Protein AF-A0A353P221-F1 (afdb_monomer_lite)

Sequence (380 aa):
MEFQNWPINEIKMNKFKYIFCILIMTFTNAFAWVEWNHITGNSHSWNNPQNWGGIIPTLSTDPIIRGQGSGHEAVIDSSVSATGCTMWMGYSGQADLTISGGTVTVGSDIVLGDSAPGIATMIMTDGSFNHTSGWLYVGFNGANGTINLHGGTLTTFKVLLSSANAHMDITHGKLIITNPDSIGVISEINGYVQSGRLTFFNGNPQAAYKATVNAQGHTEITASKRAADVYNPSPANNSTGVSRNPTISWLPGTTSKRVLPALIDFKNDQTLCEFSGTAIYSTQFNVSDNQRTLLSLGEVFGISEVTLNGINLGHRWFGEHNYDVSNALIIGTNVLEIKVITTLSNYFSVWENPVAQIWTTDRQPVSEGMVGPVLLLKQE

Secondary structure (DSSP, 8-state):
---------------------------SS-PEEEE--PPTTS--BTT-GGGGTT----TTEEEEE----TT--EEE-TT-EEEESSEEEEETSEEEEEEEEEEEEESS-EEEEESTT-EEEEEEEEEEEEE-SS-EEEEETT-EEEEEESSSEEEES-EEE-SSS-EEEESS-EEEE--S-HHHHHHHHHHHHHTTSEEETTT-TTEEEEEEE-TTSPEEEEEEE-S---SS-SSPTT-SSS-SS----PPPP-------SS---GGGSTTTTT--SEEEEEEEEEES-S---EEE--EEESEEEEEETTEEEEEE-SS--EEE-TTT--SEEEEEEEEEE--SHHHHHHS--HHHHHHHTTPPPPP-EEEE--EEE---

Structure (mmCIF, N/CA/C/O backbone):
data_AF-A0A353P221-F1
#
_entry.id   AF-A0A353P221-F1
#
loop_
_atom_site.group_PDB
_atom_site.id
_atom_site.type_symbol
_atom_site.label_atom_id
_atom_site.label_alt_id
_atom_site.label_comp_id
_atom_site.label_asym_id
_atom_site.label_entity_id
_atom_site.label_seq_id
_atom_site.pdbx_PDB_ins_code
_atom_site.Cartn_x
_atom_site.Cartn_y
_atom_site.Cartn_z
_atom_site.occupancy
_atom_site.B_iso_or_equiv
_atom_site.auth_seq_id
_atom_site.auth_comp_id
_atom_site.auth_asym_id
_atom_site.auth_atom_id
_atom_site.pdbx_PDB_model_num
ATOM 1 N N . MET A 1 1 ? -6.835 64.628 -16.413 1.00 31.22 1 MET A N 1
ATOM 2 C CA . MET A 1 1 ? -7.178 63.971 -17.689 1.00 31.22 1 MET A CA 1
ATOM 3 C C . MET A 1 1 ? -5.910 63.342 -18.227 1.00 31.22 1 MET A C 1
ATOM 5 O O . MET A 1 1 ? -4.844 63.906 -18.025 1.00 31.22 1 MET A O 1
ATOM 9 N N . GLU A 1 2 ? -6.047 62.150 -18.784 1.00 24.72 2 GLU A N 1
ATOM 10 C CA . GLU A 1 2 ? -4.994 61.309 -19.350 1.00 24.72 2 GLU A CA 1
ATOM 11 C C . GLU A 1 2 ? -4.010 61.996 -20.324 1.00 24.72 2 GLU A C 1
ATOM 13 O O . GLU A 1 2 ? -4.385 62.900 -21.063 1.00 24.72 2 GLU A O 1
ATOM 18 N N . PHE A 1 3 ? -2.780 61.459 -20.288 1.00 32.03 3 PHE A N 1
ATOM 19 C CA . PHE A 1 3 ? -1.704 61.328 -21.291 1.00 32.03 3 PHE A CA 1
ATOM 20 C C . PHE A 1 3 ? -1.284 62.499 -22.207 1.00 32.03 3 PHE A C 1
ATOM 22 O O . PHE A 1 3 ? -2.027 62.902 -23.093 1.00 32.03 3 PHE A O 1
ATOM 29 N N . GLN A 1 4 ? 0.018 62.847 -22.155 1.00 24.83 4 GLN A N 1
ATOM 30 C CA . GLN A 1 4 ? 0.868 62.950 -23.360 1.00 24.83 4 GLN A CA 1
ATOM 31 C C . GLN A 1 4 ? 2.396 62.969 -23.073 1.00 24.83 4 GLN A C 1
ATOM 33 O O . GLN A 1 4 ? 2.907 63.861 -22.409 1.00 24.83 4 GLN A O 1
ATOM 38 N N . ASN A 1 5 ? 3.081 61.984 -23.671 1.00 24.94 5 ASN A N 1
ATOM 39 C CA . ASN A 1 5 ? 4.379 61.994 -24.379 1.00 24.94 5 ASN A CA 1
ATOM 40 C C . ASN A 1 5 ? 5.759 62.255 -23.704 1.00 24.94 5 ASN A C 1
ATOM 42 O O . ASN A 1 5 ? 6.090 63.343 -23.254 1.00 24.94 5 ASN A O 1
ATOM 46 N N . TRP A 1 6 ? 6.578 61.194 -23.827 1.00 27.42 6 TRP A N 1
ATOM 47 C CA . TRP A 1 6 ? 8.045 60.989 -23.929 1.00 27.42 6 TRP A CA 1
ATOM 48 C C . TRP A 1 6 ? 9.001 62.178 -24.213 1.00 27.42 6 TRP A C 1
ATOM 50 O O . TRP A 1 6 ? 8.636 63.102 -24.936 1.00 27.42 6 TRP A O 1
ATOM 60 N N . PRO A 1 7 ? 10.289 62.075 -23.786 1.00 28.30 7 PRO A N 1
ATOM 61 C CA . PRO A 1 7 ? 11.316 61.501 -24.679 1.00 28.30 7 PRO A CA 1
ATOM 62 C C . PRO A 1 7 ? 12.332 60.529 -24.036 1.00 28.30 7 PRO A C 1
ATOM 64 O O . PRO A 1 7 ? 12.621 60.561 -22.842 1.00 28.30 7 PRO A O 1
ATOM 67 N N . ILE A 1 8 ? 12.855 59.652 -24.898 1.00 31.27 8 ILE A N 1
ATOM 68 C CA . ILE A 1 8 ? 13.962 58.694 -24.721 1.00 31.27 8 ILE A CA 1
ATOM 69 C C . ILE A 1 8 ? 15.302 59.409 -24.984 1.00 31.27 8 ILE A C 1
ATOM 71 O O . ILE A 1 8 ? 15.335 60.283 -25.845 1.00 31.27 8 ILE A O 1
ATOM 75 N N . ASN A 1 9 ? 16.375 59.019 -24.273 1.00 27.09 9 ASN A N 1
ATOM 76 C CA . ASN A 1 9 ? 17.755 58.774 -24.767 1.00 27.09 9 ASN A CA 1
ATOM 77 C C . ASN A 1 9 ? 18.642 58.359 -23.570 1.00 27.09 9 ASN A C 1
ATOM 79 O O . ASN A 1 9 ? 18.857 59.142 -22.654 1.00 27.09 9 ASN A O 1
ATOM 83 N N . GLU A 1 10 ? 18.885 57.056 -23.390 1.00 25.33 10 GLU A N 1
ATOM 84 C CA . GLU A 1 10 ? 20.078 56.273 -23.796 1.00 25.33 10 GLU A CA 1
ATOM 85 C C . GLU A 1 10 ? 21.220 56.289 -22.760 1.00 25.33 10 GLU A C 1
ATOM 87 O O . GLU A 1 10 ? 21.749 57.344 -22.446 1.00 25.33 10 GLU A O 1
ATOM 92 N N . ILE A 1 11 ? 21.648 55.097 -22.307 1.00 24.55 11 ILE A N 1
ATOM 93 C CA . ILE A 1 11 ? 23.037 54.605 -22.425 1.00 24.55 11 ILE A CA 1
ATOM 94 C C . ILE A 1 11 ? 23.038 53.057 -22.370 1.00 24.55 11 ILE A C 1
ATOM 96 O O . ILE A 1 11 ? 22.785 52.430 -21.347 1.00 24.55 11 ILE A O 1
ATOM 100 N N . LYS A 1 12 ? 23.328 52.490 -23.548 1.00 29.16 12 LYS A N 1
ATOM 101 C CA . LYS A 1 12 ? 24.091 51.272 -23.891 1.00 29.16 12 LYS A CA 1
ATOM 102 C C . LYS A 1 12 ? 23.901 49.986 -23.072 1.00 29.16 12 LYS A C 1
ATOM 104 O O . LYS A 1 12 ? 24.586 49.756 -22.081 1.00 29.16 12 LYS A O 1
ATOM 109 N N . MET A 1 13 ? 23.187 49.035 -23.680 1.00 24.44 13 MET A N 1
ATOM 110 C CA . MET A 1 13 ? 23.450 47.605 -23.500 1.00 24.44 13 MET A CA 1
ATOM 111 C C . MET A 1 13 ? 23.835 46.988 -24.850 1.00 24.44 13 MET A C 1
ATOM 113 O O . MET A 1 13 ? 23.126 47.127 -25.848 1.00 24.44 13 MET A O 1
ATOM 117 N N . ASN A 1 14 ? 25.021 46.380 -24.888 1.00 28.11 14 ASN A N 1
ATOM 118 C CA . ASN A 1 14 ? 25.601 45.782 -26.082 1.00 28.11 14 ASN A CA 1
ATOM 119 C C . ASN A 1 14 ? 24.741 44.625 -26.602 1.00 28.11 14 ASN A C 1
ATOM 121 O O . ASN A 1 14 ? 24.275 43.769 -25.854 1.00 28.11 14 ASN A O 1
ATOM 125 N N . LYS A 1 15 ? 24.573 44.612 -27.923 1.00 31.72 15 LYS A N 1
ATOM 126 C CA . LYS A 1 15 ? 23.877 43.592 -28.704 1.00 31.72 15 LYS A CA 1
ATOM 127 C C . LYS A 1 15 ? 24.552 42.226 -28.531 1.00 31.72 15 LYS A C 1
ATOM 129 O O . LYS A 1 15 ? 25.675 42.052 -28.989 1.00 31.72 15 LYS A O 1
ATOM 134 N N . PHE A 1 16 ? 23.820 41.239 -28.026 1.00 28.20 16 PHE A N 1
ATOM 135 C CA . PHE A 1 16 ? 23.990 39.849 -28.449 1.00 28.20 16 PHE A CA 1
ATOM 136 C C . PHE A 1 16 ? 22.617 39.308 -28.847 1.00 28.20 16 PHE A C 1
ATOM 138 O O . PHE A 1 16 ? 21.734 39.103 -28.020 1.00 28.20 16 PHE A O 1
ATOM 145 N N . LYS A 1 17 ? 22.415 39.171 -30.160 1.00 27.67 17 LYS A N 1
ATOM 146 C CA . LYS A 1 17 ? 21.239 38.533 -30.749 1.00 27.67 17 LYS A CA 1
ATOM 147 C C . LYS A 1 17 ? 21.314 37.037 -30.432 1.00 27.67 17 LYS A C 1
ATOM 149 O O . LYS A 1 17 ? 22.101 36.341 -31.063 1.00 27.67 17 LYS A O 1
ATOM 154 N N . TYR A 1 18 ? 20.489 36.535 -29.517 1.00 28.45 18 TYR A N 1
ATOM 155 C CA . TYR A 1 18 ? 20.146 35.114 -29.524 1.00 28.45 18 TYR A CA 1
ATOM 156 C C . TYR A 1 18 ? 19.062 34.912 -30.580 1.00 28.45 18 TYR A C 1
ATOM 158 O O . TYR A 1 18 ? 17.876 35.126 -30.348 1.00 28.45 18 TYR A O 1
ATOM 166 N N . ILE A 1 19 ? 19.508 34.583 -31.791 1.00 28.55 19 ILE A N 1
ATOM 167 C CA . ILE A 1 19 ? 18.664 33.960 -32.805 1.00 28.55 19 ILE A CA 1
ATOM 168 C C . ILE A 1 19 ? 18.295 32.588 -32.238 1.00 28.55 19 ILE A C 1
ATOM 170 O O . ILE A 1 19 ? 19.170 31.754 -32.013 1.00 28.55 19 ILE A O 1
ATOM 174 N N . PHE A 1 20 ? 17.010 32.376 -31.966 1.00 27.53 20 PHE A N 1
ATOM 175 C CA . PHE A 1 20 ? 16.471 31.069 -31.615 1.00 27.53 20 PHE A CA 1
ATOM 176 C C . PHE A 1 20 ? 16.468 30.217 -32.893 1.00 27.53 20 PHE A C 1
ATOM 178 O O . PHE A 1 20 ? 15.505 30.204 -33.656 1.00 27.53 20 PHE A O 1
ATOM 185 N N . CYS A 1 21 ? 17.605 29.585 -33.190 1.00 24.08 21 CYS A N 1
ATOM 186 C CA . CYS A 1 21 ? 17.689 28.559 -34.219 1.00 24.08 21 CYS A CA 1
ATOM 187 C C . CYS A 1 21 ? 16.933 27.328 -33.714 1.00 24.08 21 CYS A C 1
ATOM 189 O O . CYS A 1 21 ? 17.439 26.597 -32.866 1.00 24.08 21 CYS A O 1
ATOM 191 N N . ILE A 1 22 ? 15.739 27.080 -34.257 1.00 32.25 22 ILE A N 1
ATOM 192 C CA . ILE A 1 22 ? 15.174 25.730 -34.284 1.00 32.25 22 ILE A CA 1
ATOM 193 C C . ILE A 1 22 ? 16.100 24.924 -35.194 1.00 32.25 22 ILE A C 1
ATOM 195 O O . ILE A 1 22 ? 16.025 24.996 -36.420 1.00 32.25 22 ILE A O 1
ATOM 199 N N . LEU A 1 23 ? 17.044 24.222 -34.578 1.00 27.16 23 LEU A N 1
ATOM 200 C CA . LEU A 1 23 ? 17.884 23.256 -35.256 1.00 27.16 23 LEU A CA 1
ATOM 201 C C . LEU A 1 23 ? 17.010 22.030 -35.540 1.00 27.16 23 LEU A C 1
ATOM 203 O O . LEU A 1 23 ? 16.895 21.133 -34.711 1.00 27.16 23 LEU A O 1
ATOM 207 N N . ILE A 1 24 ? 16.370 21.996 -36.709 1.00 34.91 24 ILE A N 1
ATOM 208 C CA . ILE A 1 24 ? 15.895 20.734 -37.281 1.00 34.91 24 ILE A CA 1
ATOM 209 C C . ILE A 1 24 ? 17.162 19.977 -37.690 1.00 34.91 24 ILE A C 1
ATOM 211 O O . ILE A 1 24 ? 17.662 20.132 -38.803 1.00 34.91 24 ILE A O 1
ATOM 215 N N . MET A 1 25 ? 17.742 19.216 -36.758 1.00 29.50 25 MET A N 1
ATOM 216 C CA . MET A 1 25 ? 18.696 18.174 -37.116 1.00 29.50 25 MET A CA 1
ATOM 217 C C . MET A 1 25 ? 17.916 17.117 -37.893 1.00 29.50 25 MET A C 1
ATOM 219 O O . MET A 1 25 ? 17.166 16.330 -37.323 1.00 29.50 25 MET A O 1
ATOM 223 N N . THR A 1 26 ? 18.086 17.091 -39.210 1.00 30.72 26 THR A N 1
ATOM 224 C CA . THR A 1 26 ? 17.804 15.889 -39.987 1.00 30.72 26 THR A CA 1
ATOM 225 C C . THR A 1 26 ? 18.835 14.843 -39.571 1.00 30.72 26 THR A C 1
ATOM 227 O O . THR A 1 26 ? 19.951 14.828 -40.092 1.00 30.72 26 THR A O 1
ATOM 230 N N . PHE A 1 27 ? 18.504 14.009 -38.585 1.00 30.72 27 PHE A N 1
ATOM 231 C CA . PHE A 1 27 ? 19.297 12.826 -38.282 1.00 30.72 27 PHE A CA 1
ATOM 232 C C . PHE A 1 27 ? 19.220 11.883 -39.487 1.00 30.72 27 PHE A C 1
ATOM 234 O O . PHE A 1 27 ? 18.150 11.413 -39.860 1.00 30.72 27 PHE A O 1
ATOM 241 N N . THR A 1 28 ? 20.362 11.610 -40.113 1.00 35.34 28 THR A N 1
ATOM 242 C CA . THR A 1 28 ? 20.511 10.635 -41.204 1.00 35.34 28 THR A CA 1
ATOM 243 C C . THR A 1 28 ? 20.624 9.190 -40.712 1.00 35.34 28 THR A C 1
ATOM 245 O O . THR A 1 28 ? 21.008 8.312 -41.478 1.00 35.34 28 THR A O 1
ATOM 248 N N . ASN A 1 29 ? 20.231 8.910 -39.470 1.00 37.19 29 ASN A N 1
ATOM 249 C CA . ASN A 1 29 ? 19.975 7.550 -39.020 1.00 37.19 29 ASN A CA 1
ATOM 250 C C . ASN A 1 29 ? 18.460 7.392 -38.939 1.00 37.19 29 ASN A C 1
ATOM 252 O O . ASN A 1 29 ? 17.826 7.929 -38.036 1.00 37.19 29 ASN A O 1
ATOM 256 N N . ALA A 1 30 ? 17.873 6.696 -39.911 1.00 39.62 30 ALA A N 1
ATOM 257 C CA . ALA A 1 30 ? 16.498 6.240 -39.793 1.00 39.62 30 ALA A CA 1
ATOM 258 C C . ALA A 1 30 ? 16.451 5.211 -38.652 1.00 39.62 30 ALA A C 1
ATOM 260 O O . ALA A 1 30 ? 16.737 4.034 -38.867 1.00 39.62 30 ALA A O 1
ATOM 261 N N . PHE A 1 31 ? 16.173 5.656 -37.426 1.00 49.75 31 PHE A N 1
ATOM 262 C CA . PHE A 1 31 ? 15.849 4.740 -36.341 1.00 49.75 31 PHE A CA 1
ATOM 263 C C . PHE A 1 31 ? 14.518 4.075 -36.681 1.00 49.75 31 PHE A C 1
ATOM 265 O O . PHE A 1 31 ? 13.541 4.737 -37.039 1.00 49.75 31 PHE A O 1
ATOM 272 N N . ALA A 1 32 ? 14.498 2.745 -36.639 1.00 76.12 32 ALA A N 1
ATOM 273 C CA . ALA A 1 32 ? 13.258 2.009 -36.780 1.00 76.12 32 ALA A CA 1
ATOM 274 C C . ALA A 1 32 ? 12.482 2.167 -35.470 1.00 76.12 32 ALA A C 1
ATOM 276 O O . ALA A 1 32 ? 12.963 1.786 -34.407 1.00 76.12 32 ALA A O 1
ATOM 277 N N . TRP A 1 33 ? 11.299 2.755 -35.535 1.00 84.94 33 TRP A N 1
ATOM 278 C CA . TRP A 1 33 ? 10.312 2.667 -34.470 1.00 84.94 33 TRP A CA 1
ATOM 279 C C . TRP A 1 33 ? 9.631 1.296 -34.469 1.00 84.94 33 TRP A C 1
ATOM 281 O O . TRP A 1 33 ? 9.386 0.713 -35.529 1.00 84.94 33 TRP A O 1
ATOM 291 N N . VAL A 1 34 ? 9.317 0.794 -33.279 1.00 91.12 34 VAL A N 1
ATOM 292 C CA . VAL A 1 34 ? 8.476 -0.393 -33.085 1.00 91.12 34 VAL A CA 1
ATOM 293 C C . VAL A 1 34 ? 7.348 -0.037 -32.135 1.00 91.12 34 VAL A C 1
ATOM 295 O O . VAL A 1 34 ? 7.568 0.532 -31.067 1.00 91.12 34 VAL A O 1
ATOM 298 N N . GLU A 1 35 ? 6.124 -0.337 -32.549 1.00 91.06 35 GLU A N 1
ATOM 299 C CA . GLU A 1 35 ? 4.927 0.048 -31.810 1.00 91.06 35 GLU A CA 1
ATOM 300 C C . GLU A 1 35 ? 4.380 -1.134 -31.012 1.00 91.06 35 GLU A C 1
ATOM 302 O O . GLU A 1 35 ? 4.286 -2.258 -31.517 1.00 91.06 35 GLU A O 1
ATOM 307 N N . TRP A 1 36 ? 4.027 -0.859 -29.760 1.00 90.50 36 TRP A N 1
ATOM 308 C CA . TRP A 1 36 ? 3.345 -1.786 -28.878 1.00 90.50 36 TRP A CA 1
ATOM 309 C C . TRP A 1 36 ? 1.898 -1.962 -29.340 1.00 90.50 36 TRP A C 1
ATOM 311 O O . TRP A 1 36 ? 1.020 -1.145 -29.065 1.00 90.50 36 TRP A O 1
ATOM 321 N N . ASN A 1 37 ? 1.663 -3.063 -30.038 1.00 81.50 37 ASN A N 1
ATOM 322 C CA . ASN A 1 37 ? 0.399 -3.433 -30.657 1.00 81.50 37 ASN A CA 1
ATOM 323 C C . ASN A 1 37 ? -0.188 -4.655 -29.946 1.00 81.50 37 ASN A C 1
ATOM 325 O O . ASN A 1 37 ? -0.462 -5.667 -30.592 1.00 81.50 37 ASN A O 1
ATOM 329 N N . HIS A 1 38 ? -0.301 -4.598 -28.613 1.00 80.38 38 HIS A N 1
ATOM 330 C CA . HIS A 1 38 ? -0.780 -5.729 -27.816 1.00 80.38 38 HIS A CA 1
ATOM 331 C C . HIS A 1 38 ? -2.048 -6.353 -28.416 1.00 80.38 38 HIS A C 1
ATOM 333 O O . HIS A 1 38 ? -3.032 -5.666 -28.692 1.00 80.38 38 HIS A O 1
ATOM 339 N N . ILE A 1 39 ? -2.014 -7.673 -28.599 1.00 74.56 39 ILE A N 1
ATOM 340 C CA . ILE A 1 39 ? -3.135 -8.455 -29.116 1.00 74.56 39 ILE A CA 1
ATOM 341 C C . ILE A 1 39 ? -3.835 -9.101 -27.926 1.00 74.56 39 ILE A C 1
ATOM 343 O O . ILE A 1 39 ? -3.228 -9.908 -27.219 1.00 74.56 39 ILE A O 1
ATOM 347 N N . THR A 1 40 ? -5.117 -8.783 -27.737 1.00 76.88 40 THR A N 1
ATOM 348 C CA . THR A 1 40 ? -5.931 -9.315 -26.639 1.00 76.88 40 THR A CA 1
ATOM 349 C C . THR A 1 40 ? -5.814 -10.839 -26.540 1.00 76.88 40 THR A C 1
ATOM 351 O O . THR A 1 40 ? -6.045 -11.554 -27.516 1.00 76.88 40 THR A O 1
ATOM 354 N N . GLY A 1 41 ? -5.486 -11.335 -25.344 1.00 74.69 41 GLY A N 1
ATOM 355 C CA . GLY A 1 41 ? -5.340 -12.767 -25.057 1.00 74.69 41 GLY A CA 1
ATOM 356 C C . GLY A 1 41 ? -3.905 -13.300 -25.139 1.00 74.69 41 GLY A C 1
ATOM 357 O O . GLY 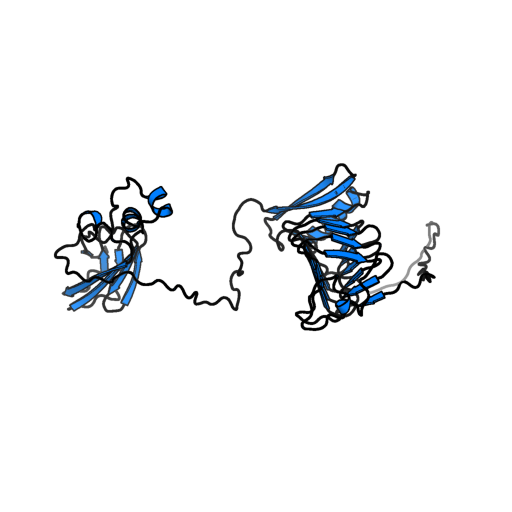A 1 41 ? -3.668 -14.434 -24.725 1.00 74.69 41 GLY A O 1
ATOM 358 N N . ASN A 1 42 ? -2.945 -12.497 -25.608 1.00 79.12 42 ASN A N 1
ATOM 359 C CA . ASN A 1 42 ? -1.523 -12.830 -25.529 1.00 79.12 42 ASN A CA 1
ATOM 360 C C . ASN A 1 42 ? -0.902 -12.387 -24.198 1.00 79.12 42 ASN A C 1
ATOM 362 O O . ASN A 1 42 ? -1.469 -11.599 -23.450 1.00 79.12 42 ASN A O 1
ATOM 366 N N . SER A 1 43 ? 0.300 -12.887 -23.900 1.00 88.75 43 SER A N 1
ATOM 367 C CA . SER A 1 43 ? 1.083 -12.413 -22.753 1.00 88.75 43 SER A CA 1
ATOM 368 C C . SER A 1 43 ? 1.381 -10.916 -22.867 1.00 88.75 43 SER A C 1
ATOM 370 O O . SER A 1 43 ? 1.772 -10.453 -23.938 1.00 88.75 43 SER A O 1
ATOM 372 N N . HIS A 1 44 ? 1.279 -10.190 -21.752 1.00 91.62 44 HIS A N 1
ATOM 373 C CA . HIS A 1 44 ? 1.606 -8.763 -21.627 1.00 91.62 44 HIS A CA 1
ATOM 374 C C . HIS A 1 44 ? 3.124 -8.505 -21.511 1.00 91.62 44 HIS A C 1
ATOM 376 O O . HIS A 1 44 ? 3.565 -7.369 -21.357 1.00 91.62 44 HIS A O 1
ATOM 382 N N . SER A 1 45 ? 3.951 -9.555 -21.570 1.00 93.94 45 SER A N 1
ATOM 383 C CA . SER A 1 45 ? 5.406 -9.441 -21.440 1.00 93.94 45 SER A CA 1
ATOM 384 C C . SER A 1 45 ? 6.021 -8.572 -22.543 1.00 93.94 45 SER A C 1
ATOM 386 O O . SER A 1 45 ? 5.742 -8.773 -23.730 1.00 93.94 45 SER A O 1
ATOM 388 N N . TRP A 1 46 ? 6.927 -7.664 -22.163 1.00 94.56 46 TRP A N 1
ATOM 389 C CA . TRP A 1 46 ? 7.733 -6.867 -23.097 1.00 94.56 46 TRP A CA 1
ATOM 390 C C . TRP A 1 46 ? 8.495 -7.739 -24.102 1.00 94.56 46 TRP A C 1
ATOM 392 O O . TRP A 1 46 ? 8.600 -7.391 -25.273 1.00 94.56 46 TRP A O 1
ATOM 402 N N . ASN A 1 47 ? 9.006 -8.893 -23.665 1.00 93.31 47 ASN A N 1
ATOM 403 C CA . ASN A 1 47 ? 9.810 -9.783 -24.505 1.00 93.31 47 ASN A CA 1
ATOM 404 C C . ASN A 1 47 ? 8.972 -10.729 -25.375 1.00 93.31 47 ASN A C 1
ATOM 406 O O . ASN A 1 47 ? 9.529 -11.624 -26.004 1.00 93.31 47 ASN A O 1
ATOM 410 N N . ASN A 1 48 ? 7.651 -10.548 -25.447 1.00 92.62 48 ASN A N 1
ATOM 411 C CA . ASN A 1 48 ? 6.832 -11.231 -26.439 1.00 92.62 48 ASN A CA 1
ATOM 412 C C . ASN A 1 48 ? 6.899 -10.468 -27.781 1.00 92.62 48 ASN A C 1
ATOM 414 O O . ASN A 1 48 ? 6.311 -9.388 -27.885 1.00 92.62 48 ASN A O 1
ATOM 418 N N . PRO A 1 49 ? 7.543 -11.010 -28.838 1.00 91.94 49 PRO A N 1
ATOM 419 C CA . PRO A 1 49 ? 7.676 -10.311 -30.118 1.00 91.94 49 PRO A CA 1
ATOM 420 C C . PRO A 1 49 ? 6.331 -9.958 -30.758 1.00 91.94 49 PRO A C 1
ATOM 422 O O . PRO A 1 49 ? 6.245 -8.982 -31.496 1.00 91.94 49 PRO A O 1
ATOM 425 N N . GLN A 1 50 ? 5.271 -10.727 -30.480 1.00 90.38 50 GLN A N 1
ATOM 426 C CA . GLN A 1 50 ? 3.942 -10.479 -31.044 1.00 90.38 50 GLN A CA 1
ATOM 427 C C . GLN A 1 50 ? 3.354 -9.139 -30.594 1.00 90.38 50 GLN A C 1
ATOM 429 O O . GLN A 1 50 ? 2.604 -8.532 -31.352 1.00 90.38 50 GLN A O 1
ATOM 434 N N . ASN A 1 51 ? 3.741 -8.647 -29.413 1.00 91.06 51 ASN A N 1
ATOM 435 C CA . ASN A 1 51 ? 3.320 -7.332 -28.932 1.00 91.06 51 ASN A CA 1
ATOM 436 C C . ASN A 1 51 ? 4.018 -6.181 -29.674 1.00 91.06 51 ASN A C 1
ATOM 438 O O . ASN A 1 51 ? 3.562 -5.051 -29.584 1.00 91.06 51 ASN A O 1
ATOM 442 N N . TRP A 1 52 ? 5.078 -6.456 -30.441 1.00 91.12 52 TRP A N 1
ATOM 443 C CA . TRP A 1 52 ? 5.877 -5.463 -31.172 1.00 91.12 52 TRP A CA 1
ATOM 444 C C . TRP A 1 52 ? 5.850 -5.671 -32.692 1.00 91.12 52 TRP A C 1
ATOM 446 O O . TRP A 1 52 ? 6.807 -5.353 -33.400 1.00 91.12 52 TRP A O 1
ATOM 456 N N . GLY A 1 53 ? 4.796 -6.303 -33.220 1.00 87.44 53 GLY A N 1
ATOM 457 C CA . GLY A 1 53 ? 4.710 -6.610 -34.653 1.00 87.44 53 GLY A CA 1
ATOM 458 C C . GLY A 1 53 ? 5.776 -7.602 -35.147 1.00 87.44 53 GLY A C 1
ATOM 459 O O . GLY A 1 53 ? 6.056 -7.659 -36.341 1.00 87.44 53 GLY A O 1
ATOM 460 N N . GLY A 1 54 ? 6.366 -8.387 -34.239 1.00 88.62 54 GLY A N 1
ATOM 461 C CA . GLY A 1 54 ? 7.336 -9.446 -34.523 1.00 88.62 54 GLY A CA 1
ATOM 462 C C . GLY A 1 54 ? 8.787 -9.125 -34.157 1.00 88.62 54 GLY A C 1
ATOM 463 O O . GLY A 1 54 ? 9.614 -10.034 -34.200 1.00 88.62 54 GLY A O 1
ATOM 464 N N . ILE A 1 55 ? 9.114 -7.884 -33.776 1.00 90.31 55 ILE A N 1
ATOM 465 C CA . ILE A 1 55 ? 10.494 -7.457 -33.491 1.00 90.31 55 ILE A CA 1
ATOM 466 C C . ILE A 1 55 ? 10.567 -6.828 -32.101 1.00 90.31 55 ILE A C 1
ATOM 468 O O . ILE A 1 55 ? 10.056 -5.735 -31.888 1.00 90.31 55 ILE A O 1
ATOM 472 N N . ILE A 1 56 ? 11.235 -7.498 -31.158 1.00 93.38 56 ILE A N 1
ATOM 473 C CA . ILE A 1 56 ? 11.458 -6.947 -29.813 1.00 93.38 56 ILE A CA 1
ATOM 474 C C . ILE A 1 56 ? 12.363 -5.701 -29.919 1.00 93.38 56 ILE A C 1
ATOM 476 O O . ILE A 1 56 ? 13.380 -5.761 -30.619 1.00 93.38 56 ILE A O 1
ATOM 480 N N . PRO A 1 57 ? 12.039 -4.593 -29.225 1.00 95.69 57 PRO A N 1
ATOM 481 C CA . PRO A 1 57 ? 12.844 -3.381 -29.246 1.00 95.69 57 PRO A CA 1
ATOM 482 C C . PRO A 1 57 ? 14.280 -3.614 -28.760 1.00 95.69 57 PRO A C 1
ATOM 484 O O . PRO A 1 57 ? 14.529 -4.350 -27.802 1.00 95.69 57 PRO A O 1
ATOM 487 N N . THR A 1 58 ? 15.227 -2.938 -29.408 1.00 95.06 58 THR A N 1
ATOM 488 C CA . THR A 1 58 ? 16.658 -2.964 -29.076 1.00 95.06 58 THR A CA 1
ATOM 489 C C . THR A 1 58 ? 17.174 -1.555 -28.780 1.00 95.06 58 THR A C 1
ATOM 491 O O . THR A 1 58 ? 16.463 -0.574 -28.982 1.00 95.06 58 THR A O 1
ATOM 494 N N . LEU A 1 59 ? 18.438 -1.414 -28.368 1.00 94.12 59 LEU A N 1
ATOM 495 C CA . LEU A 1 59 ? 19.075 -0.100 -28.167 1.00 94.12 59 LEU A CA 1
ATOM 496 C C . LEU A 1 59 ? 19.230 0.743 -29.450 1.00 94.12 59 LEU A C 1
ATOM 498 O O . LEU A 1 59 ? 19.675 1.882 -29.366 1.00 94.12 59 LEU A O 1
ATOM 502 N N . SER A 1 60 ? 18.890 0.212 -30.628 1.00 92.19 60 SER A N 1
ATOM 503 C CA . SER A 1 60 ? 18.844 0.956 -31.897 1.00 92.19 60 SER A CA 1
ATOM 504 C C . SER A 1 60 ? 17.420 1.167 -32.419 1.00 92.19 60 SER A C 1
ATOM 506 O O . SER A 1 60 ? 17.232 1.570 -33.567 1.00 92.19 60 SER A O 1
ATOM 508 N N . THR A 1 61 ? 16.410 0.856 -31.609 1.00 93.88 61 THR A N 1
ATOM 509 C CA . THR A 1 61 ? 14.999 0.874 -31.997 1.00 93.88 61 THR A CA 1
ATOM 510 C C . THR A 1 61 ? 14.221 1.722 -31.006 1.00 93.88 61 THR A C 1
ATOM 512 O O . THR A 1 61 ? 14.453 1.606 -29.806 1.00 93.88 61 THR A O 1
ATOM 515 N N . ASP A 1 62 ? 13.292 2.542 -31.483 1.00 94.94 62 ASP A N 1
ATOM 516 C CA . ASP A 1 62 ? 12.473 3.390 -30.615 1.00 94.94 62 ASP A CA 1
ATOM 517 C C . ASP A 1 62 ? 11.184 2.646 -30.222 1.00 94.94 62 ASP A C 1
ATOM 519 O O . ASP A 1 62 ? 10.295 2.499 -31.071 1.00 94.94 62 ASP A O 1
ATOM 523 N N . PRO A 1 63 ? 11.057 2.123 -28.983 1.00 94.88 63 PRO A N 1
ATOM 524 C CA . PRO A 1 63 ? 9.802 1.548 -28.518 1.00 94.88 63 PRO A CA 1
ATOM 525 C C . PRO A 1 63 ? 8.753 2.641 -28.311 1.00 94.88 63 PRO A C 1
ATOM 527 O O . PRO A 1 63 ? 8.949 3.572 -27.525 1.00 94.88 63 PRO A O 1
ATOM 530 N N . ILE A 1 64 ? 7.612 2.493 -28.981 1.00 92.56 64 ILE A N 1
ATOM 531 C CA . ILE A 1 64 ? 6.456 3.378 -28.832 1.00 92.56 64 ILE A CA 1
ATOM 532 C C . ILE A 1 64 ? 5.293 2.600 -28.224 1.00 92.56 64 ILE A C 1
ATOM 534 O O . ILE A 1 64 ? 4.810 1.641 -28.813 1.00 92.56 64 ILE A O 1
ATOM 538 N N . ILE A 1 65 ? 4.800 3.049 -27.074 1.00 91.31 65 ILE A N 1
ATOM 539 C CA . ILE A 1 65 ? 3.610 2.519 -26.406 1.00 91.31 65 ILE A CA 1
ATOM 540 C C . ILE A 1 65 ? 2.519 3.583 -26.494 1.00 91.31 65 ILE A C 1
ATOM 542 O O . ILE A 1 65 ? 2.646 4.652 -25.905 1.00 91.31 65 ILE A O 1
ATOM 546 N N . ARG A 1 66 ? 1.449 3.347 -27.253 1.00 83.00 66 ARG A N 1
ATOM 547 C CA . ARG A 1 66 ? 0.331 4.298 -27.391 1.00 83.00 66 ARG A CA 1
ATOM 548 C C . ARG A 1 66 ? -0.969 3.575 -27.749 1.00 83.00 66 ARG A C 1
ATOM 550 O O . ARG A 1 66 ? -0.959 2.387 -28.052 1.00 83.00 66 ARG A O 1
ATOM 557 N N . GLY A 1 67 ? -2.090 4.299 -27.701 1.00 65.25 67 GLY A N 1
ATOM 558 C CA . GLY A 1 67 ? -3.394 3.803 -28.165 1.00 65.25 67 GLY A CA 1
ATOM 559 C C . GLY A 1 67 ? -4.065 2.757 -27.264 1.00 65.25 67 GLY A C 1
ATOM 560 O O . GLY A 1 67 ? -4.903 1.998 -27.739 1.00 65.25 67 GLY A O 1
ATOM 561 N N . GLN A 1 68 ? -3.703 2.695 -25.983 1.00 61.62 68 GLN A N 1
ATOM 562 C CA . GLN A 1 68 ? -4.113 1.619 -25.080 1.00 61.62 68 GLN A CA 1
ATOM 563 C C . GLN A 1 68 ? -5.465 1.921 -24.413 1.00 61.62 68 GLN A C 1
ATOM 565 O O . GLN A 1 68 ? -5.607 2.920 -23.718 1.00 61.62 68 GLN A O 1
ATOM 570 N N . GLY A 1 69 ? -6.463 1.053 -24.593 1.00 57.25 69 GLY A N 1
ATOM 571 C CA . GLY A 1 69 ? -7.574 0.940 -23.640 1.00 57.25 69 GLY A CA 1
ATOM 572 C C . GLY A 1 69 ? -7.155 0.106 -22.421 1.00 57.25 69 GLY A C 1
ATOM 573 O O . GLY A 1 69 ? -6.067 -0.466 -22.404 1.00 57.25 69 GLY A O 1
ATOM 574 N N . SER A 1 70 ? -8.024 -0.029 -21.416 1.00 58.72 70 SER A N 1
ATOM 575 C CA . SER A 1 70 ? -7.770 -0.914 -20.266 1.00 58.72 70 SER A CA 1
ATOM 576 C C . SER A 1 70 ? -7.395 -2.340 -20.709 1.00 58.72 70 SER A C 1
ATOM 578 O O . SER A 1 70 ? -8.117 -2.923 -21.522 1.00 58.72 70 SER A O 1
ATOM 580 N N . GLY A 1 71 ? -6.315 -2.907 -20.156 1.00 64.62 71 GLY A N 1
ATOM 581 C CA . GLY A 1 71 ? -5.906 -4.307 -20.357 1.00 64.62 71 GLY A CA 1
ATOM 582 C C . GLY A 1 71 ? -4.925 -4.565 -21.506 1.00 64.62 71 GLY A C 1
ATOM 583 O O . GLY A 1 71 ? -4.925 -5.667 -22.040 1.00 64.62 71 GLY A O 1
ATOM 584 N N . HIS A 1 72 ? -4.155 -3.561 -21.931 1.00 7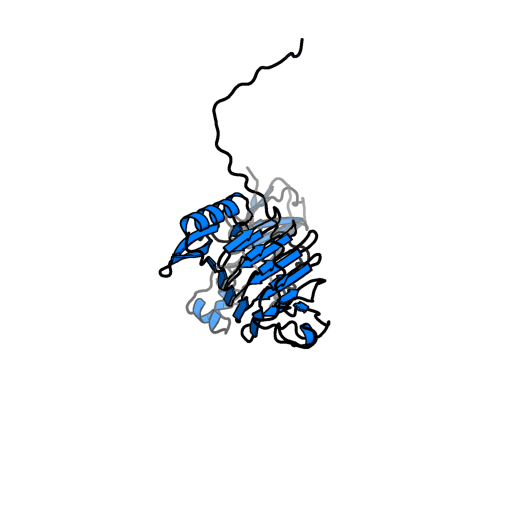4.81 72 HIS A N 1
ATOM 585 C CA . HIS A 1 72 ? -3.133 -3.716 -22.975 1.00 74.81 72 HIS A CA 1
ATOM 586 C C . HIS A 1 72 ? -1.706 -3.450 -22.456 1.00 74.81 72 HIS A C 1
ATOM 588 O O . HIS A 1 72 ? -0.762 -3.460 -23.237 1.00 74.81 72 HIS A O 1
ATOM 594 N N . GLU A 1 73 ? -1.527 -3.240 -21.149 1.00 88.12 73 GLU A N 1
ATOM 595 C CA . GLU A 1 73 ? -0.286 -2.760 -20.539 1.00 88.12 73 GLU A CA 1
ATOM 596 C C . GLU A 1 73 ? 0.958 -3.597 -20.874 1.00 88.12 73 GLU A C 1
ATOM 598 O O . GLU A 1 73 ? 0.917 -4.825 -20.953 1.00 88.12 73 GLU A O 1
ATOM 603 N N . ALA A 1 74 ? 2.100 -2.924 -21.019 1.00 93.12 74 ALA A N 1
ATOM 604 C CA . ALA A 1 74 ? 3.388 -3.597 -21.131 1.00 93.12 74 ALA A CA 1
ATOM 605 C C . ALA A 1 74 ? 3.884 -4.018 -19.742 1.00 93.12 74 ALA A C 1
ATOM 607 O O . ALA A 1 74 ? 3.860 -3.222 -18.802 1.00 93.12 74 ALA A O 1
ATOM 608 N N . VAL A 1 75 ? 4.356 -5.260 -19.608 1.00 94.88 75 VAL A N 1
ATOM 609 C CA . VAL A 1 75 ? 4.815 -5.828 -18.331 1.00 94.88 75 VAL A CA 1
ATOM 610 C C . VAL A 1 75 ? 6.268 -6.286 -18.415 1.00 94.88 75 VAL A C 1
ATOM 612 O O . VAL A 1 75 ? 6.675 -7.003 -19.334 1.00 94.88 75 VAL A O 1
ATOM 615 N N . ILE A 1 76 ? 7.044 -5.894 -17.408 1.00 97.38 76 ILE A N 1
ATOM 616 C CA . ILE A 1 76 ? 8.439 -6.276 -17.194 1.00 97.38 76 ILE A CA 1
ATOM 617 C C . ILE A 1 76 ? 8.522 -6.942 -15.820 1.00 97.38 76 ILE A C 1
ATOM 619 O O . ILE A 1 76 ? 8.509 -6.274 -14.786 1.00 97.38 76 ILE A O 1
ATOM 623 N N . ASP A 1 77 ? 8.560 -8.272 -15.812 1.00 96.75 77 ASP A N 1
ATOM 624 C CA . ASP A 1 77 ? 8.749 -9.071 -14.601 1.00 96.75 77 ASP A CA 1
ATOM 625 C C . ASP A 1 77 ? 10.226 -9.453 -14.400 1.00 96.75 77 ASP A C 1
ATOM 627 O O . ASP A 1 77 ? 11.106 -9.052 -15.163 1.00 96.75 77 ASP A O 1
ATOM 631 N N . SER A 1 78 ? 10.517 -10.242 -13.363 1.00 96.56 78 SER A N 1
ATOM 632 C CA . SER A 1 78 ? 11.880 -10.661 -13.008 1.00 96.56 78 SER A CA 1
ATOM 633 C C . SER A 1 78 ? 12.629 -11.440 -14.095 1.00 96.56 78 SER A C 1
ATOM 635 O O . SER A 1 78 ? 13.855 -11.519 -14.029 1.00 96.56 78 SER A O 1
ATOM 637 N N . SER A 1 79 ? 11.933 -11.989 -15.091 1.00 95.69 79 SER A N 1
ATOM 638 C CA . SER A 1 79 ? 12.522 -12.726 -16.213 1.00 95.69 79 SER A CA 1
ATOM 639 C C . SER A 1 79 ? 12.827 -11.853 -17.437 1.00 95.69 79 SER A C 1
ATOM 641 O O . SER A 1 79 ? 13.469 -12.317 -18.383 1.00 95.69 79 SER A O 1
ATOM 643 N N . VAL A 1 80 ? 12.383 -10.593 -17.440 1.00 97.12 80 VAL A N 1
ATOM 644 C CA . VAL A 1 80 ? 12.449 -9.704 -18.602 1.00 97.12 80 VAL A CA 1
ATOM 645 C C . VAL A 1 80 ? 13.642 -8.747 -18.512 1.00 97.12 80 VAL A C 1
ATOM 647 O O . VAL A 1 80 ? 13.842 -8.046 -17.521 1.00 97.12 80 VAL A O 1
ATOM 650 N N . SER A 1 81 ? 14.393 -8.671 -19.613 1.00 96.81 81 SER A N 1
ATOM 651 C CA . SER A 1 81 ? 15.378 -7.619 -19.886 1.00 96.81 81 SER A CA 1
ATOM 652 C C . SER A 1 81 ? 14.934 -6.839 -21.117 1.00 96.81 81 SER A C 1
ATOM 654 O O . SER A 1 81 ? 15.093 -7.315 -22.240 1.00 96.81 81 SER A O 1
ATOM 656 N N . ALA A 1 82 ? 14.335 -5.675 -20.893 1.00 97.31 82 ALA A N 1
ATOM 657 C CA . ALA A 1 82 ? 13.816 -4.781 -21.916 1.00 97.31 82 ALA A CA 1
ATOM 658 C C . ALA A 1 82 ? 14.871 -3.752 -22.337 1.00 97.31 82 ALA A C 1
ATOM 660 O O . ALA A 1 82 ? 15.622 -3.232 -21.509 1.00 97.31 82 ALA A O 1
ATOM 661 N N . THR A 1 83 ? 14.905 -3.414 -23.625 1.00 96.75 83 THR A N 1
ATOM 662 C CA . THR A 1 83 ? 15.827 -2.408 -24.169 1.00 96.75 83 THR A CA 1
ATOM 663 C C . THR A 1 83 ? 15.131 -1.467 -25.139 1.00 96.75 83 THR A C 1
ATOM 665 O O . THR A 1 83 ? 14.170 -1.873 -25.777 1.00 96.75 83 THR A O 1
ATOM 668 N N . GLY A 1 84 ? 15.629 -0.241 -25.292 1.00 96.06 84 GLY A N 1
ATOM 669 C CA . GLY A 1 84 ? 15.143 0.727 -26.279 1.00 96.06 84 GLY A CA 1
ATOM 670 C C . GLY A 1 84 ? 16.157 1.839 -26.544 1.00 96.06 84 GLY A C 1
ATOM 671 O O . GLY A 1 84 ? 17.026 2.089 -25.712 1.00 96.06 84 GLY A O 1
ATOM 672 N N . CYS A 1 85 ? 16.065 2.509 -27.690 1.00 94.88 85 CYS A N 1
ATOM 673 C CA . CYS A 1 85 ? 16.820 3.728 -27.976 1.00 94.88 85 CYS A CA 1
ATOM 674 C C . CYS A 1 85 ? 16.115 4.933 -27.342 1.00 94.88 85 CYS A C 1
ATOM 676 O O . CYS A 1 85 ? 16.445 5.283 -26.214 1.00 94.88 85 CYS A O 1
ATOM 678 N N . THR A 1 86 ? 15.115 5.506 -28.014 1.00 95.50 86 THR A N 1
ATOM 679 C CA . THR A 1 86 ? 14.225 6.543 -27.474 1.00 95.50 86 THR A CA 1
ATOM 680 C C . THR A 1 86 ? 12.876 5.920 -27.154 1.00 95.50 86 THR A C 1
ATOM 682 O O . THR A 1 86 ? 12.252 5.319 -28.029 1.00 95.50 86 THR A O 1
ATOM 685 N N . MET A 1 87 ? 12.401 6.048 -25.918 1.00 95.38 87 MET A N 1
ATOM 686 C CA . MET A 1 87 ? 11.128 5.446 -25.516 1.00 95.38 87 MET A CA 1
ATOM 687 C C . MET A 1 87 ? 10.010 6.482 -25.486 1.00 95.38 87 MET A C 1
ATOM 689 O O . MET A 1 87 ? 10.096 7.474 -24.766 1.00 95.38 87 MET A O 1
ATOM 693 N N . TRP A 1 88 ? 8.924 6.208 -26.207 1.00 94.06 88 TRP A N 1
ATOM 694 C CA . TRP A 1 88 ? 7.736 7.058 -26.242 1.00 94.06 88 TRP A CA 1
ATOM 695 C C . TRP A 1 88 ? 6.544 6.335 -25.635 1.00 94.06 88 TRP A C 1
ATOM 697 O O . TRP A 1 88 ? 6.200 5.234 -26.051 1.00 94.06 88 TRP A O 1
ATOM 707 N N . MET A 1 89 ? 5.869 6.971 -24.684 1.00 93.75 89 MET A N 1
ATOM 708 C CA . MET A 1 89 ? 4.650 6.456 -24.076 1.00 93.75 89 MET A CA 1
ATOM 709 C C . MET A 1 89 ? 3.538 7.501 -24.141 1.00 93.75 89 MET A C 1
ATOM 711 O O . MET A 1 89 ? 3.737 8.653 -23.767 1.00 93.75 89 MET A O 1
ATOM 715 N N . GLY A 1 90 ? 2.348 7.100 -24.582 1.00 88.56 90 GLY A N 1
ATOM 716 C CA . GLY A 1 90 ? 1.139 7.919 -24.500 1.00 88.56 90 GLY A CA 1
ATOM 717 C C . GLY A 1 90 ? 1.082 9.069 -25.507 1.00 88.56 90 GLY A C 1
ATOM 718 O O . GLY A 1 90 ? 0.504 10.109 -25.205 1.00 88.56 90 GLY A O 1
ATOM 719 N N . TYR A 1 91 ? 1.680 8.916 -26.694 1.00 84.25 91 TYR A N 1
ATOM 720 C CA . TYR A 1 91 ? 1.606 9.916 -27.769 1.00 84.25 91 TYR A CA 1
ATOM 721 C C . TYR A 1 91 ? 0.166 10.059 -28.285 1.00 84.25 91 TYR A C 1
ATOM 723 O O . TYR A 1 91 ? -0.323 9.168 -28.984 1.00 84.25 91 TYR A O 1
ATOM 731 N N . SER A 1 92 ? -0.523 11.152 -27.923 1.00 73.62 92 SER A N 1
ATOM 732 C CA . SER A 1 92 ? -1.940 11.399 -28.273 1.00 73.62 92 SER A CA 1
ATOM 733 C C . SER A 1 92 ? -2.894 10.226 -27.959 1.00 73.62 92 SER A C 1
ATOM 735 O O . SER A 1 92 ? -3.930 10.060 -28.602 1.00 73.62 92 SER A O 1
ATOM 737 N N . GLY A 1 93 ? -2.551 9.405 -26.963 1.00 84.75 93 GLY A N 1
ATOM 738 C CA . GLY A 1 93 ? -3.310 8.234 -26.520 1.00 84.75 93 GLY A CA 1
ATOM 739 C C . GLY A 1 93 ? -2.881 7.802 -25.118 1.00 84.75 93 GLY A C 1
ATOM 740 O O . GLY A 1 93 ? -2.084 8.490 -24.489 1.00 84.75 93 GLY A O 1
ATOM 741 N N . GLN A 1 94 ? -3.391 6.675 -24.627 1.00 88.69 94 GLN A N 1
ATOM 742 C CA . GLN A 1 94 ? -3.015 6.133 -23.317 1.00 88.69 94 GLN A CA 1
ATOM 743 C C . GLN A 1 94 ? -1.911 5.071 -23.447 1.00 88.69 94 GLN A C 1
ATOM 745 O O . GLN A 1 94 ? -1.834 4.373 -24.463 1.00 88.69 94 GLN A O 1
ATOM 750 N N . ALA A 1 95 ? -1.039 4.980 -22.441 1.00 91.44 95 ALA A N 1
ATOM 751 C CA . ALA A 1 95 ? 0.013 3.978 -22.328 1.00 91.44 95 ALA A CA 1
ATOM 752 C C . ALA A 1 95 ? 0.290 3.620 -20.868 1.00 91.44 95 ALA A C 1
ATOM 754 O O . ALA A 1 95 ? 0.528 4.512 -20.058 1.00 91.44 95 ALA A O 1
ATOM 755 N N . ASP A 1 96 ? 0.340 2.327 -20.563 1.00 92.12 96 ASP A N 1
ATOM 756 C CA . ASP A 1 96 ? 0.621 1.832 -19.219 1.00 92.12 96 ASP A CA 1
ATOM 757 C C . ASP A 1 96 ? 1.802 0.845 -19.265 1.00 92.12 96 ASP A C 1
ATOM 759 O O . ASP A 1 96 ? 1.836 -0.065 -20.098 1.00 92.12 96 ASP A O 1
ATOM 763 N N . LEU A 1 97 ? 2.786 1.045 -18.384 1.00 94.75 97 LEU A N 1
ATOM 764 C CA . LEU A 1 97 ? 3.959 0.180 -18.210 1.00 94.75 97 LEU A CA 1
ATOM 765 C C . LEU A 1 97 ? 4.061 -0.253 -16.749 1.00 94.75 97 LEU A C 1
ATOM 767 O O . LEU A 1 97 ? 4.159 0.587 -15.854 1.00 94.75 97 LEU A O 1
ATOM 771 N N . THR A 1 98 ? 4.099 -1.562 -16.515 1.00 95.62 98 THR A N 1
ATOM 772 C CA . THR A 1 98 ? 4.318 -2.149 -15.191 1.00 95.62 98 THR A CA 1
ATOM 773 C C . THR A 1 98 ? 5.671 -2.839 -15.133 1.00 95.62 98 THR A C 1
ATOM 775 O O . THR A 1 98 ? 5.991 -3.684 -15.965 1.00 95.62 98 THR A O 1
ATOM 778 N N . ILE A 1 99 ? 6.453 -2.506 -14.113 1.00 97.44 99 ILE A N 1
ATOM 779 C CA . ILE A 1 99 ? 7.767 -3.080 -13.839 1.00 97.44 99 ILE A CA 1
ATOM 780 C C . ILE A 1 99 ? 7.706 -3.705 -12.450 1.00 97.44 99 ILE A C 1
ATOM 782 O O . ILE A 1 99 ? 7.749 -3.016 -11.431 1.00 97.44 99 ILE A O 1
ATOM 786 N N . SER A 1 100 ? 7.566 -5.024 -12.401 1.00 96.25 100 SER A N 1
ATOM 787 C CA . SER A 1 100 ? 7.510 -5.792 -11.156 1.00 96.25 100 SER A CA 1
ATOM 788 C C . SER A 1 100 ? 8.800 -6.558 -10.871 1.00 96.25 100 SER A C 1
ATOM 790 O O . SER A 1 100 ? 8.834 -7.385 -9.964 1.00 96.25 100 SER A O 1
ATOM 792 N N . GLY A 1 101 ? 9.846 -6.312 -11.661 1.00 94.62 101 GLY A N 1
ATOM 793 C CA . GLY A 1 101 ? 11.164 -6.925 -11.567 1.00 94.62 101 GLY A CA 1
ATOM 794 C C . GLY A 1 101 ? 12.006 -6.587 -12.798 1.00 94.62 101 GLY A C 1
ATOM 795 O O . GLY A 1 101 ? 11.741 -5.612 -13.497 1.00 94.62 101 GLY A O 1
ATOM 796 N N . GLY A 1 102 ? 13.021 -7.405 -13.067 1.00 97.50 102 GLY A N 1
ATOM 797 C CA . GLY A 1 102 ? 13.739 -7.387 -14.339 1.00 97.50 102 GLY A CA 1
ATOM 798 C C . GLY A 1 102 ? 14.596 -6.141 -14.546 1.00 97.50 102 GLY A C 1
ATOM 799 O O . GLY A 1 102 ? 14.956 -5.426 -13.601 1.00 97.50 102 GLY A O 1
ATOM 800 N N . THR A 1 103 ? 14.963 -5.905 -15.804 1.00 98.06 103 THR A N 1
ATOM 801 C CA . THR A 1 103 ? 15.778 -4.750 -16.194 1.00 98.06 103 THR A CA 1
ATOM 802 C C . THR A 1 103 ? 15.171 -4.020 -17.385 1.00 98.06 103 THR A C 1
ATOM 804 O O . THR A 1 103 ? 14.663 -4.642 -18.314 1.00 98.06 103 THR A O 1
ATOM 807 N N . VAL A 1 104 ? 15.237 -2.691 -17.360 1.00 98.31 104 VAL A N 1
ATOM 808 C CA . VAL A 1 104 ? 14.925 -1.822 -18.499 1.00 98.31 104 VAL A CA 1
ATOM 809 C C . VAL A 1 104 ? 16.157 -0.991 -18.792 1.00 98.31 104 VAL A C 1
ATOM 811 O O . VAL A 1 104 ? 16.696 -0.376 -17.874 1.00 98.31 104 VAL A O 1
ATOM 814 N N . THR A 1 105 ? 16.596 -0.943 -20.045 1.00 98.12 105 THR A N 1
ATOM 815 C CA . THR A 1 105 ? 17.694 -0.066 -20.468 1.00 98.12 105 THR A CA 1
ATOM 816 C C . THR A 1 105 ? 17.256 0.788 -21.645 1.00 98.12 105 THR A C 1
ATOM 818 O O . THR A 1 105 ? 16.963 0.257 -22.715 1.00 98.12 105 THR A O 1
ATOM 821 N N . VAL A 1 106 ? 17.237 2.109 -21.463 1.00 97.62 106 VAL A N 1
ATOM 822 C CA . VAL A 1 106 ? 16.887 3.061 -22.526 1.00 97.62 106 VAL A CA 1
ATOM 823 C C . VAL A 1 106 ? 18.087 3.949 -22.840 1.00 97.62 106 VAL A C 1
ATOM 825 O O . VAL A 1 106 ? 18.692 4.532 -21.938 1.00 97.62 106 VAL A O 1
ATOM 828 N N . GLY A 1 107 ? 18.448 3.986 -24.122 1.00 95.69 107 GLY A N 1
ATOM 829 C CA . GLY A 1 107 ? 19.672 4.589 -24.642 1.00 95.69 107 GLY A CA 1
ATOM 830 C C . GLY A 1 107 ? 19.665 6.116 -24.660 1.00 95.69 107 GLY A C 1
ATOM 831 O O . GLY A 1 107 ? 20.692 6.731 -24.369 1.00 95.69 107 GLY A O 1
ATOM 832 N N . SER A 1 108 ? 18.522 6.697 -25.009 1.00 95.44 108 SER A N 1
ATOM 833 C CA . SER A 1 108 ? 18.273 8.118 -25.252 1.00 95.44 108 SER A CA 1
ATOM 834 C C . SER A 1 108 ? 17.005 8.562 -24.509 1.00 95.44 108 SER A C 1
ATOM 836 O O . SER A 1 108 ? 16.622 7.927 -23.532 1.00 95.44 108 SER A O 1
ATOM 838 N N . ASP A 1 109 ? 16.353 9.633 -24.965 1.00 95.88 109 ASP A N 1
ATOM 839 C CA . ASP A 1 109 ? 15.236 10.260 -24.263 1.00 95.88 109 ASP A CA 1
ATOM 840 C C . ASP A 1 109 ? 14.091 9.285 -23.944 1.00 95.88 109 ASP A C 1
ATOM 842 O O . ASP A 1 109 ? 13.780 8.339 -24.678 1.00 95.88 109 ASP A O 1
ATOM 846 N N . ILE A 1 110 ? 13.415 9.567 -22.834 1.00 96.75 110 ILE A N 1
ATOM 847 C CA . ILE A 1 110 ? 12.180 8.895 -22.444 1.00 96.75 110 ILE A CA 1
ATOM 848 C C . ILE A 1 110 ? 11.095 9.947 -22.357 1.00 96.75 110 ILE A C 1
ATOM 850 O O . ILE A 1 110 ? 11.252 10.948 -21.660 1.00 96.75 110 ILE A O 1
ATOM 854 N N . VAL A 1 111 ? 9.966 9.695 -23.004 1.00 96.06 111 VAL A N 1
ATOM 855 C CA . VAL A 1 111 ? 8.816 10.591 -22.977 1.00 96.06 111 VAL A CA 1
ATOM 856 C C . VAL A 1 111 ? 7.602 9.843 -22.452 1.00 96.06 111 VAL A C 1
ATOM 858 O O . VAL A 1 111 ? 7.082 8.945 -23.110 1.00 96.06 111 VAL A O 1
ATOM 861 N N . LEU A 1 112 ? 7.145 10.218 -21.256 1.00 95.38 112 LEU A N 1
ATOM 862 C CA . LEU A 1 112 ? 5.928 9.707 -20.634 1.00 95.38 112 LEU A CA 1
ATOM 863 C C . LEU A 1 112 ? 4.810 10.738 -20.746 1.00 95.38 112 LEU A C 1
ATOM 865 O O . LEU A 1 112 ? 4.755 11.701 -19.980 1.00 95.38 112 LEU A O 1
ATOM 869 N N . GLY A 1 113 ? 3.906 10.501 -21.688 1.00 92.50 113 GLY A N 1
ATOM 870 C CA . GLY A 1 113 ? 2.826 11.397 -22.056 1.00 92.50 113 GLY A CA 1
ATOM 871 C C . GLY A 1 113 ? 3.374 12.478 -22.975 1.00 92.50 113 GLY A C 1
ATOM 872 O O . GLY A 1 113 ? 4.149 13.326 -22.536 1.00 92.50 113 GLY A O 1
ATOM 873 N N . ASP A 1 114 ? 2.951 12.461 -24.237 1.00 89.81 114 ASP A N 1
ATOM 874 C CA . ASP A 1 114 ? 3.254 13.509 -25.211 1.00 89.81 114 ASP A CA 1
ATOM 875 C C . ASP A 1 114 ? 1.986 13.947 -25.938 1.00 89.81 114 ASP A C 1
ATOM 877 O O . ASP A 1 114 ? 1.177 13.115 -26.351 1.00 89.81 114 ASP A O 1
ATOM 881 N N . SER A 1 115 ? 1.877 15.263 -26.125 1.00 88.00 115 SER A N 1
ATOM 882 C CA . SER A 1 115 ? 0.834 15.961 -26.867 1.00 88.00 115 SER A CA 1
ATOM 883 C C . SER A 1 115 ? -0.561 15.677 -26.309 1.00 88.00 115 SER A C 1
ATOM 885 O O . SER A 1 115 ? -1.145 14.614 -26.526 1.00 88.00 115 SER A O 1
ATOM 887 N N . ALA A 1 116 ? -1.116 16.643 -25.569 1.00 83.94 116 ALA A N 1
ATOM 888 C CA . ALA A 1 116 ? -2.451 16.526 -24.982 1.00 83.94 116 ALA A CA 1
ATOM 889 C C . ALA A 1 116 ? -3.504 16.065 -26.025 1.00 83.94 116 ALA A C 1
ATOM 891 O O . ALA A 1 116 ? -3.532 16.614 -27.129 1.00 83.94 116 ALA A O 1
ATOM 892 N N . PRO A 1 117 ? -4.377 15.086 -25.703 1.00 87.06 117 PRO A N 1
ATOM 893 C CA . PRO A 1 117 ? -4.656 14.538 -24.373 1.00 87.06 117 PRO A CA 1
ATOM 894 C C . PRO A 1 117 ? -3.843 13.276 -24.019 1.00 87.06 117 PRO A C 1
ATOM 896 O O . PRO A 1 117 ? -4.354 12.432 -23.293 1.00 87.06 117 PRO A O 1
ATOM 899 N N . GLY A 1 118 ? -2.617 13.110 -24.530 1.00 89.31 118 GLY A N 1
ATOM 900 C CA . GLY A 1 118 ? -1.764 11.957 -24.224 1.00 89.31 118 GLY A CA 1
ATOM 901 C C . GLY A 1 118 ? -1.651 11.645 -22.724 1.00 89.31 118 GLY A C 1
ATOM 902 O O . GLY A 1 118 ? -1.490 12.554 -21.905 1.00 89.31 118 GLY A O 1
ATOM 903 N N . ILE A 1 119 ? -1.751 10.362 -22.367 1.00 91.81 119 ILE A N 1
ATOM 904 C CA . ILE A 1 119 ? -1.675 9.848 -20.994 1.00 91.81 119 ILE A CA 1
ATOM 905 C C . ILE A 1 119 ? -0.632 8.733 -20.949 1.00 91.81 119 ILE A C 1
ATOM 907 O O . ILE A 1 119 ? -0.699 7.790 -21.735 1.00 91.81 119 ILE A O 1
ATOM 911 N N . ALA A 1 120 ? 0.306 8.799 -20.011 1.00 93.81 120 ALA A N 1
ATOM 912 C CA . ALA A 1 120 ? 1.212 7.692 -19.739 1.00 93.81 120 ALA A CA 1
ATOM 913 C C . ALA A 1 120 ? 1.346 7.432 -18.243 1.00 93.81 120 ALA A C 1
ATOM 915 O O . ALA A 1 120 ? 1.625 8.359 -17.480 1.00 93.81 120 ALA A O 1
ATOM 916 N N . THR A 1 121 ? 1.234 6.167 -17.850 1.00 94.88 121 THR A N 1
ATOM 917 C CA . THR A 1 121 ? 1.479 5.712 -16.483 1.00 94.88 121 THR A CA 1
ATOM 918 C C . THR A 1 121 ? 2.604 4.689 -16.475 1.00 94.88 121 THR A C 1
ATOM 920 O O . THR A 1 121 ? 2.572 3.698 -17.199 1.00 94.88 121 THR A O 1
ATOM 923 N N . MET A 1 122 ? 3.593 4.899 -15.614 1.00 96.69 122 MET A N 1
ATOM 924 C CA . MET A 1 122 ? 4.599 3.896 -15.289 1.00 96.69 122 MET A CA 1
ATOM 925 C C . MET A 1 122 ? 4.471 3.513 -13.819 1.00 96.69 122 MET A C 1
ATOM 927 O O . MET A 1 122 ? 4.501 4.383 -12.950 1.00 96.69 122 MET A O 1
ATOM 931 N N . ILE A 1 123 ? 4.356 2.220 -13.531 1.00 96.75 123 ILE A N 1
ATOM 932 C CA . ILE A 1 123 ? 4.301 1.676 -12.173 1.00 96.75 123 ILE A CA 1
ATOM 933 C C . ILE A 1 123 ? 5.484 0.740 -11.988 1.00 96.75 123 ILE A C 1
ATOM 935 O O . ILE A 1 123 ? 5.669 -0.193 -12.762 1.00 96.75 123 ILE A O 1
ATOM 939 N N . MET A 1 124 ? 6.273 0.972 -10.946 1.00 97.94 124 MET A N 1
ATOM 940 C CA . MET A 1 124 ? 7.439 0.160 -10.626 1.00 97.94 124 MET A CA 1
ATOM 941 C C . MET A 1 124 ? 7.326 -0.362 -9.196 1.00 97.94 124 MET A C 1
ATOM 943 O O . MET A 1 124 ? 7.324 0.431 -8.260 1.00 97.94 124 MET A O 1
ATOM 947 N N . THR A 1 125 ? 7.207 -1.677 -9.008 1.00 96.69 125 THR A N 1
ATOM 948 C CA . THR A 1 125 ? 7.161 -2.322 -7.680 1.00 96.69 125 THR A CA 1
ATOM 949 C C . THR A 1 125 ? 8.464 -3.031 -7.321 1.00 96.69 125 THR A C 1
ATOM 951 O O . THR A 1 125 ? 8.701 -3.280 -6.145 1.00 96.69 125 THR A O 1
ATOM 954 N N . ASP A 1 126 ? 9.308 -3.340 -8.308 1.00 95.88 126 ASP A N 1
ATOM 955 C CA . ASP A 1 126 ? 10.667 -3.868 -8.139 1.00 95.88 126 ASP A CA 1
ATOM 956 C C . ASP A 1 126 ? 11.474 -3.661 -9.444 1.00 95.88 126 ASP A C 1
ATOM 958 O O . ASP A 1 126 ? 10.976 -3.050 -10.389 1.00 95.88 126 ASP A O 1
ATOM 962 N N . GLY A 1 127 ? 12.711 -4.157 -9.516 1.00 97.62 127 GLY A N 1
ATOM 963 C CA . GLY A 1 127 ? 13.544 -4.154 -10.722 1.00 97.62 127 GLY A CA 1
ATOM 964 C C . GLY A 1 127 ? 14.473 -2.946 -10.847 1.00 97.62 127 GLY A C 1
ATOM 965 O O . GLY A 1 127 ? 14.628 -2.136 -9.925 1.00 97.62 127 GLY A O 1
ATOM 966 N N . SER A 1 128 ? 15.120 -2.829 -12.010 1.00 98.19 128 SER A N 1
ATOM 967 C CA . SER A 1 128 ? 16.004 -1.700 -12.331 1.00 98.19 128 SER A CA 1
ATOM 968 C C . SER A 1 128 ? 15.656 -1.070 -13.674 1.00 98.19 128 SER A C 1
ATOM 970 O O . SER A 1 128 ? 15.589 -1.752 -14.694 1.00 98.19 128 SER A O 1
ATOM 972 N N . PHE A 1 129 ? 15.467 0.246 -13.676 1.00 98.44 129 PHE A N 1
ATOM 973 C CA . PHE A 1 129 ? 15.318 1.041 -14.886 1.00 98.44 129 PHE A CA 1
ATOM 974 C C . PHE A 1 129 ? 16.577 1.892 -15.059 1.00 98.44 129 PHE A C 1
ATOM 976 O O . PHE A 1 129 ? 16.864 2.764 -14.240 1.00 98.44 129 PHE A O 1
ATOM 983 N N . ASN A 1 130 ? 17.322 1.648 -16.133 1.00 97.94 130 ASN A N 1
ATOM 984 C CA . ASN A 1 130 ? 18.611 2.255 -16.437 1.00 97.94 130 ASN A CA 1
ATOM 985 C C . ASN A 1 130 ? 18.491 3.132 -17.688 1.00 97.94 130 ASN A C 1
ATOM 987 O O . ASN A 1 130 ? 18.564 2.654 -18.819 1.00 97.94 130 ASN A O 1
ATOM 991 N N . HIS A 1 131 ? 18.305 4.431 -17.493 1.00 96.94 131 HIS A N 1
ATOM 992 C CA . HIS A 1 131 ? 18.305 5.411 -18.572 1.00 96.94 131 HIS A CA 1
ATOM 993 C C . HIS A 1 131 ? 19.715 5.991 -18.727 1.00 96.94 131 HIS A C 1
ATOM 995 O O . HIS A 1 131 ? 20.227 6.664 -17.829 1.00 96.94 131 HIS A O 1
ATOM 1001 N N . THR A 1 132 ? 20.374 5.658 -19.839 1.00 91.38 132 THR A N 1
ATOM 1002 C CA . THR A 1 132 ? 21.825 5.839 -19.986 1.00 91.38 132 THR A CA 1
ATOM 1003 C C . THR A 1 132 ? 22.232 7.219 -20.487 1.00 91.38 132 THR A C 1
ATOM 1005 O O . THR A 1 132 ? 23.326 7.678 -20.167 1.00 91.38 132 THR A O 1
ATOM 1008 N N . SER A 1 133 ? 21.390 7.888 -21.277 1.00 89.50 133 SER A N 1
ATOM 1009 C CA . SER A 1 133 ? 21.631 9.249 -21.770 1.00 89.50 133 SER A CA 1
ATOM 1010 C C . SER A 1 133 ? 20.317 9.893 -22.196 1.00 89.50 133 SER A C 1
ATOM 1012 O O . SER A 1 133 ? 19.392 9.169 -22.521 1.00 89.50 133 SER A O 1
ATOM 1014 N N . GLY A 1 134 ? 20.248 11.224 -22.239 1.00 91.75 134 GLY A N 1
ATOM 1015 C CA . GLY A 1 134 ? 19.013 11.935 -22.580 1.00 91.75 134 GLY A CA 1
ATOM 1016 C C . GLY A 1 134 ? 18.219 12.374 -21.353 1.00 91.75 134 GLY A C 1
ATOM 1017 O O . GLY A 1 134 ? 18.713 12.360 -20.219 1.00 91.75 134 GLY A O 1
ATOM 1018 N N . TRP A 1 135 ? 17.010 12.877 -21.577 1.00 94.75 135 TRP A N 1
ATOM 1019 C CA . TRP A 1 135 ? 16.125 13.418 -20.548 1.00 94.75 135 TRP A CA 1
ATOM 1020 C C . TRP A 1 135 ? 14.881 12.539 -20.397 1.00 94.75 135 TRP A C 1
ATOM 1022 O O . TRP A 1 135 ? 14.315 12.045 -21.368 1.00 94.75 135 TRP A O 1
ATOM 1032 N N . LEU A 1 136 ? 14.445 12.358 -19.149 1.00 97.50 136 LEU A N 1
ATOM 1033 C CA . LEU A 1 136 ? 13.154 11.760 -18.830 1.00 97.50 136 LEU A CA 1
ATOM 1034 C C . LEU A 1 136 ? 12.107 12.870 -18.745 1.00 97.50 136 LEU A C 1
ATOM 1036 O O . LEU A 1 136 ? 12.035 13.595 -17.750 1.00 97.50 136 LEU A O 1
ATOM 1040 N N . TYR A 1 137 ? 11.295 12.994 -19.783 1.00 97.00 137 TYR A N 1
ATOM 1041 C CA . TYR A 1 137 ? 10.166 13.908 -19.846 1.00 97.00 137 TYR A CA 1
ATOM 1042 C C . TYR A 1 137 ? 8.912 13.235 -19.294 1.00 97.00 137 TYR A C 1
ATOM 1044 O O . TYR A 1 137 ? 8.532 12.150 -19.728 1.00 97.00 137 TYR A O 1
ATOM 1052 N N . VAL A 1 138 ? 8.237 13.903 -18.363 1.00 97.38 138 VAL A N 1
ATOM 1053 C CA . VAL A 1 138 ? 6.935 13.478 -17.840 1.00 97.38 138 VAL A CA 1
ATOM 1054 C C . VAL A 1 138 ? 5.928 14.585 -18.130 1.00 97.38 138 VAL A C 1
ATOM 1056 O O . VAL A 1 138 ? 6.132 15.728 -17.719 1.00 97.38 138 VAL A O 1
ATOM 1059 N N . GLY A 1 139 ? 4.862 14.262 -18.862 1.00 93.38 139 GLY A N 1
ATOM 1060 C CA . GLY A 1 139 ? 3.846 15.215 -19.307 1.00 93.38 139 GLY A CA 1
ATOM 1061 C C . GLY A 1 139 ? 4.378 16.227 -20.326 1.00 93.38 139 GLY A C 1
ATOM 1062 O O . GLY A 1 139 ? 4.258 17.437 -20.132 1.00 93.38 139 GLY A O 1
ATOM 1063 N N . PHE A 1 140 ? 5.011 15.752 -21.397 1.00 92.75 140 PHE A N 1
ATOM 1064 C CA . PHE A 1 140 ? 5.548 16.595 -22.465 1.00 92.75 140 PHE A CA 1
ATOM 1065 C C . PHE A 1 140 ? 4.429 17.204 -23.330 1.00 92.75 140 PHE A C 1
ATOM 1067 O O . PHE A 1 140 ? 3.348 16.633 -23.460 1.00 92.75 140 PHE A O 1
ATOM 1074 N N . ASN A 1 141 ? 4.652 18.400 -23.890 1.00 90.50 141 ASN A N 1
ATOM 1075 C CA . ASN A 1 141 ? 3.669 19.130 -24.712 1.00 90.50 141 ASN A CA 1
ATOM 1076 C C . ASN A 1 141 ? 2.244 19.188 -24.110 1.00 90.50 141 ASN A C 1
ATOM 1078 O O . ASN A 1 141 ? 1.239 19.029 -24.807 1.00 90.50 141 ASN A O 1
ATOM 1082 N N . GLY A 1 142 ? 2.150 19.402 -22.792 1.00 86.50 142 GLY A N 1
ATOM 1083 C CA . GLY A 1 142 ? 0.875 19.544 -22.079 1.00 86.50 142 GLY A CA 1
ATOM 1084 C C . GLY A 1 142 ? 0.136 18.233 -21.784 1.00 86.50 142 GLY A C 1
ATOM 1085 O O . GLY A 1 142 ? -0.983 18.286 -21.282 1.00 86.50 142 GLY A O 1
ATOM 1086 N N . ALA A 1 143 ? 0.737 17.078 -22.075 1.00 91.75 143 ALA A N 1
ATOM 1087 C CA . ALA A 1 143 ? 0.183 15.765 -21.763 1.00 91.75 143 ALA A CA 1
ATOM 1088 C C . ALA A 1 143 ? 0.237 15.425 -20.261 1.00 91.75 143 ALA A C 1
ATOM 1090 O O . ALA A 1 143 ? 0.846 16.135 -19.448 1.00 91.75 143 ALA A O 1
ATOM 1091 N N . ASN A 1 144 ? -0.377 14.296 -19.906 1.00 93.06 144 ASN A N 1
ATOM 1092 C CA . ASN A 1 144 ? -0.413 13.752 -18.554 1.00 93.06 144 ASN A CA 1
ATOM 1093 C C . ASN A 1 144 ? 0.565 12.575 -18.450 1.00 93.06 144 ASN A C 1
ATOM 1095 O O . ASN A 1 144 ? 0.328 11.510 -19.010 1.00 93.06 144 ASN A O 1
ATOM 1099 N N . GLY A 1 145 ? 1.664 12.759 -17.725 1.00 94.94 145 GLY A N 1
ATOM 1100 C CA . GLY A 1 145 ? 2.604 11.684 -17.411 1.00 94.94 145 GLY A CA 1
ATOM 1101 C C . GLY A 1 145 ? 2.586 11.390 -15.918 1.00 94.94 145 GLY A C 1
ATOM 1102 O O . GLY A 1 145 ? 2.573 12.320 -15.114 1.00 94.94 145 GLY A O 1
ATOM 1103 N N . THR A 1 146 ? 2.580 10.117 -15.538 1.00 97.00 146 THR A N 1
ATOM 1104 C CA . THR A 1 146 ? 2.626 9.678 -14.140 1.00 97.00 146 THR A CA 1
ATOM 1105 C C . THR A 1 146 ? 3.661 8.577 -13.951 1.00 97.00 146 THR A C 1
ATOM 1107 O O . THR A 1 146 ? 3.675 7.596 -14.691 1.00 97.00 146 THR A O 1
ATOM 1110 N N . ILE A 1 147 ? 4.515 8.722 -12.938 1.00 98.31 147 ILE A N 1
ATOM 1111 C CA . ILE A 1 147 ? 5.458 7.686 -12.503 1.00 98.31 147 ILE A CA 1
ATOM 1112 C C . ILE A 1 147 ? 5.182 7.326 -11.045 1.00 98.31 147 ILE A C 1
ATOM 1114 O O . ILE A 1 147 ? 5.262 8.184 -10.177 1.00 98.31 147 ILE A O 1
ATOM 1118 N N . ASN A 1 148 ? 4.951 6.049 -10.762 1.00 97.88 148 ASN A N 1
ATOM 1119 C CA . ASN A 1 148 ? 4.764 5.525 -9.414 1.00 97.88 148 ASN A CA 1
ATOM 1120 C C . ASN A 1 148 ? 5.910 4.570 -9.059 1.00 97.88 148 ASN A C 1
ATOM 1122 O O . ASN A 1 148 ? 5.940 3.423 -9.507 1.00 97.88 148 ASN A O 1
ATOM 1126 N N . LEU A 1 149 ? 6.860 5.036 -8.245 1.00 97.62 149 LEU A N 1
ATOM 1127 C CA . LEU A 1 149 ? 7.976 4.240 -7.730 1.00 97.62 149 LEU A CA 1
ATOM 1128 C C . LEU A 1 149 ? 7.577 3.576 -6.404 1.00 97.62 149 LEU A C 1
ATOM 1130 O O . LEU A 1 149 ? 7.898 4.036 -5.300 1.00 97.62 149 LEU A O 1
ATOM 1134 N N . HIS A 1 150 ? 6.842 2.472 -6.521 1.00 94.56 150 HIS A N 1
ATOM 1135 C CA . HIS A 1 150 ? 6.427 1.621 -5.408 1.00 94.56 150 HIS A CA 1
ATOM 1136 C C . HIS A 1 150 ? 7.509 0.683 -4.871 1.00 94.56 150 HIS A C 1
ATOM 1138 O O . HIS A 1 150 ? 7.390 0.229 -3.736 1.00 94.56 150 HIS A O 1
ATOM 1144 N N . GLY A 1 151 ? 8.572 0.472 -5.641 1.00 93.25 151 GLY A N 1
ATOM 1145 C CA . GLY A 1 151 ? 9.779 -0.269 -5.292 1.00 93.25 151 GLY A CA 1
ATOM 1146 C C . GLY A 1 151 ? 10.817 -0.161 -6.414 1.00 93.25 151 GLY A C 1
ATOM 1147 O O . GLY A 1 151 ? 10.642 0.625 -7.347 1.00 93.25 151 GLY A O 1
ATOM 1148 N N . GLY A 1 152 ? 11.910 -0.918 -6.312 1.00 97.12 152 GLY A N 1
ATOM 1149 C CA . GLY A 1 152 ? 12.977 -0.931 -7.317 1.00 97.12 152 GLY A CA 1
ATOM 1150 C C . GLY A 1 152 ? 13.769 0.383 -7.433 1.00 97.12 152 GLY A C 1
ATOM 1151 O O . GLY A 1 152 ? 13.712 1.252 -6.559 1.00 97.12 152 GLY A O 1
ATOM 1152 N N . THR A 1 153 ? 14.578 0.511 -8.491 1.00 98.44 153 THR A N 1
ATOM 1153 C CA . THR A 1 153 ? 15.429 1.694 -8.731 1.00 98.44 153 THR A CA 1
ATOM 1154 C C . THR A 1 153 ? 15.277 2.241 -10.150 1.00 98.44 153 THR A C 1
ATOM 1156 O O . THR A 1 153 ? 15.576 1.539 -11.114 1.00 98.44 153 THR A O 1
ATOM 1159 N N . LEU A 1 154 ? 14.906 3.519 -10.270 1.00 98.56 154 LEU A N 1
ATOM 1160 C CA . LEU A 1 154 ? 14.948 4.289 -11.515 1.00 98.56 154 LEU A CA 1
ATOM 1161 C C . LEU A 1 154 ? 16.204 5.162 -11.532 1.00 98.56 154 LEU A C 1
ATOM 1163 O O . LEU A 1 154 ? 16.342 6.065 -10.712 1.00 98.56 154 LEU A O 1
ATOM 1167 N N . THR A 1 155 ? 17.101 4.915 -12.478 1.00 98.44 155 THR A N 1
ATOM 1168 C CA . THR A 1 155 ? 18.310 5.712 -12.708 1.00 98.44 155 THR A CA 1
ATOM 1169 C C . THR A 1 155 ? 18.155 6.497 -14.000 1.00 98.44 155 THR A C 1
ATOM 1171 O O . THR A 1 155 ? 17.875 5.905 -15.038 1.00 98.44 155 THR A O 1
ATOM 1174 N N . THR A 1 156 ? 18.337 7.815 -13.951 1.00 98.00 156 THR A N 1
ATOM 1175 C CA . THR A 1 156 ? 18.203 8.721 -15.101 1.00 98.00 156 THR A CA 1
ATOM 1176 C C . THR A 1 156 ? 19.223 9.850 -15.036 1.00 98.00 156 THR A C 1
ATOM 1178 O O . THR A 1 156 ? 19.626 10.258 -13.953 1.00 98.00 156 THR A O 1
ATOM 1181 N N . PHE A 1 157 ? 19.620 10.407 -16.180 1.00 95.19 157 PHE A N 1
ATOM 1182 C CA . PHE A 1 157 ? 20.448 11.612 -16.194 1.00 95.19 157 PHE A CA 1
ATOM 1183 C C . PHE A 1 157 ? 19.684 12.842 -15.700 1.00 95.19 157 PHE A C 1
ATOM 1185 O O . PHE A 1 157 ? 20.190 13.592 -14.870 1.00 95.19 157 PHE A O 1
ATOM 1192 N N . LYS A 1 158 ? 18.448 13.038 -16.163 1.00 93.56 158 LYS A N 1
ATOM 1193 C CA . LYS A 1 158 ? 17.589 14.156 -15.758 1.00 93.56 158 LYS A CA 1
ATOM 1194 C C . LYS A 1 158 ? 16.126 13.734 -15.766 1.00 93.56 158 LYS A C 1
ATOM 1196 O O . LYS A 1 158 ? 15.734 12.932 -16.608 1.00 93.56 158 LYS A O 1
ATOM 1201 N N . VAL A 1 159 ? 15.327 14.300 -14.862 1.00 96.56 159 VAL A N 1
ATOM 1202 C CA . VAL A 1 159 ? 13.861 14.210 -14.880 1.00 96.56 159 VAL A CA 1
ATOM 1203 C C . VAL A 1 159 ? 13.265 15.605 -15.047 1.00 96.56 159 VAL A C 1
ATOM 1205 O O . VAL A 1 159 ? 13.683 16.535 -14.364 1.00 96.56 159 VAL A O 1
ATOM 1208 N N . LEU A 1 160 ? 12.304 15.750 -15.958 1.00 96.25 160 LEU A N 1
ATOM 1209 C CA . LEU A 1 160 ? 11.587 16.994 -16.213 1.00 96.25 160 LEU A CA 1
ATOM 1210 C C . LEU A 1 160 ? 10.076 16.754 -16.110 1.00 96.25 160 LEU A C 1
ATOM 1212 O O . LEU A 1 160 ? 9.453 16.233 -17.041 1.00 96.25 160 LEU A O 1
ATOM 1216 N N . LEU A 1 161 ? 9.472 17.169 -14.992 1.00 96.88 161 LEU A N 1
ATOM 1217 C CA . LEU A 1 161 ? 8.012 17.179 -14.842 1.00 96.88 161 LEU A CA 1
ATOM 1218 C C . LEU A 1 161 ? 7.483 18.423 -15.568 1.00 96.88 161 LEU A C 1
ATOM 1220 O O . LEU A 1 161 ? 7.513 19.538 -15.042 1.00 96.88 161 LEU A O 1
ATOM 1224 N N . SER A 1 162 ? 7.106 18.236 -16.832 1.00 90.06 162 SER A N 1
ATOM 1225 C CA . SER A 1 162 ? 7.032 19.306 -17.835 1.00 90.06 162 SER A CA 1
ATOM 1226 C C . SER A 1 162 ? 5.678 20.017 -17.881 1.00 90.06 162 SER A C 1
ATOM 1228 O O . SER A 1 162 ? 5.625 21.201 -18.209 1.00 90.06 162 SER A O 1
ATOM 1230 N N . SER A 1 163 ? 4.586 19.336 -17.523 1.00 89.94 163 SER A N 1
ATOM 1231 C CA . SER A 1 163 ? 3.243 19.926 -17.435 1.00 89.94 163 SER A CA 1
ATOM 1232 C C . SER A 1 163 ? 2.796 20.144 -15.983 1.00 89.94 163 SER A C 1
ATOM 1234 O O . SER A 1 163 ? 3.459 19.728 -15.027 1.00 89.94 163 SER A O 1
ATOM 1236 N N . ALA A 1 164 ? 1.655 20.819 -15.805 1.00 87.88 164 ALA A N 1
ATOM 1237 C CA . ALA A 1 164 ? 0.996 20.949 -14.503 1.00 87.88 164 ALA A CA 1
ATOM 1238 C C . ALA A 1 164 ? 0.423 19.610 -14.000 1.00 87.88 164 ALA A C 1
ATOM 1240 O O . ALA A 1 164 ? 0.316 19.411 -12.795 1.00 87.88 164 ALA A O 1
ATOM 1241 N N . ASN A 1 165 ? 0.106 18.695 -14.921 1.00 87.00 165 ASN A N 1
ATOM 1242 C CA . ASN A 1 165 ? -0.449 17.374 -14.623 1.00 87.00 165 ASN A CA 1
ATOM 1243 C C . ASN A 1 165 ? 0.629 16.279 -14.566 1.00 87.00 165 ASN A C 1
ATOM 1245 O O . ASN A 1 165 ? 0.310 15.119 -14.323 1.00 87.00 165 ASN A O 1
ATOM 1249 N N . ALA A 1 166 ? 1.893 16.625 -14.832 1.00 95.69 166 ALA A N 1
ATOM 1250 C CA . ALA A 1 166 ? 3.012 15.710 -14.697 1.00 95.69 166 ALA A CA 1
ATOM 1251 C C . ALA A 1 166 ? 3.217 15.372 -13.222 1.00 95.69 166 ALA A C 1
ATOM 1253 O O . ALA A 1 166 ? 3.400 16.272 -12.397 1.00 95.69 166 ALA A O 1
ATOM 1254 N N . HIS A 1 167 ? 3.209 14.081 -12.910 1.00 97.38 167 HIS A N 1
ATOM 1255 C CA . HIS A 1 167 ? 3.270 13.603 -11.542 1.00 97.38 167 HIS A CA 1
ATOM 1256 C C . HIS A 1 167 ? 4.282 12.470 -11.376 1.00 97.38 167 HIS A C 1
ATOM 1258 O O . HIS A 1 167 ? 4.440 11.605 -12.238 1.00 97.38 167 HIS A O 1
ATOM 1264 N N . MET A 1 168 ? 4.966 12.462 -10.241 1.00 98.38 168 MET A N 1
ATOM 1265 C CA . MET A 1 168 ? 5.785 11.351 -9.792 1.00 98.38 168 MET A CA 1
ATOM 1266 C C . MET A 1 168 ? 5.527 11.116 -8.307 1.00 98.38 168 MET A C 1
ATOM 1268 O O . MET A 1 168 ? 5.580 12.060 -7.525 1.00 98.38 168 MET A O 1
ATOM 1272 N N . ASP A 1 169 ? 5.312 9.867 -7.910 1.00 97.44 169 ASP A N 1
ATOM 1273 C CA . ASP A 1 169 ? 5.217 9.469 -6.509 1.00 97.44 169 ASP A CA 1
ATOM 1274 C C . ASP A 1 169 ? 6.300 8.443 -6.168 1.00 97.44 169 ASP A C 1
ATOM 1276 O O . ASP A 1 169 ? 6.498 7.462 -6.889 1.00 97.44 169 ASP A O 1
ATOM 1280 N N . ILE A 1 170 ? 7.016 8.662 -5.063 1.00 96.50 170 ILE A N 1
ATOM 1281 C CA . ILE A 1 170 ? 8.028 7.729 -4.551 1.00 96.50 170 ILE A CA 1
ATOM 1282 C C . ILE A 1 170 ? 7.571 7.187 -3.197 1.00 96.50 170 ILE A C 1
ATOM 1284 O O . ILE A 1 170 ? 7.331 7.942 -2.256 1.00 96.50 170 ILE A O 1
ATOM 1288 N N . THR A 1 171 ? 7.481 5.861 -3.071 1.00 92.50 171 THR A N 1
ATOM 1289 C CA . THR A 1 171 ? 7.090 5.198 -1.812 1.00 92.50 171 THR A CA 1
ATOM 1290 C C . THR A 1 171 ? 8.204 4.294 -1.287 1.00 92.50 171 THR A C 1
ATOM 1292 O O . THR A 1 171 ? 8.988 4.743 -0.460 1.00 92.50 171 THR A O 1
ATOM 1295 N N . HIS A 1 172 ? 8.343 3.057 -1.774 1.00 90.81 172 HIS A N 1
ATOM 1296 C CA . HIS A 1 172 ? 9.471 2.181 -1.423 1.00 90.81 172 HIS A CA 1
ATOM 1297 C C . HIS A 1 172 ? 10.543 2.103 -2.520 1.00 90.81 172 HIS A C 1
ATOM 1299 O O . HIS A 1 172 ? 11.545 1.414 -2.344 1.00 90.81 172 HIS A O 1
ATOM 1305 N N . GLY A 1 173 ? 10.345 2.790 -3.650 1.00 95.12 173 GLY A N 1
ATOM 1306 C CA . GLY A 1 173 ? 11.335 2.873 -4.719 1.00 95.12 173 GLY A CA 1
ATOM 1307 C C . GLY A 1 173 ? 12.425 3.913 -4.464 1.00 95.12 173 GLY A C 1
ATOM 1308 O O . GLY A 1 173 ? 12.369 4.709 -3.523 1.00 95.12 173 GLY A O 1
ATOM 1309 N N . LYS A 1 174 ? 13.425 3.911 -5.344 1.00 96.88 174 LYS A N 1
ATOM 1310 C CA . LYS A 1 174 ? 14.551 4.847 -5.330 1.00 96.88 174 LYS A CA 1
ATOM 1311 C C . LYS A 1 174 ? 14.709 5.514 -6.693 1.00 96.88 174 LYS A C 1
ATOM 1313 O O . LYS A 1 174 ? 14.748 4.828 -7.712 1.00 96.88 174 LYS A O 1
ATOM 1318 N N . LEU A 1 175 ? 14.854 6.836 -6.701 1.00 98.38 175 LEU A N 1
ATOM 1319 C CA . LEU A 1 175 ? 15.231 7.609 -7.885 1.00 98.38 175 LEU A CA 1
ATOM 1320 C C . LEU A 1 175 ? 16.703 8.014 -7.769 1.00 98.38 175 LEU A C 1
ATOM 1322 O O . LEU A 1 175 ? 17.107 8.586 -6.761 1.00 98.38 175 LEU A O 1
ATOM 1326 N N . ILE A 1 176 ? 17.496 7.736 -8.797 1.00 98.19 176 ILE A N 1
ATOM 1327 C CA . ILE A 1 176 ? 18.895 8.150 -8.904 1.00 98.19 176 ILE A CA 1
ATOM 1328 C C . ILE A 1 176 ? 19.025 9.080 -10.106 1.00 98.19 176 ILE A C 1
ATOM 1330 O O . ILE A 1 176 ? 18.742 8.687 -11.236 1.00 98.19 176 ILE A O 1
ATOM 1334 N N . ILE A 1 177 ? 19.472 10.309 -9.860 1.00 97.88 177 ILE A N 1
ATOM 1335 C CA . ILE A 1 177 ? 19.753 11.303 -10.892 1.00 97.88 177 ILE A CA 1
ATOM 1336 C C . ILE A 1 177 ? 21.266 11.419 -11.055 1.00 97.88 177 ILE A C 1
ATOM 1338 O O . ILE A 1 177 ? 21.968 11.816 -10.123 1.00 97.88 177 ILE A O 1
ATOM 1342 N N . THR A 1 178 ? 21.770 11.051 -12.233 1.00 97.12 178 THR A N 1
ATOM 1343 C CA . THR A 1 178 ? 23.212 10.965 -12.515 1.00 97.12 178 THR A CA 1
ATOM 1344 C C . THR A 1 178 ? 23.825 12.274 -13.012 1.00 97.12 178 THR A C 1
ATOM 1346 O O . THR A 1 178 ? 25.040 12.345 -13.185 1.00 97.12 178 THR A O 1
ATOM 1349 N N . ASN A 1 179 ? 23.022 13.327 -13.214 1.00 95.06 179 ASN A N 1
ATOM 1350 C CA . ASN A 1 179 ? 23.542 14.660 -13.513 1.00 95.06 179 ASN A CA 1
ATOM 1351 C C . ASN A 1 179 ? 24.505 15.127 -12.395 1.00 95.06 179 ASN A C 1
ATOM 1353 O O . ASN A 1 179 ? 24.103 15.158 -11.228 1.00 95.06 179 ASN A O 1
ATOM 1357 N N . PRO A 1 180 ? 25.755 15.502 -12.739 1.00 93.06 180 PRO A N 1
ATOM 1358 C CA . PRO A 1 180 ? 26.777 15.866 -11.759 1.00 93.06 180 PRO A CA 1
ATOM 1359 C C . PRO A 1 180 ? 26.492 17.179 -11.013 1.00 93.06 180 PRO A C 1
ATOM 1361 O O . PRO A 1 180 ? 27.079 17.409 -9.954 1.00 93.06 180 PRO A O 1
ATOM 1364 N N . ASP A 1 181 ? 25.602 18.042 -11.519 1.00 95.12 181 ASP A N 1
ATOM 1365 C CA . ASP A 1 181 ? 25.144 19.244 -10.809 1.00 95.12 181 ASP A CA 1
ATOM 1366 C C . ASP A 1 181 ? 24.131 18.884 -9.710 1.00 95.12 181 ASP A C 1
ATOM 1368 O O . ASP A 1 181 ? 22.935 19.167 -9.796 1.00 95.12 181 ASP A O 1
ATOM 1372 N N . SER A 1 182 ? 24.617 18.231 -8.654 1.00 92.81 182 SER A N 1
ATOM 1373 C CA . SER A 1 182 ? 23.775 17.779 -7.542 1.00 92.81 182 SER A CA 1
ATOM 1374 C C . SER A 1 182 ? 23.042 18.926 -6.836 1.00 92.81 182 SER A C 1
ATOM 1376 O O . SER A 1 182 ? 21.918 18.741 -6.376 1.00 92.81 182 SER A O 1
ATOM 1378 N N . ILE A 1 183 ? 23.624 20.129 -6.796 1.00 91.50 183 ILE A N 1
ATOM 1379 C CA . ILE A 1 183 ? 22.988 21.317 -6.207 1.00 91.50 183 ILE A CA 1
ATOM 1380 C C . ILE A 1 183 ? 21.786 21.746 -7.054 1.00 91.50 183 ILE A C 1
ATOM 1382 O O . ILE A 1 183 ? 20.693 21.941 -6.513 1.00 91.50 183 ILE A O 1
ATOM 1386 N N . GLY A 1 184 ? 21.970 21.867 -8.372 1.00 94.00 184 GLY A N 1
ATOM 1387 C CA . GLY A 1 184 ? 20.889 22.183 -9.303 1.00 94.00 184 GLY A CA 1
ATOM 1388 C C . GLY A 1 184 ? 19.787 21.126 -9.285 1.00 94.00 184 GLY A C 1
ATOM 1389 O O . GLY A 1 184 ? 18.610 21.470 -9.188 1.00 94.00 184 GLY A O 1
ATOM 1390 N N . VAL A 1 185 ? 20.164 19.845 -9.274 1.00 96.06 185 VAL A N 1
ATOM 1391 C CA . VAL A 1 185 ? 19.223 18.720 -9.186 1.00 96.06 185 VAL A CA 1
ATOM 1392 C C . VAL A 1 185 ? 18.399 18.777 -7.898 1.00 96.06 185 VAL A C 1
ATOM 1394 O O . VAL A 1 185 ? 17.176 18.682 -7.958 1.00 96.06 185 VAL A O 1
ATOM 1397 N N . ILE A 1 186 ? 19.029 18.968 -6.735 1.00 93.38 186 ILE A N 1
ATOM 1398 C CA . ILE A 1 186 ? 18.314 19.069 -5.452 1.00 93.38 186 ILE A CA 1
ATOM 1399 C C . ILE A 1 186 ? 17.356 20.268 -5.456 1.00 93.38 186 ILE A C 1
ATOM 1401 O O . 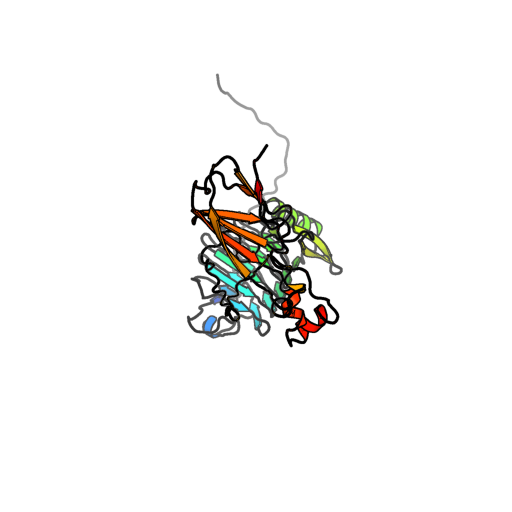ILE A 1 186 ? 16.225 20.153 -4.985 1.00 93.38 186 ILE A O 1
ATOM 1405 N N . SER A 1 187 ? 17.778 21.407 -6.011 1.00 94.12 187 SER A N 1
ATOM 1406 C CA . SER A 1 187 ? 16.921 22.589 -6.159 1.00 94.12 187 SER A CA 1
ATOM 1407 C C . SER A 1 187 ? 15.685 22.299 -7.021 1.00 94.12 187 SER A C 1
ATOM 1409 O O . SER A 1 187 ? 14.563 22.633 -6.637 1.00 94.12 187 SER A O 1
ATOM 1411 N N . GLU A 1 188 ? 15.869 21.617 -8.153 1.00 95.38 188 GLU A N 1
ATOM 1412 C CA . GLU A 1 188 ? 14.786 21.236 -9.062 1.00 95.38 188 GLU A CA 1
ATOM 1413 C C . GLU A 1 188 ? 13.807 20.250 -8.398 1.00 95.38 188 GLU A C 1
ATOM 1415 O O . GLU A 1 188 ? 12.592 20.463 -8.427 1.00 95.38 188 GLU A O 1
ATOM 1420 N N . ILE A 1 189 ? 14.329 19.232 -7.703 1.00 95.56 189 ILE A N 1
ATOM 1421 C CA . ILE A 1 189 ? 13.537 18.282 -6.905 1.00 95.56 189 ILE A CA 1
ATOM 1422 C C . ILE A 1 189 ? 12.706 19.010 -5.846 1.00 95.56 189 ILE A C 1
ATOM 1424 O O . ILE A 1 189 ? 11.501 18.774 -5.750 1.00 95.56 189 ILE A O 1
ATOM 1428 N N . ASN A 1 190 ? 13.305 19.942 -5.100 1.00 93.31 190 ASN A N 1
ATOM 1429 C CA . ASN A 1 190 ? 12.582 20.746 -4.113 1.00 93.31 190 ASN A CA 1
ATOM 1430 C C . ASN A 1 190 ? 11.440 21.543 -4.757 1.00 93.31 190 ASN A C 1
ATOM 1432 O O . ASN A 1 190 ? 10.352 21.618 -4.187 1.00 93.31 190 ASN A O 1
ATOM 1436 N N . GLY A 1 191 ? 11.660 22.098 -5.953 1.00 94.25 191 GLY A N 1
ATOM 1437 C CA . GLY A 1 191 ? 10.622 22.781 -6.724 1.00 94.25 191 GLY A CA 1
ATOM 1438 C C . GLY A 1 191 ? 9.456 21.859 -7.093 1.00 94.25 191 GLY A C 1
ATOM 1439 O O . GLY A 1 191 ? 8.293 22.236 -6.934 1.00 94.25 191 GLY A O 1
ATOM 1440 N N . TYR A 1 192 ? 9.738 20.625 -7.520 1.00 96.81 192 TYR A N 1
ATOM 1441 C CA . TYR A 1 192 ? 8.691 19.643 -7.811 1.00 96.81 192 TYR A CA 1
ATOM 1442 C C . TYR A 1 192 ? 7.888 19.256 -6.572 1.00 96.81 192 TYR A C 1
ATOM 1444 O O . TYR A 1 192 ? 6.657 19.230 -6.648 1.00 96.81 192 TYR A O 1
ATOM 1452 N N . VAL A 1 193 ? 8.556 19.051 -5.434 1.00 93.62 193 VAL A N 1
ATOM 1453 C CA . VAL A 1 193 ? 7.901 18.758 -4.151 1.00 93.62 193 VAL A CA 1
ATOM 1454 C C . VAL A 1 193 ? 7.012 19.917 -3.705 1.00 93.62 193 VAL A C 1
ATOM 1456 O O . VAL A 1 193 ? 5.846 19.708 -3.384 1.00 93.62 193 VAL A O 1
ATOM 1459 N N . GLN A 1 194 ? 7.515 21.155 -3.751 1.00 92.56 194 GLN A N 1
ATOM 1460 C CA . GLN A 1 194 ? 6.739 22.349 -3.389 1.00 92.56 194 GLN A CA 1
ATOM 1461 C C . GLN A 1 194 ? 5.510 22.542 -4.282 1.00 92.56 194 GLN A C 1
ATOM 1463 O O . GLN A 1 194 ? 4.467 22.983 -3.808 1.00 92.56 194 GLN A O 1
ATOM 1468 N N . SER A 1 195 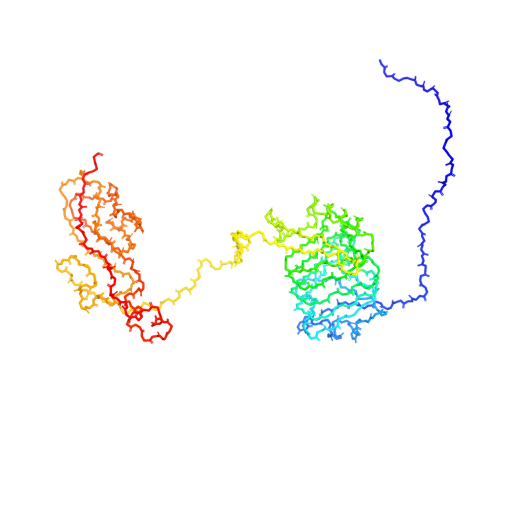? 5.620 22.194 -5.567 1.00 93.38 195 SER A N 1
ATOM 1469 C CA . SER A 1 195 ? 4.497 22.261 -6.509 1.00 93.38 195 SER A CA 1
ATOM 1470 C C . SER A 1 195 ? 3.506 21.093 -6.401 1.00 93.38 195 SER A C 1
ATOM 1472 O O . SER A 1 195 ? 2.498 21.106 -7.099 1.00 93.38 195 SER A O 1
ATOM 1474 N N . GLY A 1 196 ? 3.784 20.073 -5.579 1.00 93.62 196 GLY A N 1
ATOM 1475 C CA . GLY A 1 196 ? 2.963 18.858 -5.474 1.00 93.62 196 GLY A CA 1
ATOM 1476 C C . GLY A 1 196 ? 3.080 17.898 -6.666 1.00 93.62 196 GLY A C 1
ATOM 1477 O O . GLY A 1 196 ? 2.315 16.942 -6.765 1.00 93.62 196 GLY A O 1
ATOM 1478 N N . ARG A 1 197 ? 4.030 18.132 -7.579 1.00 95.50 197 ARG A N 1
ATOM 1479 C CA . ARG A 1 197 ? 4.264 17.286 -8.764 1.00 95.50 197 ARG A CA 1
ATOM 1480 C C . ARG A 1 197 ? 5.178 16.100 -8.477 1.00 95.50 197 ARG A C 1
ATOM 1482 O O . ARG A 1 197 ? 5.090 15.096 -9.169 1.00 95.50 197 ARG A O 1
ATOM 1489 N N . LEU A 1 198 ? 6.017 16.204 -7.448 1.00 97.06 198 LEU A N 1
ATOM 1490 C CA . LEU A 1 198 ? 6.716 15.067 -6.857 1.00 97.06 198 LEU A CA 1
ATOM 1491 C C . LEU A 1 198 ? 6.180 14.853 -5.445 1.00 97.06 198 LEU A C 1
ATOM 1493 O O . LEU A 1 198 ? 6.354 15.714 -4.583 1.00 97.06 198 LEU A O 1
ATOM 1497 N N . THR A 1 199 ? 5.534 13.721 -5.210 1.00 95.69 199 THR A N 1
ATOM 1498 C CA . THR A 1 199 ? 5.010 13.353 -3.898 1.00 95.69 199 THR A CA 1
ATOM 1499 C C . THR A 1 199 ? 5.674 12.103 -3.355 1.00 95.69 199 THR A C 1
ATOM 1501 O O . THR A 1 199 ? 6.436 11.405 -4.027 1.00 95.69 199 THR A O 1
ATOM 1504 N N . PHE A 1 200 ? 5.402 11.850 -2.079 1.00 93.56 200 PHE A N 1
ATOM 1505 C CA . PHE A 1 200 ? 5.904 10.692 -1.373 1.00 93.56 200 PHE A CA 1
ATOM 1506 C C . PHE A 1 200 ? 4.750 10.009 -0.654 1.00 93.56 200 PHE A C 1
ATOM 1508 O O . PHE A 1 200 ? 3.959 10.672 0.022 1.00 93.56 200 PHE A O 1
ATOM 1515 N N . PHE A 1 201 ? 4.659 8.684 -0.776 1.00 89.31 201 PHE A N 1
ATOM 1516 C CA . PHE A 1 201 ? 3.555 7.902 -0.208 1.00 89.31 201 PHE A CA 1
ATOM 1517 C C . PHE A 1 201 ? 2.171 8.448 -0.578 1.00 89.31 201 PHE A C 1
ATOM 1519 O O . PHE A 1 201 ? 1.320 8.611 0.298 1.00 89.31 201 PHE A O 1
ATOM 1526 N N . ASN A 1 202 ? 1.953 8.704 -1.869 1.00 88.25 202 ASN A N 1
ATOM 1527 C CA . ASN A 1 202 ? 0.714 9.242 -2.425 1.00 88.25 202 ASN A CA 1
ATOM 1528 C C . ASN A 1 202 ? 0.309 10.584 -1.784 1.00 88.25 202 ASN A C 1
ATOM 1530 O O . ASN A 1 202 ? -0.816 10.764 -1.317 1.00 88.25 202 ASN A O 1
ATOM 1534 N N . GLY A 1 203 ? 1.270 11.507 -1.688 1.00 85.75 203 GLY A N 1
ATOM 1535 C CA . GLY A 1 203 ? 1.049 12.846 -1.125 1.00 85.75 203 GLY A CA 1
ATOM 1536 C C . GLY A 1 203 ? 0.850 12.885 0.392 1.00 85.75 203 GLY A C 1
ATOM 1537 O O . GLY A 1 203 ? 0.259 13.834 0.906 1.00 85.75 203 GLY A O 1
ATOM 1538 N N . ASN A 1 204 ? 1.326 11.877 1.129 1.00 79.06 204 ASN A N 1
ATOM 1539 C CA . ASN A 1 204 ? 1.160 11.831 2.578 1.00 79.06 204 ASN A CA 1
ATOM 1540 C C . ASN A 1 204 ? 1.887 13.018 3.254 1.00 79.06 204 ASN A C 1
ATOM 1542 O O . ASN A 1 204 ? 3.110 13.119 3.143 1.00 79.06 204 ASN A O 1
ATOM 1546 N N . PRO A 1 205 ? 1.190 13.872 4.033 1.00 77.12 205 PRO A N 1
ATOM 1547 C CA . PRO A 1 205 ? 1.803 15.030 4.694 1.00 77.12 205 PRO A CA 1
ATOM 1548 C C . PRO A 1 205 ? 2.843 14.657 5.766 1.00 77.12 205 PRO A C 1
ATOM 1550 O O . PRO A 1 205 ? 3.603 15.509 6.218 1.00 77.12 205 PRO A O 1
ATOM 1553 N N . GLN A 1 206 ? 2.873 13.395 6.200 1.00 72.69 206 GLN A N 1
ATOM 1554 C CA . GLN A 1 206 ? 3.849 12.848 7.143 1.00 72.69 206 GLN A CA 1
ATOM 1555 C C . GLN A 1 206 ? 5.004 12.104 6.464 1.00 72.69 206 GLN A C 1
ATOM 1557 O O . GLN A 1 206 ? 5.896 11.604 7.159 1.00 72.69 206 GLN A O 1
ATOM 1562 N N . ALA A 1 207 ? 4.991 11.983 5.134 1.00 81.31 207 ALA A N 1
ATOM 1563 C CA . ALA A 1 207 ? 6.114 11.413 4.415 1.00 81.31 207 ALA A CA 1
ATOM 1564 C C . ALA A 1 207 ? 7.325 12.340 4.540 1.00 81.31 207 ALA A C 1
ATOM 1566 O O . ALA A 1 207 ? 7.252 13.542 4.287 1.00 81.31 207 ALA A O 1
ATOM 1567 N N . ALA A 1 208 ? 8.450 11.758 4.933 1.00 84.44 208 ALA A N 1
ATOM 1568 C CA . ALA A 1 208 ? 9.746 12.386 4.796 1.00 84.44 208 ALA A CA 1
ATOM 1569 C C . ALA A 1 208 ? 10.412 11.841 3.532 1.00 84.44 208 ALA A C 1
ATOM 1571 O O . ALA A 1 208 ? 10.165 10.710 3.111 1.00 84.44 208 ALA A O 1
ATOM 1572 N N . TYR A 1 209 ? 11.300 12.631 2.947 1.00 91.38 209 TYR A N 1
ATOM 1573 C CA . TYR A 1 209 ? 12.194 12.153 1.906 1.00 91.38 209 TYR A CA 1
ATOM 1574 C C . TYR A 1 209 ? 13.620 12.572 2.224 1.00 91.38 209 TYR A C 1
ATOM 1576 O O . TYR A 1 209 ? 13.868 13.514 2.981 1.00 91.38 209 TYR A O 1
ATOM 1584 N N . LYS A 1 210 ? 14.565 11.840 1.649 1.00 91.12 210 LYS A N 1
ATOM 1585 C CA . LYS A 1 210 ? 15.982 12.175 1.666 1.00 91.12 210 LYS A CA 1
ATOM 1586 C C . LYS A 1 210 ? 16.444 12.339 0.232 1.00 91.12 210 LYS A C 1
ATOM 1588 O O . LYS A 1 210 ? 16.220 11.442 -0.573 1.00 91.12 210 LYS A O 1
ATOM 1593 N N . ALA A 1 211 ? 17.096 13.462 -0.047 1.00 92.75 211 ALA A N 1
ATOM 1594 C CA . ALA A 1 211 ? 17.878 13.679 -1.254 1.00 92.75 211 ALA A CA 1
ATOM 1595 C C . ALA A 1 211 ? 19.353 13.763 -0.839 1.00 92.75 211 ALA A C 1
ATOM 1597 O O . ALA A 1 211 ? 19.751 14.703 -0.149 1.00 92.75 211 ALA A O 1
ATOM 1598 N N . THR A 1 212 ? 20.145 12.751 -1.179 1.00 93.44 212 THR A N 1
ATOM 1599 C CA . THR A 1 212 ? 21.555 12.643 -0.772 1.00 93.44 212 THR A CA 1
ATOM 1600 C C . THR A 1 212 ? 22.441 12.378 -1.969 1.00 93.44 212 THR A C 1
ATOM 1602 O O . THR A 1 212 ? 22.050 11.645 -2.869 1.00 93.44 212 THR A O 1
ATOM 1605 N N . VAL A 1 213 ? 23.655 12.916 -1.965 1.00 94.88 213 VAL A N 1
ATOM 1606 C CA . VAL A 1 213 ? 24.654 12.592 -2.987 1.00 94.88 213 VAL A CA 1
ATOM 1607 C C . VAL A 1 213 ? 25.405 11.334 -2.557 1.00 94.88 213 VAL A C 1
ATOM 1609 O O . VAL A 1 213 ? 25.939 11.287 -1.448 1.00 94.88 213 VAL A O 1
ATOM 1612 N N . ASN A 1 214 ? 25.414 10.305 -3.403 1.00 92.56 214 ASN A N 1
ATOM 1613 C CA . ASN A 1 214 ? 26.116 9.052 -3.129 1.00 92.56 214 ASN A CA 1
ATOM 1614 C C . ASN A 1 214 ? 27.618 9.144 -3.461 1.00 92.56 214 ASN A C 1
ATOM 1616 O O . ASN A 1 214 ? 28.117 10.164 -3.937 1.00 92.56 214 ASN A O 1
ATOM 1620 N N . ALA A 1 215 ? 28.357 8.057 -3.217 1.00 92.50 215 ALA A N 1
ATOM 1621 C CA . ALA A 1 215 ? 29.804 8.006 -3.438 1.00 92.50 215 ALA A CA 1
ATOM 1622 C C . ALA A 1 215 ? 30.215 8.198 -4.912 1.00 92.50 215 ALA A C 1
ATOM 1624 O O . ALA A 1 215 ? 31.348 8.587 -5.183 1.00 92.50 215 ALA A O 1
ATOM 1625 N N . GLN A 1 216 ? 29.308 7.936 -5.855 1.00 92.62 216 GLN A N 1
ATOM 1626 C CA . GLN A 1 216 ? 29.507 8.155 -7.288 1.00 92.62 216 GLN A CA 1
ATOM 1627 C C . GLN A 1 216 ? 29.182 9.595 -7.727 1.00 92.62 216 GLN A C 1
ATOM 1629 O O . GLN A 1 216 ? 29.326 9.915 -8.902 1.00 92.62 216 GLN A O 1
ATOM 1634 N N . GLY A 1 217 ? 28.752 10.469 -6.811 1.00 92.75 217 GLY A N 1
ATOM 1635 C CA . GLY A 1 217 ? 28.357 11.843 -7.127 1.00 92.75 217 GLY A CA 1
ATOM 1636 C C . GLY A 1 217 ? 26.934 11.976 -7.678 1.00 92.75 217 GLY A C 1
ATOM 1637 O O . GLY A 1 217 ? 26.548 13.065 -8.095 1.00 92.75 217 GLY A O 1
ATOM 1638 N N . HIS A 1 218 ? 26.140 10.901 -7.674 1.00 96.06 218 HIS A N 1
ATOM 1639 C CA . HIS A 1 218 ? 24.752 10.927 -8.131 1.00 96.06 218 HIS A CA 1
ATOM 1640 C C . HIS A 1 218 ? 23.809 11.322 -6.994 1.00 96.06 218 HIS A C 1
ATOM 1642 O O . HIS A 1 218 ? 24.029 10.963 -5.836 1.00 96.06 218 HIS A O 1
ATOM 1648 N N . THR A 1 219 ? 22.729 12.025 -7.329 1.00 97.50 219 THR A N 1
ATOM 1649 C CA . THR A 1 219 ? 21.698 12.397 -6.354 1.00 97.50 219 THR A CA 1
ATOM 1650 C C . THR A 1 219 ? 20.700 11.254 -6.208 1.00 97.50 219 THR A C 1
ATOM 1652 O O . THR A 1 219 ? 20.027 10.891 -7.167 1.00 97.50 219 THR A O 1
ATOM 1655 N N . GLU A 1 220 ? 20.583 10.695 -5.009 1.00 97.69 220 GLU A N 1
ATOM 1656 C CA . GLU A 1 220 ? 19.619 9.654 -4.661 1.00 97.69 220 GLU A CA 1
ATOM 1657 C C . GLU A 1 220 ? 18.452 10.246 -3.877 1.00 97.69 220 GLU A C 1
ATOM 1659 O O . GLU A 1 220 ? 18.654 10.920 -2.865 1.00 97.69 220 GLU A O 1
ATOM 1664 N N . ILE A 1 221 ? 17.234 9.956 -4.326 1.00 97.56 221 ILE A N 1
ATOM 1665 C CA . ILE A 1 221 ? 15.988 10.353 -3.687 1.00 97.56 221 ILE A CA 1
ATOM 1666 C C . ILE A 1 221 ? 15.268 9.094 -3.206 1.00 97.56 221 ILE A C 1
ATOM 1668 O O . ILE A 1 221 ? 14.959 8.193 -3.989 1.00 97.56 221 ILE A O 1
ATOM 1672 N N . THR A 1 222 ? 14.999 9.042 -1.903 1.00 94.62 222 THR A N 1
ATOM 1673 C CA . THR A 1 222 ? 14.254 7.959 -1.247 1.00 94.62 222 THR A CA 1
ATOM 1674 C C . THR A 1 222 ? 13.210 8.538 -0.306 1.00 94.62 222 THR A C 1
ATOM 1676 O O . THR A 1 222 ? 13.407 9.614 0.265 1.00 94.62 222 THR A O 1
ATOM 1679 N N . ALA A 1 223 ? 12.103 7.822 -0.132 1.00 92.06 223 ALA A N 1
ATOM 1680 C CA . ALA A 1 223 ? 11.055 8.202 0.802 1.00 92.06 223 ALA A CA 1
ATOM 1681 C C . ALA A 1 223 ? 11.109 7.337 2.062 1.00 92.06 223 ALA A C 1
ATOM 1683 O O . ALA A 1 223 ? 11.459 6.158 2.027 1.00 92.06 223 ALA A O 1
ATOM 1684 N N . SER A 1 224 ? 10.712 7.914 3.189 1.00 84.75 224 SER A N 1
ATOM 1685 C CA . SER A 1 224 ? 10.412 7.164 4.399 1.00 84.75 224 SER A CA 1
ATOM 1686 C C . SER A 1 224 ? 9.148 7.704 5.053 1.00 84.75 224 SER A C 1
ATOM 1688 O O . SER A 1 224 ? 8.891 8.907 5.102 1.00 84.75 224 SER A O 1
ATOM 1690 N N . LYS A 1 225 ? 8.333 6.802 5.594 1.00 71.38 225 LYS A N 1
ATOM 1691 C CA . LYS A 1 225 ? 7.243 7.195 6.485 1.00 71.38 225 LYS A CA 1
ATOM 1692 C C . LYS A 1 225 ? 7.825 7.534 7.852 1.00 71.38 225 LYS A C 1
ATOM 1694 O O . LYS A 1 225 ? 8.684 6.814 8.364 1.00 71.38 225 LYS A O 1
ATOM 1699 N N . ARG A 1 226 ? 7.334 8.605 8.477 1.00 60.91 226 ARG A N 1
ATOM 1700 C CA . ARG A 1 226 ? 7.457 8.746 9.931 1.00 60.91 226 ARG A CA 1
ATOM 1701 C C . ARG A 1 226 ? 6.648 7.602 10.561 1.00 60.91 226 ARG A C 1
ATOM 1703 O O . ARG A 1 226 ? 5.552 7.328 10.091 1.00 60.91 226 ARG A O 1
ATOM 1710 N N . ALA A 1 227 ? 7.195 6.923 11.567 1.00 50.75 227 ALA A N 1
ATOM 1711 C CA . ALA A 1 227 ? 6.678 5.667 12.134 1.00 50.75 227 ALA A CA 1
ATOM 1712 C C . ALA A 1 227 ? 5.341 5.779 12.914 1.00 50.75 227 ALA A C 1
ATOM 1714 O O . ALA A 1 227 ? 5.162 5.096 13.913 1.00 50.75 227 ALA A O 1
ATOM 1715 N N . ALA A 1 228 ? 4.419 6.656 12.511 1.00 45.47 228 ALA A N 1
ATOM 1716 C CA . ALA A 1 228 ? 3.060 6.682 13.040 1.00 45.47 228 ALA A CA 1
ATOM 1717 C C . ALA A 1 228 ? 2.129 6.011 12.021 1.00 45.47 228 ALA A C 1
ATOM 1719 O O . ALA A 1 228 ? 1.958 6.486 10.899 1.00 45.47 228 ALA A O 1
ATOM 1720 N N . ASP A 1 229 ? 1.605 4.860 12.418 1.00 43.19 229 ASP A N 1
ATOM 1721 C CA . ASP A 1 229 ? 0.865 3.922 11.590 1.00 43.19 229 ASP A CA 1
ATOM 1722 C C . ASP A 1 229 ? -0.472 4.467 11.049 1.00 43.19 229 ASP A C 1
ATOM 1724 O O . ASP A 1 229 ? -1.156 5.272 11.677 1.00 43.19 229 ASP A O 1
ATOM 1728 N N . VAL A 1 230 ? -0.864 3.910 9.894 1.00 42.75 230 VAL A N 1
ATOM 1729 C CA . VAL A 1 230 ? -2.170 4.009 9.208 1.00 42.75 230 VAL A CA 1
ATOM 1730 C C . VAL A 1 230 ? -2.449 5.307 8.428 1.00 42.75 230 VAL A C 1
ATOM 1732 O O . VAL A 1 230 ? -3.366 6.068 8.723 1.00 42.75 230 VAL A O 1
ATOM 1735 N N . TYR A 1 231 ? -1.740 5.495 7.311 1.00 42.78 231 TYR A N 1
ATOM 1736 C CA . TYR A 1 231 ? -2.215 6.343 6.209 1.00 42.78 231 TYR A CA 1
ATOM 1737 C C . TYR A 1 231 ? -2.241 5.530 4.905 1.00 42.78 231 TYR A C 1
ATOM 1739 O O . TYR A 1 231 ? -1.220 4.948 4.526 1.00 42.78 231 TYR A O 1
ATOM 1747 N N . ASN A 1 232 ? -3.407 5.508 4.246 1.00 45.19 232 ASN A N 1
ATOM 1748 C CA . ASN A 1 232 ? -3.772 4.724 3.052 1.00 45.19 232 ASN A CA 1
ATOM 1749 C C . ASN A 1 232 ? -4.024 3.209 3.280 1.00 45.19 232 ASN A C 1
ATOM 1751 O O . ASN A 1 232 ? -3.286 2.380 2.742 1.00 45.19 232 ASN A O 1
ATOM 1755 N N . PRO A 1 233 ? -5.042 2.818 4.078 1.00 48.12 233 PRO A N 1
ATOM 1756 C CA . PRO A 1 233 ? -5.495 1.425 4.108 1.00 48.12 233 PRO A CA 1
ATOM 1757 C C . PRO A 1 233 ? -5.954 0.988 2.708 1.00 48.12 233 PRO A C 1
ATOM 1759 O O . PRO A 1 233 ? -6.461 1.804 1.945 1.00 48.12 233 PRO A O 1
ATOM 1762 N N . SER A 1 234 ? -5.777 -0.290 2.369 1.00 46.44 234 SER A N 1
ATOM 1763 C CA . SER A 1 234 ? -6.370 -0.895 1.173 1.00 46.44 234 SER A CA 1
ATOM 1764 C C . SER A 1 234 ? -7.367 -1.974 1.612 1.00 46.44 234 SER A C 1
ATOM 1766 O O . SER A 1 234 ? -6.946 -2.913 2.292 1.00 46.44 234 SER A O 1
ATOM 1768 N N . PRO A 1 235 ? -8.668 -1.850 1.278 1.00 52.81 235 PRO A N 1
ATOM 1769 C CA . PRO A 1 235 ? -9.272 -0.776 0.484 1.00 52.81 235 PRO A CA 1
ATOM 1770 C C . PRO A 1 235 ? -9.221 0.587 1.192 1.00 52.81 235 PRO A C 1
ATOM 1772 O O . PRO A 1 235 ? -9.316 0.654 2.418 1.00 52.81 235 PRO A O 1
ATOM 1775 N N . ALA A 1 236 ? -9.104 1.669 0.413 1.00 48.66 236 ALA A N 1
ATOM 1776 C CA . ALA A 1 236 ? -9.146 3.036 0.934 1.00 48.66 236 ALA A CA 1
ATOM 1777 C C . ALA A 1 236 ? -10.463 3.290 1.677 1.00 48.66 236 ALA A C 1
ATOM 1779 O O . ALA A 1 236 ? -11.503 2.722 1.318 1.00 48.66 236 ALA A O 1
ATOM 1780 N N . ASN A 1 237 ? -10.447 4.168 2.684 1.00 42.66 237 ASN A N 1
ATOM 1781 C CA . ASN A 1 237 ? -11.677 4.594 3.351 1.00 42.66 237 ASN A CA 1
ATOM 1782 C C . ASN A 1 237 ? -12.703 5.049 2.303 1.00 42.66 237 ASN A C 1
ATOM 1784 O O . ASN A 1 237 ? -12.382 5.838 1.418 1.00 42.66 237 ASN A O 1
ATOM 1788 N N . ASN A 1 238 ? -13.935 4.551 2.418 1.00 48.47 238 ASN A N 1
ATOM 1789 C CA . ASN A 1 238 ? -15.039 4.803 1.482 1.00 48.47 238 ASN A CA 1
ATOM 1790 C C . ASN A 1 238 ? -14.886 4.191 0.075 1.00 48.47 238 ASN A C 1
ATOM 1792 O O . ASN A 1 238 ? -15.626 4.582 -0.829 1.00 48.47 238 ASN A O 1
ATOM 1796 N N . SER A 1 239 ? -13.989 3.218 -0.124 1.00 54.53 239 SER A N 1
ATOM 1797 C CA . SER A 1 239 ? -13.921 2.463 -1.383 1.00 54.53 239 SER A CA 1
ATOM 1798 C C . SER A 1 239 ? -15.277 1.848 -1.738 1.00 54.53 239 SER A C 1
ATOM 1800 O O . SER A 1 239 ? -15.948 1.231 -0.907 1.00 54.53 239 SER A O 1
ATOM 1802 N N . THR A 1 240 ? -15.678 2.011 -2.996 1.00 45.44 240 THR A N 1
ATOM 1803 C CA . THR A 1 240 ? -16.861 1.363 -3.573 1.00 45.44 240 THR A CA 1
ATOM 1804 C C . THR A 1 240 ? -16.468 -0.025 -4.099 1.00 45.44 240 THR A C 1
ATOM 1806 O O . THR A 1 240 ? -15.301 -0.273 -4.382 1.00 45.44 240 THR A O 1
ATOM 1809 N N . GLY A 1 241 ? -17.398 -0.984 -4.153 1.00 48.03 241 GLY A N 1
ATOM 1810 C CA . GLY A 1 241 ? -17.098 -2.353 -4.615 1.00 48.03 241 GLY A CA 1
ATOM 1811 C C . GLY A 1 241 ? -16.411 -3.271 -3.592 1.00 48.03 241 GLY A C 1
ATOM 1812 O O . GLY A 1 241 ? -16.275 -4.466 -3.840 1.00 48.03 241 GLY A O 1
ATOM 1813 N N . VAL A 1 242 ? -16.053 -2.768 -2.407 1.00 46.25 242 VAL A N 1
ATOM 1814 C CA . VAL A 1 242 ? -15.768 -3.624 -1.249 1.00 46.25 242 VAL A CA 1
ATOM 1815 C C . VAL A 1 242 ? -17.085 -4.274 -0.844 1.00 46.25 242 VAL A C 1
ATOM 1817 O O . VAL A 1 242 ? -18.047 -3.562 -0.540 1.00 46.25 242 VAL A O 1
ATOM 1820 N N . SER A 1 243 ? -17.162 -5.609 -0.861 1.00 48.28 243 SER A N 1
ATOM 1821 C CA . SER A 1 243 ? -18.347 -6.297 -0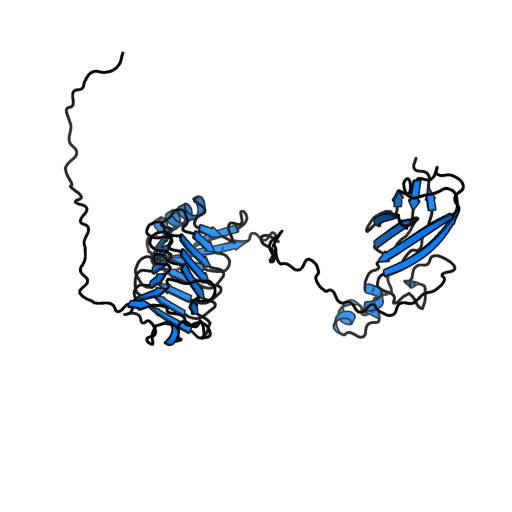.348 1.00 48.28 243 SER A CA 1
ATOM 1822 C C . SER A 1 243 ? -18.577 -5.838 1.092 1.00 48.28 243 SER A C 1
ATOM 1824 O O . SER A 1 243 ? -17.798 -6.162 1.985 1.00 48.28 243 SER A O 1
ATOM 1826 N N . ARG A 1 244 ? -19.660 -5.084 1.326 1.00 41.28 244 ARG A N 1
ATOM 1827 C CA . ARG A 1 244 ? -20.113 -4.712 2.680 1.00 41.28 244 ARG A CA 1
ATOM 1828 C C . ARG A 1 244 ? -20.513 -5.936 3.509 1.00 41.28 244 ARG A C 1
ATOM 1830 O O . ARG A 1 244 ? -20.718 -5.815 4.709 1.00 41.28 244 ARG A O 1
ATOM 1837 N N . ASN A 1 245 ? -20.581 -7.095 2.860 1.00 42.00 245 ASN A N 1
ATOM 1838 C CA . ASN A 1 245 ? -20.830 -8.390 3.452 1.00 42.00 245 ASN A CA 1
ATOM 1839 C C . ASN A 1 245 ? -19.572 -9.246 3.250 1.00 42.00 245 ASN A C 1
ATOM 1841 O O . ASN A 1 245 ? -19.526 -10.035 2.298 1.00 42.00 245 ASN A O 1
ATOM 1845 N N . PRO A 1 246 ? -18.522 -9.116 4.080 1.00 36.03 246 PRO A N 1
ATOM 1846 C CA . PRO A 1 246 ? -17.614 -10.241 4.217 1.00 36.03 246 PRO A CA 1
ATOM 1847 C C . PRO A 1 246 ? -18.481 -11.450 4.592 1.00 36.03 246 PRO A C 1
ATOM 1849 O O . PRO A 1 246 ? -19.221 -11.408 5.576 1.00 36.03 246 PRO A O 1
ATOM 1852 N N . THR A 1 247 ? -18.457 -12.513 3.786 1.00 29.00 247 THR A N 1
ATOM 1853 C CA . THR A 1 247 ? -19.046 -13.787 4.200 1.00 29.00 247 THR A CA 1
ATOM 1854 C C . THR A 1 247 ? -18.111 -14.376 5.244 1.00 29.00 247 THR A C 1
ATOM 1856 O O . THR A 1 247 ? -17.224 -15.166 4.942 1.00 29.00 247 THR A O 1
ATOM 1859 N N . ILE A 1 248 ? -18.270 -13.927 6.485 1.00 27.34 248 ILE A N 1
ATOM 1860 C CA . ILE A 1 248 ? -17.691 -14.599 7.636 1.00 27.34 248 ILE A CA 1
ATOM 1861 C C . ILE A 1 248 ? -18.587 -15.812 7.862 1.00 27.34 248 ILE A C 1
ATOM 1863 O O . ILE A 1 248 ? -19.665 -15.705 8.434 1.00 27.34 248 ILE A O 1
ATOM 1867 N N . SER A 1 249 ? -18.185 -16.965 7.342 1.00 25.62 249 SER A N 1
ATOM 1868 C CA . SER A 1 249 ? -18.798 -18.229 7.726 1.00 25.62 249 SER A CA 1
ATOM 1869 C C . SER A 1 249 ? -18.083 -18.727 8.974 1.00 25.62 249 SER A C 1
ATOM 1871 O O . SER A 1 249 ? -17.008 -19.319 8.885 1.00 25.62 249 SER A O 1
ATOM 1873 N N . TRP A 1 250 ? -18.659 -18.476 10.145 1.00 34.34 250 TRP A N 1
ATOM 1874 C CA . TRP A 1 250 ? -18.388 -19.318 11.301 1.00 34.34 250 TRP A CA 1
ATOM 1875 C C . TRP A 1 250 ? -19.391 -20.466 11.255 1.00 34.34 250 TRP A C 1
ATOM 1877 O O . TRP A 1 250 ? -20.579 -20.256 11.018 1.00 34.34 250 TRP A O 1
ATOM 1887 N N . LEU A 1 251 ? -18.922 -21.689 11.469 1.00 28.72 251 LEU A N 1
ATOM 1888 C CA . LEU A 1 251 ? -19.815 -22.728 11.954 1.00 28.72 251 LEU A CA 1
ATOM 1889 C C . LEU A 1 251 ? -20.080 -22.370 13.419 1.00 28.72 251 LEU A C 1
ATOM 1891 O O . LEU A 1 251 ? -19.117 -22.310 14.188 1.00 28.72 251 LEU A O 1
ATOM 1895 N N . PRO A 1 252 ? -21.324 -22.072 13.833 1.00 36.91 252 PRO A N 1
ATOM 1896 C CA . PRO A 1 252 ? -21.633 -22.030 15.247 1.00 36.91 252 PRO A CA 1
ATOM 1897 C C . PRO A 1 252 ? -21.214 -23.374 15.834 1.00 36.91 252 PRO A C 1
ATOM 1899 O O . PRO A 1 252 ? -21.634 -24.428 15.348 1.00 36.91 252 PRO A O 1
ATOM 1902 N N . GLY A 1 253 ? -20.371 -23.329 16.862 1.00 52.81 253 GLY A N 1
ATOM 1903 C CA . GLY A 1 253 ? -20.236 -24.458 17.763 1.00 52.81 253 GLY A CA 1
ATOM 1904 C C . GLY A 1 253 ? -21.616 -24.866 18.281 1.00 52.81 253 GLY A C 1
ATOM 1905 O O . GLY A 1 253 ? -22.581 -24.097 18.241 1.00 52.81 253 GLY A O 1
ATOM 1906 N N . THR A 1 254 ? -21.705 -26.106 18.735 1.00 58.44 254 THR A N 1
ATOM 1907 C CA . THR A 1 254 ? -22.900 -26.716 19.311 1.00 58.44 254 THR A CA 1
ATOM 1908 C C . THR A 1 254 ? -23.664 -25.741 20.212 1.00 58.44 254 THR A C 1
ATOM 1910 O O . THR A 1 254 ? -23.145 -25.278 21.224 1.00 58.44 254 THR A O 1
ATOM 1913 N N . THR A 1 255 ? -24.917 -25.438 19.873 1.00 63.12 255 THR A N 1
ATOM 1914 C CA . THR A 1 255 ? -25.799 -24.673 20.759 1.00 63.12 255 THR A CA 1
ATOM 1915 C C . THR A 1 255 ? -26.330 -25.595 21.850 1.00 63.12 255 THR A C 1
ATOM 1917 O O . THR A 1 255 ? -26.995 -26.587 21.545 1.00 63.12 255 THR A O 1
ATOM 1920 N N . SER A 1 256 ? -26.083 -25.263 23.114 1.00 66.12 256 SER A N 1
ATOM 1921 C CA . SER A 1 256 ? -26.680 -25.943 24.262 1.00 66.12 256 SER A CA 1
ATOM 1922 C C . SER A 1 256 ? -27.612 -24.986 25.009 1.00 66.12 256 SER A C 1
ATOM 1924 O O . SER A 1 256 ? -27.380 -23.780 25.072 1.00 66.12 256 SER A O 1
ATOM 1926 N N . LYS A 1 257 ? -28.717 -25.513 25.548 1.00 75.38 257 LYS A N 1
ATOM 1927 C CA . LYS A 1 257 ? -29.659 -24.756 26.379 1.00 75.38 257 LYS A CA 1
ATOM 1928 C C . LYS A 1 257 ? -29.764 -25.434 27.735 1.00 75.38 257 LYS A C 1
ATOM 1930 O O . LYS A 1 257 ? -30.023 -26.632 27.809 1.00 75.38 257 LYS A O 1
ATOM 1935 N N . ARG A 1 258 ? -29.605 -24.657 28.803 1.00 76.19 258 ARG A N 1
ATOM 1936 C CA . ARG A 1 258 ? -29.711 -25.118 30.189 1.00 76.19 258 ARG A CA 1
ATOM 1937 C C . ARG A 1 258 ? -30.462 -24.081 31.016 1.00 76.19 258 ARG A C 1
ATOM 1939 O O . ARG A 1 258 ? -30.335 -22.885 30.778 1.00 76.19 258 ARG A O 1
ATOM 1946 N N . VAL A 1 259 ? -31.247 -24.547 31.984 1.00 74.69 259 VAL A N 1
ATOM 1947 C CA . VAL A 1 259 ? -31.829 -23.684 33.019 1.00 74.69 259 VAL A CA 1
ATOM 1948 C C . VAL A 1 259 ? -30.793 -23.514 34.124 1.00 74.69 259 VAL A C 1
ATOM 1950 O O . VAL A 1 259 ? -30.331 -24.504 34.694 1.00 74.69 259 VAL A O 1
ATOM 1953 N N . LEU A 1 260 ? -30.424 -22.269 34.414 1.00 73.88 260 LEU A N 1
ATOM 1954 C CA . LEU A 1 260 ? -29.553 -21.934 35.534 1.00 73.88 260 LEU A CA 1
ATOM 1955 C C . LEU A 1 260 ? -30.420 -21.526 36.736 1.00 73.88 260 LEU A C 1
ATOM 1957 O O . LEU A 1 260 ? -31.204 -20.586 36.607 1.00 73.88 260 LEU A O 1
ATOM 1961 N N . PRO A 1 261 ? -30.317 -22.209 37.894 1.00 73.00 261 PRO A N 1
ATOM 1962 C CA . PRO A 1 261 ? -31.084 -21.846 39.088 1.00 73.00 261 PRO A CA 1
ATOM 1963 C C . PRO A 1 261 ? -30.601 -20.533 39.726 1.00 73.00 261 PRO A C 1
ATOM 1965 O O . PRO A 1 261 ? -31.340 -19.915 40.485 1.00 73.00 261 PRO A O 1
ATOM 1968 N N . ALA A 1 262 ? -29.372 -20.113 39.417 1.00 78.50 262 ALA A N 1
ATOM 1969 C CA . ALA A 1 262 ? -28.777 -18.847 39.819 1.00 78.50 262 ALA A CA 1
ATOM 1970 C C . ALA A 1 262 ? -27.785 -18.372 38.748 1.00 78.50 262 ALA A C 1
ATOM 1972 O O . ALA A 1 262 ? -27.285 -19.178 37.959 1.00 78.50 262 ALA A O 1
ATOM 1973 N N . LEU A 1 263 ? -27.494 -17.071 38.742 1.00 88.50 263 LEU A N 1
ATOM 1974 C CA . LEU A 1 263 ? -26.370 -16.517 37.989 1.00 88.50 263 LEU A CA 1
ATOM 1975 C C . LEU A 1 263 ? -25.057 -16.987 38.622 1.00 88.50 263 LEU A C 1
ATOM 1977 O O . LEU A 1 263 ? -24.945 -17.056 39.846 1.00 88.50 263 LEU A O 1
ATOM 1981 N N . ILE A 1 264 ? -24.098 -17.363 37.783 1.00 90.25 264 ILE A N 1
ATOM 1982 C CA . ILE A 1 264 ? -22.849 -18.002 38.194 1.00 90.25 264 ILE A CA 1
ATOM 1983 C C . ILE A 1 264 ? -21.703 -17.522 37.312 1.00 90.25 264 ILE A C 1
ATOM 1985 O O . ILE A 1 264 ? -21.900 -17.204 36.140 1.00 90.25 264 ILE A O 1
ATOM 1989 N N . ASP A 1 265 ? -20.499 -17.540 37.871 1.00 94.25 265 ASP A N 1
ATOM 1990 C CA . ASP A 1 265 ? -19.271 -17.446 37.090 1.00 94.25 265 ASP A CA 1
ATOM 1991 C C . ASP A 1 265 ? -19.018 -18.796 36.407 1.00 94.25 265 ASP A C 1
ATOM 1993 O O . ASP A 1 265 ? -18.938 -19.832 37.078 1.00 94.25 265 ASP A O 1
ATOM 1997 N N . PHE A 1 266 ? -18.905 -18.790 35.079 1.00 93.75 266 PHE A N 1
ATOM 1998 C CA . PHE A 1 266 ? -18.759 -20.002 34.276 1.00 93.75 266 PHE A CA 1
ATOM 1999 C C . PHE A 1 266 ? -17.544 -20.835 34.661 1.00 93.75 266 PHE A C 1
ATOM 2001 O O . PHE A 1 266 ? -17.624 -22.061 34.625 1.00 93.75 266 PHE A O 1
ATOM 2008 N N . LYS A 1 267 ? -16.458 -20.207 35.125 1.00 93.69 267 LYS A N 1
ATOM 2009 C CA . LYS A 1 267 ? -15.245 -20.928 35.539 1.00 93.69 267 LYS A CA 1
ATOM 2010 C C . LYS A 1 267 ? -15.487 -21.933 36.674 1.00 93.69 267 LYS A C 1
ATOM 2012 O O . LYS A 1 267 ? -14.708 -22.864 36.843 1.00 93.69 267 LYS A O 1
ATOM 2017 N N . ASN A 1 268 ? -16.550 -21.731 37.458 1.00 92.94 268 ASN A N 1
ATOM 2018 C CA . ASN A 1 268 ? -16.894 -22.559 38.614 1.00 92.94 268 ASN A CA 1
ATOM 2019 C C . ASN A 1 268 ? -17.887 -23.687 38.276 1.00 92.94 268 ASN A C 1
ATOM 2021 O O . ASN A 1 268 ? -18.222 -24.478 39.158 1.00 92.94 268 ASN A O 1
ATOM 2025 N N . ASP A 1 269 ? -18.385 -23.771 37.038 1.00 90.50 269 ASP A N 1
ATOM 2026 C CA . ASP A 1 269 ? -19.285 -24.839 36.591 1.00 90.50 269 ASP A CA 1
ATOM 2027 C C . ASP A 1 269 ? -18.549 -25.802 35.661 1.00 90.50 269 ASP A C 1
ATOM 2029 O O . ASP A 1 269 ? -17.967 -25.400 34.661 1.00 90.50 269 ASP A O 1
ATOM 2033 N N . GLN A 1 270 ? -18.622 -27.097 35.968 1.00 86.94 270 GLN A N 1
ATOM 2034 C CA . GLN A 1 270 ? -17.888 -28.147 35.257 1.00 86.94 270 GLN A CA 1
ATOM 2035 C C . GLN A 1 270 ? -18.195 -28.219 33.750 1.00 86.94 270 GLN A C 1
ATOM 2037 O O . GLN A 1 270 ? -17.385 -28.735 32.990 1.00 86.94 270 GLN A O 1
ATOM 2042 N N . THR A 1 271 ? -19.365 -27.746 33.313 1.00 83.44 271 THR A N 1
ATOM 2043 C CA . THR A 1 271 ? -19.783 -27.795 31.902 1.00 83.44 271 THR A CA 1
ATOM 2044 C C . THR A 1 271 ? -19.598 -26.472 31.169 1.00 83.44 271 THR A C 1
ATOM 2046 O O . THR A 1 271 ? -19.605 -26.454 29.941 1.00 83.44 271 THR A O 1
ATOM 2049 N N . LEU A 1 272 ? -19.462 -25.366 31.906 1.00 87.19 272 LEU A N 1
ATOM 2050 C CA . LEU A 1 272 ? -19.325 -24.022 31.345 1.00 87.19 272 LEU A CA 1
ATOM 2051 C C . LEU A 1 272 ? -17.913 -23.457 31.508 1.00 87.19 272 LEU A C 1
ATOM 2053 O O . LEU A 1 272 ? -17.599 -22.461 30.867 1.00 87.19 272 LEU A O 1
ATOM 2057 N N . CYS A 1 273 ? -17.046 -24.078 32.306 1.00 89.81 273 CYS A N 1
ATOM 2058 C CA . CYS A 1 273 ? -15.691 -23.583 32.544 1.00 89.81 273 CYS A CA 1
ATOM 2059 C C . CYS A 1 273 ? -14.804 -23.575 31.291 1.00 89.81 273 CYS A C 1
ATOM 2061 O O . CYS A 1 273 ? -13.820 -22.846 31.263 1.00 89.81 273 CYS A O 1
ATOM 2063 N N . GLU A 1 274 ? -15.171 -24.339 30.261 1.00 89.75 274 GLU A N 1
ATOM 2064 C CA . GLU A 1 274 ? -14.518 -24.398 28.944 1.00 89.75 274 GLU A CA 1
ATOM 2065 C C . GLU A 1 274 ? -15.268 -23.584 27.876 1.00 89.75 274 GLU A C 1
ATOM 2067 O O . GLU A 1 274 ? -14.875 -23.550 26.708 1.00 89.75 274 GLU A O 1
ATOM 2072 N N . PHE A 1 275 ? -16.385 -22.951 28.250 1.00 89.31 275 PHE A N 1
ATOM 2073 C CA . PHE A 1 275 ? -17.184 -22.160 27.328 1.00 89.31 275 PHE A CA 1
ATOM 2074 C C . PHE A 1 275 ? -16.371 -20.978 26.805 1.00 89.31 275 PHE A C 1
ATOM 2076 O O . PHE A 1 275 ? -15.632 -20.332 27.540 1.00 89.31 275 PHE A O 1
ATOM 2083 N N . SER A 1 276 ? -16.550 -20.662 25.528 1.00 90.25 276 SER A N 1
ATOM 2084 C CA . SER A 1 276 ? -16.171 -19.373 24.967 1.00 90.25 276 SER A CA 1
ATOM 2085 C C . SER A 1 276 ? -17.113 -19.024 23.826 1.00 90.25 276 SER A C 1
ATOM 2087 O O . SER A 1 276 ? -17.421 -19.872 22.985 1.00 90.25 276 SER A O 1
ATOM 2089 N N . GLY A 1 277 ? -17.575 -17.778 23.782 1.00 91.31 277 GLY A N 1
ATOM 2090 C CA . GLY A 1 277 ? -18.500 -17.306 22.755 1.00 91.31 277 GLY A CA 1
ATOM 2091 C C . GLY A 1 277 ? -19.626 -16.463 23.336 1.00 91.31 277 GLY A C 1
ATOM 2092 O O . GLY A 1 277 ? -19.414 -15.679 24.256 1.00 91.31 277 GLY A O 1
ATOM 2093 N N . THR A 1 278 ? -20.832 -16.603 22.783 1.00 93.88 278 THR A N 1
ATOM 2094 C CA . THR A 1 278 ? -21.989 -15.783 23.168 1.00 93.88 278 THR A CA 1
ATOM 2095 C C . THR A 1 278 ? -22.972 -16.578 24.019 1.00 93.88 278 THR A C 1
ATOM 2097 O O . THR A 1 278 ? -23.649 -17.474 23.515 1.00 93.88 278 THR A O 1
ATOM 2100 N N . ALA A 1 279 ? -23.087 -16.228 25.299 1.00 89.94 279 ALA A N 1
ATOM 2101 C CA . ALA A 1 279 ? -24.110 -16.747 26.199 1.00 89.94 279 ALA A CA 1
ATOM 2102 C C . ALA A 1 279 ? -25.366 -15.872 26.132 1.00 89.94 279 ALA A C 1
ATOM 2104 O O . ALA A 1 279 ? -25.285 -14.652 26.268 1.00 89.94 279 ALA A O 1
ATOM 2105 N N . ILE A 1 280 ? -26.532 -16.488 25.931 1.00 90.94 280 ILE A N 1
ATOM 2106 C CA . ILE A 1 280 ? -27.819 -15.785 25.874 1.00 90.94 280 ILE A CA 1
ATOM 2107 C C . ILE A 1 280 ? -28.617 -16.128 27.130 1.00 90.94 280 ILE A C 1
ATOM 2109 O O . ILE A 1 280 ? -29.005 -17.278 27.338 1.00 90.94 280 ILE A O 1
ATOM 2113 N N . TYR A 1 281 ? -28.874 -15.119 27.954 1.00 88.75 281 TYR A N 1
ATOM 2114 C CA . TYR A 1 281 ? -29.723 -15.201 29.133 1.00 88.75 281 TYR A CA 1
ATOM 2115 C C . TYR A 1 281 ? -31.097 -14.643 28.786 1.00 88.75 281 TYR A C 1
ATOM 2117 O O . TYR A 1 281 ? -31.207 -13.544 28.244 1.00 88.75 281 TYR A O 1
ATOM 2125 N N . SER A 1 282 ? -32.153 -15.376 29.125 1.00 84.69 282 SER A N 1
ATOM 2126 C CA . SER A 1 282 ? -33.528 -14.934 28.894 1.00 84.69 282 SER A CA 1
ATOM 2127 C C . SER A 1 282 ? -34.358 -15.138 30.149 1.00 84.69 282 SER A C 1
ATOM 2129 O O . SER A 1 282 ? -34.325 -16.211 30.751 1.00 84.69 282 SER A O 1
ATOM 2131 N N . THR A 1 283 ? -35.121 -14.121 30.535 1.00 85.25 283 THR A N 1
ATOM 2132 C CA . THR A 1 283 ? -36.041 -14.202 31.672 1.00 85.25 283 THR A CA 1
ATOM 2133 C C . THR A 1 283 ? -37.267 -13.320 31.459 1.00 85.25 283 THR A C 1
ATOM 2135 O O . THR A 1 283 ? -37.315 -12.495 30.544 1.00 85.25 283 THR A O 1
ATOM 2138 N N . GLN A 1 284 ? -38.271 -13.504 32.312 1.00 84.19 284 GLN A N 1
ATOM 2139 C CA . GLN A 1 284 ? -39.422 -12.619 32.415 1.00 84.19 284 GLN A CA 1
ATOM 2140 C C . GLN A 1 284 ? -39.556 -12.130 33.849 1.00 84.19 284 GLN A C 1
ATOM 2142 O O . GLN A 1 284 ? -39.327 -12.885 34.794 1.00 84.19 284 GLN A O 1
ATOM 2147 N N . PHE A 1 285 ? -39.948 -10.874 34.016 1.00 82.25 285 PHE A N 1
ATOM 2148 C CA . PHE A 1 285 ? -40.177 -10.292 35.334 1.00 82.25 285 PHE A CA 1
ATOM 2149 C C . PHE A 1 285 ? -41.364 -9.330 35.307 1.00 82.25 285 PHE A C 1
ATOM 2151 O O . PHE A 1 285 ? -41.708 -8.780 34.263 1.00 82.25 285 PHE A O 1
ATOM 2158 N N . ASN A 1 286 ? -42.010 -9.147 36.458 1.00 83.75 286 ASN A N 1
ATOM 2159 C CA . ASN A 1 286 ? -43.147 -8.244 36.605 1.00 83.75 286 ASN A CA 1
ATOM 2160 C C . ASN A 1 286 ? -42.744 -6.970 37.343 1.00 83.75 286 ASN A C 1
ATOM 2162 O O . ASN A 1 286 ? -42.002 -7.029 38.323 1.00 83.75 286 ASN A O 1
ATOM 2166 N N . VAL A 1 287 ? -43.289 -5.836 36.905 1.00 86.38 287 VAL A N 1
ATOM 2167 C CA . VAL A 1 287 ? -43.063 -4.529 37.526 1.00 86.38 287 VAL A CA 1
ATOM 2168 C C . VAL A 1 287 ? -44.392 -3.832 37.827 1.00 86.38 287 VAL A C 1
ATOM 2170 O O . VAL A 1 287 ? -45.301 -3.840 37.002 1.00 86.38 287 VAL A O 1
ATOM 2173 N N . SER A 1 288 ? -44.507 -3.228 39.014 1.00 84.69 288 SER A N 1
ATOM 2174 C CA . SER A 1 288 ? -45.710 -2.518 39.484 1.00 84.69 288 SER A CA 1
ATOM 2175 C C . SER A 1 288 ? -45.714 -1.012 39.199 1.00 84.69 288 SER A C 1
ATOM 2177 O O . SER A 1 288 ? -46.776 -0.398 39.215 1.00 84.69 288 SER A O 1
ATOM 2179 N N . ASP A 1 289 ? -44.545 -0.411 38.969 1.00 82.06 289 ASP A N 1
ATOM 2180 C CA . ASP A 1 289 ? -44.360 1.024 38.732 1.00 82.06 289 ASP A CA 1
ATOM 2181 C C . ASP A 1 289 ? -43.200 1.276 37.754 1.00 82.06 289 ASP A C 1
ATOM 2183 O O . ASP A 1 289 ? -42.269 0.487 37.667 1.00 82.06 289 ASP A O 1
ATOM 2187 N N . ASN A 1 290 ? -43.216 2.393 37.032 1.00 79.94 290 ASN A N 1
ATOM 2188 C CA . ASN A 1 290 ? -42.144 2.769 36.103 1.00 79.94 290 ASN A CA 1
ATOM 2189 C C . ASN A 1 290 ? -41.135 3.757 36.717 1.00 79.94 290 ASN A C 1
ATOM 2191 O O . ASN A 1 290 ? -40.516 4.534 35.998 1.00 79.94 290 ASN A O 1
ATOM 2195 N N . GLN A 1 291 ? -40.983 3.771 38.046 1.00 79.56 291 GLN A N 1
ATOM 2196 C CA . GLN A 1 291 ? -40.111 4.739 38.724 1.00 79.56 291 GLN A CA 1
ATOM 2197 C C . GLN A 1 291 ? -38.631 4.361 38.648 1.00 79.56 291 GLN A C 1
ATOM 2199 O O . GLN A 1 291 ? -37.775 5.192 38.936 1.00 79.56 291 GLN A O 1
ATOM 2204 N N . ARG A 1 292 ? -38.322 3.107 38.312 1.00 81.81 292 ARG A N 1
ATOM 2205 C CA . ARG A 1 292 ? -36.954 2.607 38.192 1.00 81.81 292 ARG A CA 1
ATOM 2206 C C . ARG A 1 292 ? -36.543 2.613 36.726 1.00 81.81 292 ARG A C 1
ATOM 2208 O O . ARG A 1 292 ? -37.082 1.850 35.929 1.00 81.81 292 ARG A O 1
ATOM 2215 N N . THR A 1 293 ? -35.609 3.488 36.390 1.00 87.31 293 THR A N 1
ATOM 2216 C CA . THR A 1 293 ? -35.198 3.776 35.012 1.00 87.31 293 THR A CA 1
ATOM 2217 C C . THR A 1 293 ? -33.866 3.143 34.634 1.00 87.31 293 THR A C 1
ATOM 2219 O O . THR A 1 293 ? -33.469 3.226 33.478 1.00 87.31 293 THR A O 1
ATOM 2222 N N . LEU A 1 294 ? -33.185 2.468 35.565 1.00 90.31 294 LEU A N 1
ATOM 2223 C CA . LEU A 1 294 ? -31.866 1.888 35.327 1.00 90.31 294 LEU A CA 1
ATOM 2224 C C . LEU A 1 294 ? -31.858 0.381 35.612 1.00 90.31 294 LEU A C 1
ATOM 2226 O O . LEU A 1 294 ? -32.196 -0.048 36.711 1.00 90.31 294 LEU A O 1
ATOM 2230 N N . LEU A 1 295 ? -31.439 -0.426 34.643 1.00 93.12 295 LEU A N 1
ATOM 2231 C CA . LEU A 1 295 ? -31.151 -1.850 34.812 1.00 93.12 295 LEU A CA 1
ATOM 2232 C C . LEU A 1 295 ? -29.643 -2.040 34.985 1.00 93.12 295 LEU A C 1
ATOM 2234 O O . LEU A 1 295 ? -28.881 -1.772 34.060 1.00 93.12 295 LEU A O 1
ATOM 2238 N N . SER A 1 296 ? -29.223 -2.525 36.148 1.00 93.19 296 SER A N 1
ATOM 2239 C CA . SER A 1 296 ? -27.844 -2.928 36.417 1.00 93.19 296 SER A CA 1
ATOM 2240 C C . SER A 1 296 ? -27.711 -4.438 36.283 1.00 93.19 296 SER A C 1
ATOM 2242 O O . SER A 1 296 ? -28.508 -5.176 36.859 1.00 93.19 296 SER A O 1
ATOM 2244 N N . LEU A 1 297 ? -26.708 -4.905 35.539 1.00 93.81 297 LEU A N 1
ATOM 2245 C CA . LEU A 1 297 ? -26.389 -6.332 35.444 1.00 93.81 297 LEU A CA 1
ATOM 2246 C C . LEU A 1 297 ? -25.431 -6.812 36.542 1.00 93.81 297 LEU A C 1
ATOM 2248 O O . LEU A 1 297 ? -25.109 -7.996 36.571 1.00 93.81 297 LEU A O 1
ATOM 2252 N N . GLY A 1 298 ? -24.967 -5.915 37.418 1.00 92.25 298 GLY A N 1
ATOM 2253 C CA . GLY A 1 298 ? -23.942 -6.225 38.408 1.00 92.25 298 GLY A CA 1
ATOM 2254 C C . GLY A 1 298 ? -22.628 -6.638 37.747 1.00 92.25 298 GLY A C 1
ATOM 2255 O O . GLY A 1 298 ? -22.162 -5.987 36.809 1.00 92.25 298 GLY A O 1
ATOM 2256 N N . GLU A 1 299 ? -22.027 -7.716 38.245 1.00 94.38 299 GLU A N 1
ATOM 2257 C CA . GLU A 1 299 ? -20.768 -8.239 37.729 1.00 94.38 299 GLU A CA 1
ATOM 2258 C C . GLU A 1 299 ? -20.985 -9.085 36.463 1.00 94.38 299 GLU A C 1
ATOM 2260 O O . GLU A 1 299 ? -21.708 -10.091 36.455 1.00 94.38 299 GLU A O 1
ATOM 2265 N N . VAL A 1 300 ? -20.331 -8.658 35.381 1.00 95.88 300 VAL A N 1
ATOM 2266 C CA . VAL A 1 300 ? -20.337 -9.308 34.070 1.00 95.88 300 VAL A CA 1
ATOM 2267 C C . VAL A 1 300 ? -18.898 -9.448 33.588 1.00 95.88 300 VAL A C 1
ATOM 2269 O O . VAL A 1 300 ? -18.158 -8.471 33.508 1.00 95.88 300 VAL A O 1
ATOM 2272 N N . PHE A 1 301 ? -18.518 -10.662 33.213 1.00 95.50 301 PHE A N 1
ATOM 2273 C CA . PHE A 1 301 ? -17.227 -10.979 32.622 1.00 95.50 301 PHE A CA 1
ATOM 2274 C C . PHE A 1 301 ? -17.386 -11.198 31.118 1.00 95.50 301 PHE A C 1
ATOM 2276 O O . PHE A 1 301 ? -17.588 -12.316 30.635 1.00 95.50 301 PHE A O 1
ATOM 2283 N N . GLY A 1 302 ? -17.338 -10.092 30.379 1.00 94.31 302 GLY A N 1
ATOM 2284 C CA . GLY A 1 302 ? -17.498 -10.065 28.930 1.00 94.31 302 GLY A CA 1
ATOM 2285 C C . GLY A 1 302 ? -18.148 -8.773 28.450 1.00 94.31 302 GLY A C 1
ATOM 2286 O O . GLY A 1 302 ? -18.346 -7.831 29.213 1.00 94.31 302 GLY A O 1
ATOM 2287 N N . ILE A 1 303 ? -18.511 -8.738 27.172 1.00 97.75 303 ILE A N 1
ATOM 2288 C CA . ILE A 1 303 ? -19.297 -7.648 26.587 1.00 97.75 303 ILE A CA 1
ATOM 2289 C C . ILE A 1 303 ? -20.767 -8.030 26.688 1.00 97.75 303 ILE A C 1
ATOM 2291 O O . ILE A 1 303 ? -21.148 -9.096 26.212 1.00 97.75 303 ILE A O 1
ATOM 2295 N N . SER A 1 304 ? -21.602 -7.165 27.260 1.00 97.25 304 SER A N 1
ATOM 2296 C CA . SER A 1 304 ? -23.048 -7.412 27.318 1.00 97.25 304 SER A CA 1
ATOM 2297 C C . SER A 1 304 ? -23.823 -6.586 26.299 1.00 97.25 304 SER A C 1
ATOM 2299 O O . SER A 1 304 ? -23.452 -5.451 26.009 1.00 97.25 304 SER A O 1
ATOM 2301 N N . GLU A 1 305 ? -24.909 -7.155 25.793 1.00 98.12 305 GLU A N 1
ATOM 2302 C CA . GLU A 1 305 ? -25.955 -6.509 25.003 1.00 98.12 305 GLU A CA 1
ATOM 2303 C C . GLU A 1 305 ? -27.299 -6.805 25.661 1.00 98.12 305 GLU A C 1
ATOM 2305 O O . GLU A 1 305 ? -27.563 -7.959 26.002 1.00 98.12 305 GLU A O 1
ATOM 2310 N N . VAL A 1 306 ? -28.155 -5.796 25.817 1.00 97.31 306 VAL A N 1
ATOM 2311 C CA . VAL A 1 306 ? -29.468 -5.976 26.449 1.00 97.31 306 VAL A CA 1
ATOM 2312 C C . VAL A 1 306 ? -30.588 -5.650 25.477 1.00 97.31 306 VAL A C 1
ATOM 2314 O O . VAL A 1 306 ? -30.578 -4.615 24.819 1.00 97.31 306 VAL A O 1
ATOM 2317 N N . THR A 1 307 ? -31.592 -6.520 25.430 1.00 97.00 307 THR A N 1
ATOM 2318 C CA . THR A 1 307 ? -32.873 -6.282 24.766 1.00 97.00 307 THR A CA 1
ATOM 2319 C C . THR A 1 307 ? -34.005 -6.459 25.775 1.00 97.00 307 THR A C 1
ATOM 2321 O O . THR A 1 307 ? -34.133 -7.511 26.399 1.00 97.00 307 THR A O 1
ATOM 2324 N N . LEU A 1 308 ? -34.843 -5.435 25.932 1.00 95.62 308 LEU A N 1
ATOM 2325 C CA . LEU A 1 308 ? -36.000 -5.439 26.828 1.00 95.62 308 LEU A CA 1
ATOM 2326 C C . LEU A 1 308 ? -37.270 -5.214 26.007 1.00 95.62 308 LEU A C 1
ATOM 2328 O O . LEU A 1 308 ? -37.377 -4.221 25.295 1.00 95.62 308 LEU A O 1
ATOM 2332 N N . ASN A 1 309 ? -38.225 -6.144 26.078 1.00 93.62 309 ASN A N 1
ATOM 2333 C CA . ASN A 1 309 ? -39.481 -6.105 25.314 1.00 93.62 309 ASN A CA 1
ATOM 2334 C C . ASN A 1 309 ? -39.278 -5.912 23.797 1.00 93.62 309 ASN A C 1
ATOM 2336 O O . ASN A 1 309 ? -40.054 -5.231 23.132 1.00 93.62 309 ASN A O 1
ATOM 2340 N N . GLY A 1 310 ? -38.208 -6.494 23.247 1.00 93.19 310 GLY A N 1
ATOM 2341 C CA . GLY A 1 310 ? -37.832 -6.349 21.837 1.00 93.19 310 GLY A CA 1
ATOM 2342 C C . GLY A 1 310 ? -37.091 -5.051 21.494 1.00 93.19 310 GLY A C 1
ATOM 2343 O O . GLY A 1 310 ? -36.663 -4.894 20.353 1.00 93.19 310 GLY A O 1
ATOM 2344 N N . ILE A 1 311 ? -36.893 -4.142 22.454 1.00 96.69 311 ILE A N 1
ATOM 2345 C CA . ILE A 1 311 ? -36.131 -2.902 22.273 1.00 96.69 311 ILE A CA 1
ATOM 2346 C C . ILE A 1 311 ? -34.681 -3.136 22.697 1.00 96.69 311 ILE A C 1
ATOM 2348 O O . ILE A 1 311 ? -34.405 -3.498 23.840 1.00 96.69 311 ILE A O 1
ATOM 2352 N N . ASN A 1 312 ? -33.752 -2.920 21.769 1.00 97.44 312 ASN A N 1
ATOM 2353 C CA . ASN A 1 312 ? -32.318 -3.005 22.026 1.00 97.44 312 ASN A CA 1
ATOM 2354 C C . ASN A 1 312 ? -31.842 -1.784 22.834 1.00 97.44 312 ASN A C 1
ATOM 2356 O O . ASN A 1 312 ? -32.046 -0.647 22.412 1.00 97.44 312 ASN A O 1
ATOM 2360 N N . LEU A 1 313 ? -31.208 -2.020 23.984 1.00 96.25 313 LEU A N 1
ATOM 2361 C CA . LEU A 1 313 ? -30.696 -0.988 24.896 1.00 96.25 313 LEU A CA 1
ATOM 2362 C C . LEU A 1 313 ? -29.194 -0.709 24.698 1.00 96.25 313 LEU A C 1
ATOM 2364 O O . LEU A 1 313 ? -28.598 0.073 25.441 1.00 96.25 313 LEU A O 1
ATOM 2368 N N . GLY A 1 314 ? -28.577 -1.337 23.695 1.00 95.50 314 GLY A N 1
ATOM 2369 C CA . GLY A 1 314 ? -27.172 -1.187 23.341 1.00 95.50 314 GLY A CA 1
ATOM 2370 C C . GLY A 1 314 ? -26.240 -2.159 24.061 1.00 95.50 314 GLY A C 1
ATOM 2371 O O . GLY A 1 314 ? -26.654 -3.200 24.576 1.00 95.50 314 GLY A O 1
ATOM 2372 N N . HIS A 1 315 ? -24.954 -1.793 24.079 1.00 97.12 315 HIS A N 1
ATOM 2373 C CA . HIS A 1 315 ? -23.861 -2.630 24.570 1.00 97.12 315 HIS A CA 1
ATOM 2374 C C . HIS A 1 315 ? -23.050 -1.957 25.686 1.00 97.12 315 HIS A C 1
ATOM 2376 O O . HIS A 1 315 ? -22.853 -0.735 25.693 1.00 97.12 315 HIS A O 1
ATOM 2382 N N . ARG A 1 316 ? -22.487 -2.776 26.580 1.00 97.00 316 ARG A N 1
ATOM 2383 C CA . ARG A 1 316 ? -21.461 -2.387 27.560 1.00 97.00 316 ARG A CA 1
ATOM 2384 C C . ARG A 1 316 ? -20.260 -3.310 27.426 1.00 97.00 316 ARG A C 1
ATOM 2386 O O . ARG A 1 316 ? -20.400 -4.525 27.554 1.00 97.00 316 ARG A O 1
ATOM 2393 N N . TRP A 1 317 ? -19.106 -2.715 27.135 1.00 94.50 317 TRP A N 1
ATOM 2394 C CA . TRP A 1 317 ? -17.835 -3.415 26.922 1.00 94.50 317 TRP A CA 1
ATOM 2395 C C . TRP A 1 317 ? -16.789 -3.111 28.005 1.00 94.50 317 TRP A C 1
ATOM 2397 O O . TRP A 1 317 ? -15.735 -3.738 28.024 1.00 94.50 317 TRP A O 1
ATOM 2407 N N . PHE A 1 318 ? -17.068 -2.148 28.890 1.00 89.62 318 PHE A N 1
ATOM 2408 C CA . PHE A 1 318 ? -16.237 -1.782 30.034 1.00 89.62 318 PHE A CA 1
ATOM 2409 C C . PHE A 1 318 ? -17.079 -1.073 31.102 1.00 89.62 318 PHE A C 1
ATOM 2411 O O . PHE A 1 318 ? -18.157 -0.551 30.802 1.00 89.62 318 PHE A O 1
ATOM 2418 N N . GLY A 1 319 ? -16.532 -0.984 32.317 1.00 92.69 319 GLY A N 1
ATOM 2419 C CA . GLY A 1 319 ? -17.142 -0.252 33.425 1.00 92.69 319 GLY A CA 1
ATOM 2420 C C . GLY A 1 319 ? -18.381 -0.949 33.980 1.00 92.69 319 GLY A C 1
ATOM 2421 O O . GLY A 1 319 ? -18.481 -2.171 33.945 1.00 92.69 319 GLY A O 1
ATOM 2422 N N . GLU A 1 320 ? -19.317 -0.169 34.518 1.00 91.19 320 GLU A N 1
ATOM 2423 C CA . GLU A 1 320 ? -20.563 -0.708 35.061 1.00 91.19 320 GLU A CA 1
ATOM 2424 C C . GLU A 1 320 ? -21.555 -1.068 33.948 1.00 91.19 320 GLU A C 1
ATOM 2426 O O . GLU A 1 320 ? -21.842 -0.278 33.041 1.00 91.19 320 GLU A O 1
ATOM 2431 N N . HIS A 1 321 ? -22.140 -2.260 34.048 1.00 96.00 321 HIS A N 1
ATOM 2432 C CA . HIS A 1 321 ? -23.087 -2.787 33.071 1.00 96.00 321 HIS A CA 1
ATOM 2433 C C . HIS A 1 321 ? -24.511 -2.277 33.347 1.00 96.00 321 HIS A C 1
ATOM 2435 O O . HIS A 1 321 ? -25.419 -3.050 33.656 1.00 96.00 321 HIS A O 1
ATOM 2441 N N . ASN A 1 322 ? -24.690 -0.956 33.240 1.00 95.62 322 ASN A N 1
ATOM 2442 C CA . ASN A 1 322 ? -25.953 -0.263 33.498 1.00 95.62 322 ASN A CA 1
ATOM 2443 C C . ASN A 1 322 ? -26.630 0.216 32.201 1.00 95.62 322 ASN A C 1
ATOM 2445 O O . ASN A 1 322 ? -25.983 0.778 31.305 1.00 95.62 322 ASN A O 1
ATOM 2449 N N . TYR A 1 323 ? -27.949 0.049 32.127 1.00 95.62 323 TYR A N 1
ATOM 2450 C CA . TYR A 1 323 ? -28.776 0.320 30.951 1.00 95.62 323 TYR A CA 1
ATOM 2451 C C . TYR A 1 323 ? -29.984 1.174 31.313 1.00 95.62 323 TYR A C 1
ATOM 2453 O O . TYR A 1 323 ? -30.703 0.860 32.259 1.00 95.62 323 TYR A O 1
ATOM 2461 N N . ASP A 1 324 ? -30.223 2.233 30.544 1.00 95.31 324 ASP A N 1
ATOM 2462 C CA . ASP A 1 324 ? -31.445 3.024 30.663 1.00 95.31 324 ASP A CA 1
ATOM 2463 C C . ASP A 1 324 ? -32.621 2.226 30.084 1.00 95.31 324 ASP A C 1
ATOM 2465 O O . ASP A 1 324 ? -32.601 1.817 28.921 1.00 95.31 324 ASP A O 1
ATOM 2469 N N . VAL A 1 325 ? -33.636 1.986 30.910 1.00 95.25 325 VAL A N 1
ATOM 2470 C CA . VAL A 1 325 ? -34.849 1.247 30.545 1.00 95.25 325 VAL A CA 1
ATOM 2471 C C . VAL A 1 325 ? -36.077 2.145 30.415 1.00 95.25 325 VAL A C 1
ATOM 2473 O O . VAL A 1 325 ? -37.168 1.633 30.170 1.00 95.25 325 VAL A O 1
ATOM 2476 N N . SER A 1 326 ? -35.931 3.466 30.546 1.00 90.88 326 SER A N 1
ATOM 2477 C CA . SER A 1 326 ? -37.048 4.424 30.606 1.00 90.88 326 SER A CA 1
ATOM 2478 C C . SER A 1 326 ? -38.026 4.291 29.437 1.00 90.88 326 SER A C 1
ATOM 2480 O O . SER A 1 326 ? -39.232 4.436 29.617 1.00 90.88 326 SER A O 1
ATOM 2482 N N . ASN A 1 327 ? -37.512 3.973 28.245 1.00 92.12 327 ASN A N 1
ATOM 2483 C CA . ASN A 1 327 ? -38.305 3.856 27.018 1.00 92.12 327 ASN A CA 1
ATOM 2484 C C . ASN A 1 327 ? -38.725 2.418 26.677 1.00 92.12 327 ASN A C 1
ATOM 2486 O O . ASN A 1 327 ? -39.402 2.209 25.673 1.00 92.12 327 ASN A O 1
ATOM 2490 N N . ALA A 1 328 ? -38.304 1.429 27.468 1.00 94.50 328 ALA A N 1
ATOM 2491 C CA . ALA A 1 328 ? -38.532 0.015 27.175 1.00 94.50 328 ALA A CA 1
ATOM 2492 C C . ALA A 1 328 ? -39.290 -0.731 28.277 1.00 94.50 328 ALA A C 1
ATOM 2494 O O . ALA A 1 328 ? -39.947 -1.731 27.989 1.00 94.50 328 ALA A O 1
ATOM 2495 N N . LEU A 1 329 ? -39.216 -0.264 29.525 1.00 92.81 329 LEU A N 1
ATOM 2496 C CA . LEU A 1 329 ? -39.883 -0.877 30.665 1.00 92.81 329 LEU A CA 1
ATOM 2497 C C . LEU A 1 329 ? -41.391 -0.597 30.647 1.00 92.81 329 LEU A C 1
ATOM 2499 O O . LEU A 1 329 ? -41.819 0.550 30.520 1.00 92.81 329 LEU A O 1
ATOM 2503 N N . ILE A 1 330 ? -42.199 -1.639 30.846 1.00 93.00 330 ILE A N 1
ATOM 2504 C CA . ILE A 1 330 ? -43.660 -1.529 30.954 1.00 93.00 330 ILE A CA 1
ATOM 2505 C C . ILE A 1 330 ? -44.155 -1.995 32.326 1.00 93.00 330 ILE A C 1
ATOM 2507 O O . ILE A 1 330 ? -43.541 -2.847 32.969 1.00 93.00 330 ILE A O 1
ATOM 2511 N N . ILE A 1 331 ? -45.290 -1.452 32.778 1.00 92.94 331 ILE A N 1
ATOM 2512 C CA . ILE A 1 331 ? -45.999 -1.982 33.952 1.00 92.94 331 ILE A CA 1
ATOM 2513 C C . ILE A 1 331 ? -46.597 -3.342 33.569 1.00 92.94 331 ILE A C 1
ATOM 2515 O O . ILE A 1 331 ? -47.234 -3.472 32.525 1.00 92.94 331 ILE A O 1
ATOM 2519 N N . GLY A 1 332 ? -46.402 -4.349 34.418 1.00 91.75 332 GLY A N 1
ATOM 2520 C CA . GLY A 1 332 ? -46.745 -5.740 34.134 1.00 91.75 332 GLY A CA 1
ATOM 2521 C C . GLY A 1 332 ? -45.529 -6.562 33.708 1.00 91.75 332 GLY A C 1
ATOM 2522 O O . GLY A 1 332 ? -44.425 -6.356 34.218 1.00 91.75 332 GLY A O 1
ATOM 2523 N N . THR A 1 333 ? -45.742 -7.534 32.821 1.00 90.44 333 THR A N 1
ATOM 2524 C CA . THR A 1 333 ? -44.725 -8.521 32.432 1.00 90.44 333 THR A CA 1
ATOM 2525 C C . THR A 1 333 ? -43.769 -7.966 31.387 1.00 90.44 333 THR A C 1
ATOM 2527 O O . THR A 1 333 ? -44.195 -7.504 30.335 1.00 90.44 333 THR A O 1
ATOM 2530 N N . ASN A 1 334 ? -42.473 -8.075 31.663 1.00 87.25 334 ASN A N 1
ATOM 2531 C CA . ASN A 1 334 ? -41.387 -7.673 30.783 1.00 87.25 334 ASN A CA 1
ATOM 2532 C C . ASN A 1 334 ? -40.563 -8.896 30.371 1.00 87.25 334 ASN A C 1
ATOM 2534 O O . ASN A 1 334 ? -40.297 -9.770 31.198 1.00 87.25 334 ASN A O 1
ATOM 2538 N N . VAL A 1 335 ? -40.131 -8.939 29.111 1.00 90.12 335 VAL A N 1
ATOM 2539 C CA . VAL A 1 335 ? -39.252 -9.978 28.558 1.00 90.12 335 VAL A CA 1
ATOM 2540 C C . VAL A 1 335 ? -37.850 -9.405 28.399 1.00 90.12 335 VAL A C 1
ATOM 2542 O O . VAL A 1 335 ? -37.661 -8.433 27.670 1.00 90.12 335 VAL A O 1
ATOM 2545 N N . LEU A 1 336 ? -36.873 -10.014 29.065 1.00 89.69 336 LEU A N 1
ATOM 2546 C CA . LEU A 1 336 ? -35.479 -9.580 29.061 1.00 89.69 336 LEU A CA 1
ATOM 2547 C C . LEU A 1 336 ? -34.604 -10.626 28.382 1.00 89.69 336 LEU A C 1
ATOM 2549 O O . LEU A 1 336 ? -34.605 -11.790 28.783 1.00 89.69 336 LEU A O 1
ATOM 2553 N N . GLU A 1 337 ? -33.832 -10.187 27.395 1.00 94.69 337 GLU A N 1
ATOM 2554 C CA . GLU A 1 337 ? -32.750 -10.946 26.782 1.00 94.69 337 GLU A CA 1
ATOM 2555 C C . GLU A 1 337 ? -31.430 -10.205 27.000 1.00 94.69 337 GLU A C 1
ATOM 2557 O O . GLU A 1 337 ? -31.327 -9.003 26.752 1.00 94.69 337 GLU A O 1
ATOM 2562 N N . ILE A 1 338 ? -30.416 -10.925 27.470 1.00 93.12 338 ILE A N 1
ATOM 2563 C CA . ILE A 1 338 ? -29.067 -10.407 27.675 1.00 93.12 338 ILE A CA 1
ATOM 2564 C C . ILE A 1 338 ? -28.110 -11.336 26.945 1.00 93.12 338 ILE A C 1
ATOM 2566 O O . ILE A 1 338 ? -28.071 -12.533 27.231 1.00 93.12 338 ILE A O 1
ATOM 2570 N N . LYS A 1 339 ? -27.313 -10.797 26.029 1.00 97.12 339 LYS A N 1
ATOM 2571 C CA . LYS A 1 339 ? -26.212 -11.535 25.405 1.00 97.12 339 LYS A CA 1
ATOM 2572 C C . LYS A 1 339 ? -24.918 -11.133 26.082 1.00 97.12 339 LYS A C 1
ATOM 2574 O O . LYS A 1 339 ? -24.653 -9.943 26.197 1.00 97.12 339 LYS A O 1
ATOM 2579 N N . VAL A 1 340 ? -24.118 -12.103 26.505 1.00 95.62 340 VAL A N 1
ATOM 2580 C CA . VAL A 1 340 ? -22.771 -11.886 27.040 1.00 95.62 340 VAL A CA 1
ATOM 2581 C C . VAL A 1 340 ? -21.774 -12.578 26.128 1.00 95.62 340 VAL A C 1
ATOM 2583 O O . VAL A 1 340 ? -21.826 -13.792 25.953 1.00 95.62 340 VAL A O 1
ATOM 2586 N N . ILE A 1 341 ? -20.889 -11.792 25.530 1.00 96.12 341 ILE A N 1
ATOM 2587 C CA . ILE A 1 341 ? -19.818 -12.249 24.650 1.00 96.12 341 ILE A CA 1
ATOM 2588 C C . ILE A 1 341 ? -18.553 -12.359 25.498 1.00 96.12 341 ILE A C 1
ATOM 2590 O O . ILE A 1 341 ? -18.087 -11.357 26.047 1.00 96.12 341 ILE A O 1
ATOM 2594 N N . THR A 1 342 ? -18.021 -13.570 25.624 1.00 94.00 342 THR A N 1
ATOM 2595 C CA . THR A 1 342 ? -16.851 -13.874 26.453 1.00 94.00 342 THR A CA 1
ATOM 2596 C C . THR A 1 342 ? -15.558 -13.858 25.635 1.00 94.00 342 THR A C 1
ATOM 2598 O O . THR A 1 342 ? -15.563 -13.608 24.425 1.00 94.00 342 THR A O 1
ATOM 2601 N N . THR A 1 343 ? -14.420 -14.074 26.299 1.00 91.00 343 THR A N 1
ATOM 2602 C CA . THR A 1 343 ? -13.143 -14.250 25.600 1.00 91.00 343 THR A CA 1
ATOM 2603 C C . THR A 1 343 ? -13.043 -15.661 25.021 1.00 91.00 343 THR A C 1
ATOM 2605 O O . THR A 1 343 ? -13.846 -16.525 25.340 1.00 91.00 343 THR A O 1
ATOM 2608 N N . LEU A 1 344 ? -12.040 -15.922 24.179 1.00 89.94 344 LEU A N 1
ATOM 2609 C CA . LEU A 1 344 ? -11.731 -17.285 23.720 1.00 89.94 344 LEU A CA 1
ATOM 2610 C C . LEU A 1 344 ? -10.824 -18.062 24.688 1.00 89.94 344 LEU A C 1
ATOM 2612 O O . LEU A 1 344 ? -10.373 -19.156 24.356 1.00 89.94 344 LEU A O 1
ATOM 2616 N N . SER A 1 345 ? -10.494 -17.485 25.849 1.00 87.31 345 SER A N 1
ATOM 2617 C CA . SER A 1 345 ? -9.414 -17.981 26.706 1.00 87.31 345 SER A CA 1
ATOM 2618 C C . SER A 1 345 ? -9.694 -19.381 27.251 1.00 87.31 345 SER A C 1
ATOM 2620 O O . SER A 1 345 ? -8.804 -20.229 27.220 1.00 87.31 345 SER A O 1
ATOM 2622 N N . ASN A 1 346 ? -10.915 -19.622 27.730 1.00 89.81 346 ASN A N 1
ATOM 2623 C CA . ASN A 1 346 ? -11.299 -20.891 28.347 1.00 89.81 346 ASN A CA 1
ATOM 2624 C C . ASN A 1 346 ? -11.414 -22.027 27.323 1.00 89.81 346 ASN A C 1
ATOM 2626 O O . ASN A 1 346 ? -10.955 -23.132 27.581 1.00 89.81 346 ASN A O 1
ATOM 2630 N N . TYR A 1 347 ? -11.931 -21.759 26.125 1.00 89.25 347 TYR A N 1
ATOM 2631 C CA . TYR A 1 347 ? -11.949 -22.760 25.060 1.00 89.25 347 TYR A CA 1
ATOM 2632 C C . TYR A 1 347 ? -10.540 -23.053 24.519 1.00 89.25 347 TYR A C 1
ATOM 2634 O O . TYR A 1 347 ? -10.197 -24.201 24.245 1.00 89.25 347 TYR A O 1
ATOM 2642 N N . PHE A 1 348 ? -9.680 -22.035 24.391 1.00 87.81 348 PHE A N 1
ATOM 2643 C CA . PHE A 1 348 ? -8.312 -22.223 23.891 1.00 87.81 348 PHE A CA 1
ATOM 2644 C C . PHE A 1 348 ? -7.424 -23.058 24.827 1.00 87.81 348 PHE A C 1
ATOM 2646 O O . PHE A 1 348 ? -6.400 -23.565 24.368 1.00 87.81 348 PHE A O 1
ATOM 2653 N N . SER A 1 349 ? -7.758 -23.199 26.116 1.00 83.12 349 SER A N 1
ATOM 2654 C CA . SER A 1 349 ? -6.995 -24.058 27.035 1.00 83.12 349 SER A CA 1
ATOM 2655 C C . SER A 1 349 ? -7.269 -25.548 26.833 1.00 83.12 349 SER A C 1
ATOM 2657 O O . SER A 1 349 ? -6.382 -26.360 27.083 1.00 83.12 349 SER A O 1
ATOM 2659 N N . VAL A 1 350 ? -8.451 -25.906 26.324 1.00 85.62 350 VAL A N 1
ATOM 2660 C CA . VAL A 1 350 ? -8.843 -27.302 26.056 1.00 85.62 350 VAL A CA 1
ATOM 2661 C C . VAL A 1 350 ? -8.805 -27.668 24.577 1.00 85.62 350 VAL A C 1
ATOM 2663 O O . VAL A 1 350 ? -8.929 -28.835 24.209 1.00 85.62 350 VAL A O 1
ATOM 2666 N N . TRP A 1 351 ? -8.605 -26.683 23.703 1.00 84.12 351 TRP A N 1
ATOM 2667 C CA . TRP A 1 351 ? -8.478 -26.922 22.277 1.00 84.12 351 TRP A CA 1
ATOM 2668 C C . TRP A 1 351 ? -7.156 -27.635 21.955 1.00 84.12 351 TRP A C 1
ATOM 2670 O O . TRP A 1 351 ? -6.070 -27.091 22.168 1.00 84.12 351 TRP A O 1
ATOM 2680 N N . GLU A 1 352 ? -7.245 -28.844 21.389 1.00 83.38 352 GLU A N 1
ATOM 2681 C CA . GLU A 1 352 ? -6.100 -29.625 20.896 1.00 83.38 352 GLU A CA 1
ATOM 2682 C C . GLU A 1 352 ? -5.483 -28.997 19.630 1.00 83.38 352 GLU A C 1
ATOM 2684 O O . GLU A 1 352 ? -5.570 -29.517 18.517 1.00 83.38 352 GLU A O 1
ATOM 2689 N N . ASN A 1 353 ? -4.865 -27.828 19.796 1.00 83.75 353 ASN A N 1
ATOM 2690 C CA . ASN A 1 353 ? -4.176 -27.088 18.751 1.00 83.75 353 ASN A CA 1
ATOM 2691 C C . ASN A 1 353 ? -2.779 -26.668 19.248 1.00 83.75 353 ASN A C 1
ATOM 2693 O O . ASN A 1 353 ? -2.692 -25.903 20.212 1.00 83.75 353 ASN A O 1
ATOM 2697 N N . PRO A 1 354 ? -1.685 -27.087 18.578 1.00 83.12 354 PRO A N 1
ATOM 2698 C CA . PRO A 1 354 ? -0.321 -26.776 19.014 1.00 83.12 354 PRO A CA 1
ATOM 2699 C C . PRO A 1 354 ? -0.027 -25.277 19.160 1.00 83.12 354 PRO A C 1
ATOM 2701 O O . PRO A 1 354 ? 0.733 -24.878 20.036 1.00 83.12 354 PRO A O 1
ATOM 2704 N N . VAL A 1 355 ? -0.639 -24.432 18.323 1.00 83.44 355 VAL A N 1
ATOM 2705 C CA . VAL A 1 355 ? -0.481 -22.973 18.396 1.00 83.44 355 VAL A CA 1
ATOM 2706 C C . VAL A 1 355 ? -1.242 -22.406 19.586 1.00 83.44 355 VAL A C 1
ATOM 2708 O O . VAL A 1 355 ? -0.700 -21.561 20.289 1.00 83.44 355 VAL A O 1
ATOM 2711 N N . ALA A 1 356 ? -2.469 -22.870 19.842 1.00 80.56 356 ALA A N 1
ATOM 2712 C CA . ALA A 1 356 ? -3.244 -22.425 21.000 1.00 80.56 356 ALA A CA 1
ATOM 2713 C C . ALA A 1 356 ? -2.541 -22.800 22.313 1.00 80.56 356 ALA A C 1
ATOM 2715 O O . ALA A 1 356 ? -2.372 -21.943 23.179 1.00 80.56 356 ALA A O 1
ATOM 2716 N N . GLN A 1 357 ? -2.030 -24.032 22.402 1.00 79.19 357 GLN A N 1
ATOM 2717 C CA . GLN A 1 357 ? -1.345 -24.554 23.586 1.00 79.19 357 GLN A CA 1
ATOM 2718 C C . GLN A 1 357 ? -0.090 -23.755 23.959 1.00 79.19 357 GLN A C 1
ATOM 2720 O O . GLN A 1 357 ? 0.160 -23.566 25.148 1.00 79.19 357 GLN A O 1
ATOM 2725 N N . ILE A 1 358 ? 0.651 -23.190 22.995 1.00 83.00 358 ILE A N 1
ATOM 2726 C CA . ILE A 1 358 ? 1.780 -22.280 23.290 1.00 83.00 358 ILE A CA 1
ATOM 2727 C C . ILE A 1 358 ? 1.344 -21.116 24.200 1.00 83.00 358 ILE A C 1
ATOM 2729 O O . ILE A 1 358 ? 2.115 -20.669 25.047 1.00 83.00 358 ILE A O 1
ATOM 2733 N N . TRP A 1 359 ? 0.111 -20.632 24.041 1.00 74.75 359 TRP A N 1
ATOM 2734 C CA . TRP A 1 359 ? -0.415 -19.476 24.768 1.00 74.75 359 TRP A CA 1
ATOM 2735 C C . TRP A 1 359 ? -1.275 -19.841 25.979 1.00 74.75 359 TRP A C 1
ATOM 2737 O O . TRP A 1 359 ? -1.543 -18.964 26.804 1.00 74.75 359 TRP A O 1
ATOM 2747 N N . THR A 1 360 ? -1.730 -21.090 26.085 1.00 77.81 360 THR A N 1
ATOM 2748 C CA . THR A 1 360 ? -2.705 -21.516 27.101 1.00 77.81 360 THR A CA 1
ATOM 2749 C C . THR A 1 360 ? -2.219 -22.601 28.055 1.00 77.81 360 THR A C 1
ATOM 2751 O O . THR A 1 360 ? -2.899 -22.841 29.053 1.00 77.81 360 THR A O 1
ATOM 2754 N N . THR A 1 361 ? -1.041 -23.194 27.822 1.00 67.88 361 THR A N 1
ATOM 2755 C CA . THR A 1 361 ? -0.428 -24.150 28.762 1.00 67.88 361 THR A CA 1
ATOM 2756 C C . THR A 1 361 ? -0.321 -23.513 30.156 1.00 67.88 361 THR A C 1
ATOM 2758 O O . THR A 1 361 ? 0.124 -22.374 30.294 1.00 67.88 361 THR A O 1
ATOM 2761 N N . ASP A 1 362 ? -0.790 -24.235 31.176 1.00 70.56 362 ASP A N 1
ATOM 2762 C CA . ASP A 1 362 ? -0.827 -23.853 32.599 1.00 70.56 362 ASP A CA 1
ATOM 2763 C C . ASP A 1 362 ? -1.763 -22.692 32.997 1.00 70.56 362 ASP A C 1
ATOM 2765 O O . ASP A 1 362 ? -1.744 -22.244 34.150 1.00 70.56 362 ASP A O 1
ATOM 2769 N N . ARG A 1 363 ? -2.631 -22.206 32.099 1.00 76.44 363 ARG A N 1
ATOM 2770 C CA . ARG A 1 363 ? -3.610 -21.169 32.461 1.00 76.44 363 ARG A CA 1
ATOM 2771 C C . ARG A 1 363 ? -4.820 -21.753 33.186 1.00 76.44 363 ARG A C 1
ATOM 2773 O O . ARG A 1 363 ? -5.471 -22.674 32.704 1.00 76.44 363 ARG A O 1
ATOM 2780 N N . GLN A 1 364 ? -5.147 -21.163 34.334 1.00 84.88 364 GLN A N 1
ATOM 2781 C CA . GLN A 1 364 ? -6.404 -21.427 35.034 1.00 84.88 364 GLN A CA 1
ATOM 2782 C C . GLN A 1 364 ? -7.584 -20.813 34.259 1.00 84.88 364 GLN A C 1
ATOM 2784 O O . GLN A 1 364 ? -7.399 -19.751 33.653 1.00 84.88 364 GLN A O 1
ATOM 2789 N N . PRO A 1 365 ? -8.783 -21.425 34.303 1.00 88.12 365 PRO A N 1
ATOM 2790 C CA . PRO A 1 365 ? -9.984 -20.841 33.719 1.00 88.12 365 PRO A CA 1
ATOM 2791 C C . PRO A 1 365 ? -10.229 -19.421 34.237 1.00 88.12 365 PRO A C 1
ATOM 2793 O O . PRO A 1 365 ? -10.161 -19.152 35.442 1.00 88.12 365 PRO A O 1
ATOM 2796 N N . VAL A 1 366 ? -10.504 -18.504 33.317 1.00 93.06 366 VAL A N 1
ATOM 2797 C CA . VAL A 1 366 ? -10.828 -17.114 33.635 1.00 93.06 366 VAL A CA 1
ATOM 2798 C C . VAL A 1 366 ? -12.323 -16.962 33.878 1.00 93.06 366 VAL A C 1
ATOM 2800 O O . VAL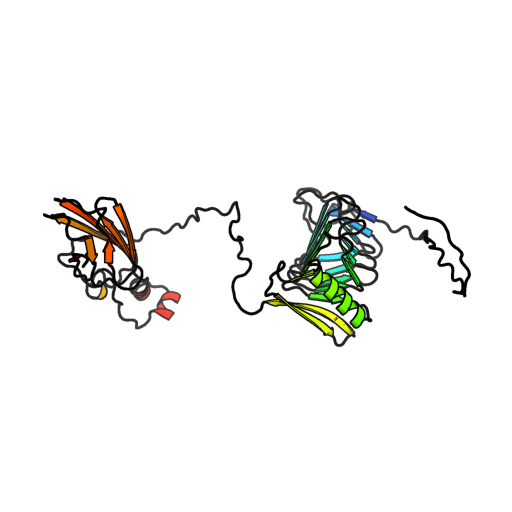 A 1 366 ? -13.128 -17.757 33.393 1.00 93.06 366 VAL A O 1
ATOM 2803 N N . SER A 1 367 ? -12.686 -15.938 34.650 1.00 95.62 367 SER A N 1
ATOM 2804 C CA . SER A 1 367 ? -14.088 -15.609 34.892 1.00 95.62 367 SER A CA 1
ATOM 2805 C C . SER A 1 367 ? -14.783 -15.211 33.597 1.00 95.62 367 SER A C 1
ATOM 2807 O O . SER A 1 367 ? -14.248 -14.403 32.840 1.00 95.62 367 SER A O 1
ATOM 2809 N N . GLU A 1 368 ? -15.967 -15.772 33.360 1.00 94.94 368 GLU A N 1
ATOM 2810 C CA . GLU A 1 368 ? -16.771 -15.538 32.158 1.00 94.94 368 GLU A CA 1
ATOM 2811 C C . GLU A 1 368 ? -18.274 -15.599 32.477 1.00 94.94 368 GLU A C 1
ATOM 2813 O O . GLU A 1 368 ? -18.706 -16.272 33.417 1.00 94.94 368 GLU A O 1
ATOM 2818 N N . GLY A 1 369 ? -19.080 -14.891 31.683 1.00 92.81 369 GLY A N 1
ATOM 2819 C CA . GLY A 1 369 ? -20.538 -14.866 31.824 1.00 92.81 369 GLY A CA 1
ATOM 2820 C C . GLY A 1 369 ? -21.047 -13.739 32.730 1.00 92.81 369 GLY A C 1
ATOM 2821 O O . GLY A 1 369 ? -20.396 -12.710 32.896 1.00 92.81 369 GLY A O 1
ATOM 2822 N N . MET A 1 370 ? -22.251 -13.899 33.279 1.00 92.44 370 MET A N 1
ATOM 2823 C CA . MET A 1 370 ? -22.907 -12.922 34.158 1.00 92.44 370 MET A CA 1
ATOM 2824 C C . MET A 1 370 ? -23.132 -13.514 35.549 1.00 92.44 370 MET A C 1
ATOM 2826 O O . MET A 1 370 ? -23.853 -14.503 35.693 1.00 92.44 370 MET A O 1
ATOM 2830 N N . VAL A 1 371 ? -22.555 -12.865 36.561 1.00 92.44 371 VAL A N 1
ATOM 2831 C CA . VAL A 1 371 ? -22.640 -13.257 37.977 1.00 92.44 371 VAL A CA 1
ATOM 2832 C C . VAL A 1 371 ? -23.725 -12.461 38.701 1.00 92.44 371 VAL A C 1
ATOM 2834 O O . VAL A 1 371 ? -24.392 -12.985 39.593 1.00 92.44 371 VAL A O 1
ATOM 2837 N N . GLY A 1 372 ? -23.980 -11.224 38.268 1.00 87.50 372 GLY A N 1
ATOM 2838 C CA . GLY A 1 372 ? -25.003 -10.380 38.875 1.00 87.50 372 GLY A CA 1
ATOM 2839 C C . GLY A 1 372 ? -24.505 -9.624 40.115 1.00 87.50 372 GLY A C 1
ATOM 2840 O O . GLY A 1 372 ? -23.304 -9.398 40.260 1.00 87.50 372 GLY A O 1
ATOM 2841 N N . PRO A 1 373 ? -25.412 -9.198 41.013 1.00 88.75 373 PRO A N 1
ATOM 2842 C CA . PRO A 1 373 ? -26.866 -9.327 40.907 1.00 88.75 373 PRO A CA 1
ATOM 2843 C C . PRO A 1 373 ? -27.450 -8.429 39.807 1.00 88.75 373 PRO A C 1
ATOM 2845 O O . PRO A 1 373 ? -26.946 -7.340 39.551 1.00 88.75 373 PRO A O 1
ATOM 2848 N N . VAL A 1 374 ? -28.556 -8.865 39.199 1.00 89.12 374 VAL A N 1
ATOM 2849 C CA . VAL A 1 374 ? -29.325 -8.036 38.259 1.00 89.12 374 VAL A CA 1
ATOM 2850 C C . VAL A 1 374 ? -30.357 -7.233 39.042 1.00 89.12 374 VAL A C 1
ATOM 2852 O O . VAL A 1 374 ? -31.204 -7.809 39.727 1.00 89.12 374 VAL A O 1
ATOM 2855 N N . LEU A 1 375 ? -30.284 -5.908 38.951 1.00 88.25 375 LEU A N 1
ATOM 2856 C CA . LEU A 1 375 ? -31.087 -4.985 39.746 1.00 88.25 375 LEU A CA 1
ATOM 2857 C C . LEU A 1 375 ? -31.791 -3.961 38.864 1.00 88.25 375 LEU A C 1
ATOM 2859 O O . LEU A 1 375 ? -31.222 -3.441 37.908 1.00 88.25 375 LEU A O 1
ATOM 2863 N N . LEU A 1 376 ? -33.019 -3.619 39.246 1.00 85.81 376 LEU A N 1
ATOM 2864 C CA . LEU A 1 376 ? -33.744 -2.483 38.695 1.00 85.81 376 LEU A CA 1
ATOM 2865 C C . LEU A 1 376 ? -33.678 -1.337 39.715 1.00 85.81 376 LEU A C 1
ATOM 2867 O O . LEU A 1 376 ? -34.146 -1.479 40.847 1.00 85.81 376 LEU A O 1
ATOM 2871 N N . LEU A 1 377 ? -33.067 -0.222 39.327 1.00 84.19 377 LEU A N 1
ATOM 2872 C CA . LEU A 1 377 ? -32.681 0.884 40.199 1.00 84.19 377 LEU A CA 1
ATOM 2873 C C . LEU A 1 377 ? -33.407 2.174 39.809 1.00 84.19 377 LEU A C 1
ATOM 2875 O O . LEU A 1 377 ? -33.738 2.410 38.644 1.00 84.19 377 LEU A O 1
ATOM 2879 N N . LYS A 1 378 ? -33.651 3.023 40.809 1.00 81.00 378 LYS A N 1
ATOM 2880 C CA . LYS A 1 378 ? -34.125 4.391 40.603 1.00 81.00 378 LYS A CA 1
ATOM 2881 C C . LYS A 1 378 ? -32.911 5.277 40.336 1.00 81.00 378 LYS A C 1
ATOM 2883 O O . LYS A 1 378 ? -31.952 5.216 41.097 1.00 81.00 378 LYS A O 1
ATOM 2888 N N . GLN A 1 379 ? -32.944 6.045 39.254 1.00 65.25 379 GLN A N 1
ATOM 2889 C CA . GLN A 1 379 ? -31.921 7.049 38.986 1.00 65.25 379 GLN A CA 1
ATOM 2890 C C . GLN A 1 379 ? -32.205 8.249 39.899 1.00 65.25 379 GLN A C 1
ATOM 2892 O O . GLN A 1 379 ? -33.331 8.754 39.893 1.00 65.25 379 GLN A O 1
ATOM 2897 N N . GLU A 1 380 ? -31.242 8.608 40.750 1.00 54.47 380 GLU A N 1
ATOM 2898 C CA . GLU A 1 380 ? -31.334 9.785 41.631 1.00 54.47 380 GLU A CA 1
ATOM 2899 C C . GLU A 1 380 ? -31.144 11.098 40.870 1.00 54.47 380 GLU A C 1
ATOM 2901 O O . GLU A 1 380 ? -30.324 11.123 39.918 1.00 54.47 380 GLU A O 1
#

Foldseek 3Di:
DDDDDDDDDDDDDDDDDPPPDPPPPPPPDPQAEWEQQADPPDDLELPPCVRRVNDRAALSYEYAYFADDPPSAREAEQVDAHEHAEYHAFAVGEYEYEYAEYEYEYNEEYAFFEAPCGHGEYEYQAYEYHYPYYEYEFCYNNYAGEYEFNAYEYEHQYYDQDHLNQAYEAEHYKYKHLPLPLVVRVVVVVVCVVSRRYDYPNNDPQKDWDFDQDPSSITMIHIDGDPDDDDCDVVGVPDDPPPPDPPPDDDDDDDDDDDDPAADFQCPDPVRLLDAFKDKDKDKDADADLQQFKKWLADAAAKKWKDKQNRTQGIDGDDTRMGGCNPRDDHTMMIIMMMGHHHNQSNLLVDPDPVSCVVNPPDRRDTHGGRDDIDRHHDD

pLDDT: mean 81.84, std 21.24, range [24.08, 98.56]

Radius of gyration: 35.25 Å; chains: 1; bounding box: 76×94×83 Å